Protein AF-0000000075334066 (afdb_homodimer)

Organism: Citrus sinensis (NCBI:txid2711)

Structure (mmCIF, N/CA/C/O backbone):
data_AF-0000000075334066-model_v1
#
loop_
_entity.id
_entity.type
_entity.pdbx_description
1 polymer 'persulfide dioxygenase'
#
loop_
_atom_site.group_PDB
_atom_site.id
_atom_site.type_symbol
_atom_site.label_atom_id
_atom_site.label_alt_id
_atom_site.label_comp_id
_atom_site.label_asym_id
_atom_site.label_entity_id
_atom_site.label_seq_id
_atom_site.pdbx_PDB_ins_code
_atom_site.Cartn_x
_atom_site.Cartn_y
_atom_site.Cartn_z
_atom_site.occupancy
_atom_site.B_iso_or_equiv
_atom_site.auth_seq_id
_atom_site.auth_comp_id
_atom_site.auth_asym_id
_atom_site.auth_atom_id
_atom_site.pdbx_PDB_model_num
ATOM 1 N N . MET A 1 1 ? -39.344 -28.141 11.344 1 20.02 1 MET A N 1
ATOM 2 C CA . MET A 1 1 ? -40.219 -27.156 11.969 1 20.02 1 MET A CA 1
ATOM 3 C C . MET A 1 1 ? -40.062 -25.797 11.32 1 20.02 1 MET A C 1
ATOM 5 O O . MET A 1 1 ? -38.938 -25.266 11.234 1 20.02 1 MET A O 1
ATOM 9 N N . ILE A 1 2 ? -41.062 -25.328 10.617 1 23.59 2 ILE A N 1
ATOM 10 C CA . ILE A 1 2 ? -41.75 -24.672 9.516 1 23.59 2 ILE A CA 1
ATOM 11 C C . ILE A 1 2 ? -42.094 -23.234 9.906 1 23.59 2 ILE A C 1
ATOM 13 O O . ILE A 1 2 ? -43.188 -22.938 10.383 1 23.59 2 ILE A O 1
ATOM 17 N N . GLN A 1 3 ? -40.938 -22.703 10.711 1 18.75 3 GLN A N 1
ATOM 18 C CA . GLN A 1 3 ? -41.344 -21.547 11.5 1 18.75 3 GLN A CA 1
ATOM 19 C C . GLN A 1 3 ? -41.938 -20.453 10.609 1 18.75 3 GLN A C 1
ATOM 21 O O . GLN A 1 3 ? -41.625 -20.359 9.43 1 18.75 3 GLN A O 1
ATOM 26 N N . LEU A 1 4 ? -42.312 -19.203 11.172 1 17.48 4 LEU A N 1
ATOM 27 C CA . LEU A 1 4 ? -43.531 -18.453 11.406 1 17.48 4 LEU A CA 1
ATOM 28 C C . LEU A 1 4 ? -43.625 -17.25 10.461 1 17.48 4 LEU A C 1
ATOM 30 O O . LEU A 1 4 ? -44.719 -16.828 10.102 1 17.48 4 LEU A O 1
ATOM 34 N N . ARG A 1 5 ? -42.406 -16.625 10.062 1 19.42 5 ARG A N 1
ATOM 35 C CA . ARG A 1 5 ? -42.625 -15.188 10.258 1 19.42 5 ARG A CA 1
ATOM 36 C C . ARG A 1 5 ? -43.656 -14.648 9.258 1 19.42 5 ARG A C 1
ATOM 38 O O . ARG A 1 5 ? -43.594 -14.992 8.078 1 19.42 5 ARG A O 1
ATOM 45 N N . PHE A 1 6 ? -44.625 -13.969 9.797 1 17.8 6 PHE A N 1
ATOM 46 C CA . PHE A 1 6 ? -45.938 -13.406 9.516 1 17.8 6 PHE A CA 1
ATOM 47 C C . PHE A 1 6 ? -45.844 -12.289 8.477 1 17.8 6 PHE A C 1
ATOM 49 O O . PHE A 1 6 ? -44.781 -11.664 8.328 1 17.8 6 PHE A O 1
ATOM 56 N N . LEU A 1 7 ? -46.906 -11.984 7.719 1 16.84 7 LEU A N 1
ATOM 57 C CA . LEU A 1 7 ? -47.531 -11.461 6.5 1 16.84 7 LEU A CA 1
ATOM 58 C C . LEU A 1 7 ? -47.781 -9.969 6.629 1 16.84 7 LEU A C 1
ATOM 60 O O . LEU A 1 7 ? -48.875 -9.562 7.031 1 16.84 7 LEU A O 1
ATOM 64 N N . LYS A 1 8 ? -46.719 -9.289 7.551 1 18.88 8 LYS A N 1
ATOM 65 C CA . LYS A 1 8 ? -47.281 -7.992 7.957 1 18.88 8 LYS A CA 1
ATOM 66 C C . LYS A 1 8 ? -47.844 -7.238 6.762 1 18.88 8 LYS A C 1
ATOM 68 O O . LYS A 1 8 ? -47.281 -7.266 5.668 1 18.88 8 LYS A O 1
ATOM 73 N N . SER A 1 9 ? -49 -6.598 6.977 1 17.11 9 SER A N 1
ATOM 74 C CA . SER A 1 9 ? -50.188 -6.031 6.379 1 17.11 9 SER A CA 1
ATOM 75 C C . SER A 1 9 ? -49.906 -4.684 5.727 1 17.11 9 SER A C 1
ATOM 77 O O . SER A 1 9 ? -49.062 -3.93 6.199 1 17.11 9 SER A O 1
ATOM 79 N N . PRO A 1 10 ? -50.5 -4.281 4.504 1 19.47 10 PRO A N 1
ATOM 80 C CA . PRO A 1 10 ? -50.312 -3.381 3.359 1 19.47 10 PRO A CA 1
ATOM 81 C C . PRO A 1 10 ? -50.812 -1.965 3.646 1 19.47 10 PRO A C 1
ATOM 83 O O . PRO A 1 10 ? -50.812 -1.112 2.754 1 19.47 10 PRO A O 1
ATOM 86 N N . LEU A 1 11 ? -50.844 -1.604 5.098 1 17.64 11 LEU A N 1
ATOM 87 C CA . LEU A 1 11 ? -51.906 -0.614 5.195 1 17.64 11 LEU A CA 1
ATOM 88 C C . LEU A 1 11 ? -51.625 0.577 4.285 1 17.64 11 LEU A C 1
ATOM 90 O O . LEU A 1 11 ? -50.469 0.937 4.059 1 17.64 11 LEU A O 1
ATOM 94 N N . LEU A 1 12 ? -52.75 1.188 3.738 1 17.73 12 LEU A N 1
ATOM 95 C CA . LEU A 1 12 ? -53.344 1.967 2.645 1 17.73 12 LEU A CA 1
ATOM 96 C C . LEU A 1 12 ? -53.281 3.459 2.955 1 17.73 12 LEU A C 1
ATOM 98 O O . LEU A 1 12 ? -53.906 4.262 2.266 1 17.73 12 LEU A O 1
ATOM 102 N N . SER A 1 13 ? -52.281 3.771 3.928 1 15.95 13 SER A N 1
ATOM 103 C CA . SER A 1 13 ? -52.656 5.086 4.441 1 15.95 13 SER A CA 1
ATOM 104 C C . SER A 1 13 ? -52.906 6.074 3.303 1 15.95 13 SER A C 1
ATOM 106 O O . SER A 1 13 ? -52.312 5.941 2.227 1 15.95 13 SER A O 1
ATOM 108 N N . SER A 1 14 ? -53.719 7.184 3.506 1 16.19 14 SER A N 1
ATOM 109 C CA . SER A 1 14 ? -54.844 8.039 3.158 1 16.19 14 SER A CA 1
ATOM 110 C C . SER A 1 14 ? -54.375 9.312 2.457 1 16.19 14 SER A C 1
ATOM 112 O O . SER A 1 14 ? -55.156 9.984 1.786 1 16.19 14 SER A O 1
ATOM 114 N N . SER A 1 15 ? -53.094 9.758 2.801 1 16.75 15 SER A N 1
ATOM 115 C CA . SER A 1 15 ? -53.219 11.195 3.016 1 16.75 15 SER A CA 1
ATOM 116 C C . SER A 1 15 ? -53.656 11.906 1.743 1 16.75 15 SER A C 1
ATOM 118 O O . SER A 1 15 ? -53.406 11.422 0.637 1 16.75 15 SER A O 1
ATOM 120 N N . ASN A 1 16 ? -54.344 13.055 1.939 1 16.28 16 ASN A N 1
ATOM 121 C CA . ASN A 1 16 ? -55.281 14.062 1.513 1 16.28 16 ASN A CA 1
ATOM 122 C C . ASN A 1 16 ? -54.781 14.875 0.334 1 16.28 16 ASN A C 1
ATOM 124 O O . ASN A 1 16 ? -53.625 15.328 0.352 1 16.28 16 ASN A O 1
ATOM 128 N N . ILE A 1 17 ? -55.438 14.773 -0.792 1 16.28 17 ILE A N 1
ATOM 129 C CA . ILE A 1 17 ? -55.438 15.07 -2.219 1 16.28 17 ILE A CA 1
ATOM 130 C C . ILE A 1 17 ? -55.594 16.578 -2.432 1 16.28 17 ILE A C 1
ATOM 132 O O . ILE A 1 17 ? -55.969 17.016 -3.518 1 16.28 17 ILE A O 1
ATOM 136 N N . LEU A 1 18 ? -55.281 17.359 -1.284 1 17.08 18 LEU A N 1
ATOM 137 C CA . LEU A 1 18 ? -56 18.609 -1.507 1 17.08 18 LEU A CA 1
ATOM 138 C C . LEU A 1 18 ? -55.562 19.234 -2.834 1 17.08 18 LEU A C 1
ATOM 140 O O . LEU A 1 18 ? -54.375 19.5 -3.062 1 17.08 18 LEU A O 1
ATOM 144 N N . SER A 1 19 ? -56.406 18.875 -3.805 1 15.88 19 SER A N 1
ATOM 145 C CA . SER A 1 19 ? -56.406 19.156 -5.234 1 15.88 19 SER A CA 1
ATOM 146 C C . SER A 1 19 ? -56.188 20.641 -5.512 1 15.88 19 SER A C 1
ATOM 148 O O . SER A 1 19 ? -56.25 21.469 -4.594 1 15.88 19 SER A O 1
ATOM 150 N N . ASN A 1 20 ? -56.688 21.062 -6.586 1 16.12 20 ASN A N 1
ATOM 151 C CA . ASN A 1 20 ? -56.25 21.594 -7.875 1 16.12 20 ASN A CA 1
ATOM 152 C C . ASN A 1 20 ? -56.625 23.062 -8.023 1 16.12 20 ASN A C 1
ATOM 154 O O . ASN A 1 20 ? -56.438 23.656 -9.086 1 16.12 20 ASN A O 1
ATOM 158 N N . PHE A 1 21 ? -57.156 23.719 -6.855 1 16.92 21 PHE A N 1
ATOM 159 C CA . PHE A 1 21 ? -58.062 24.703 -7.445 1 16.92 21 PHE A CA 1
ATOM 160 C C . PHE A 1 21 ? -57.312 25.672 -8.336 1 16.92 21 PHE A C 1
ATOM 162 O O . PHE A 1 21 ? -56.219 26.156 -7.973 1 16.92 21 PHE A O 1
ATOM 169 N N . SER A 1 22 ? -57.688 25.75 -9.625 1 17.3 22 SER A N 1
ATOM 170 C CA . SER A 1 22 ? -57.188 26.266 -10.906 1 17.3 22 SER A CA 1
ATOM 171 C C . SER A 1 22 ? -57.25 27.781 -10.953 1 17.3 22 SER A C 1
ATOM 173 O O . SER A 1 22 ? -56.844 28.391 -11.945 1 17.3 22 SER A O 1
ATOM 175 N N . PRO A 1 23 ? -57.188 28.578 -9.742 1 16.89 23 PRO A N 1
ATOM 176 C CA . PRO A 1 23 ? -58 29.703 -10.156 1 16.89 23 PRO A CA 1
ATOM 177 C C . PRO A 1 23 ? -57.469 30.406 -11.406 1 16.89 23 PRO A C 1
ATOM 179 O O . PRO A 1 23 ? -56.25 30.5 -11.586 1 16.89 23 PRO A O 1
ATOM 182 N N . LYS A 1 24 ? -58.312 30.609 -12.414 1 17.48 24 LYS A N 1
ATOM 183 C CA . LYS A 1 24 ? -58.125 31.062 -13.789 1 17.48 24 LYS A CA 1
ATOM 184 C C . LYS A 1 24 ? -57.781 32.562 -13.82 1 17.48 24 LYS A C 1
ATOM 186 O O . LYS A 1 24 ? -57.469 33.094 -14.883 1 17.48 24 LYS A O 1
ATOM 191 N N . PRO A 1 25 ? -57.031 33.188 -12.906 1 16.75 25 PRO A N 1
ATOM 192 C CA . PRO A 1 25 ? -57.5 34.594 -13.039 1 16.75 25 PRO A CA 1
ATOM 193 C C . PRO A 1 25 ? -57.312 35.125 -14.445 1 16.75 25 PRO A C 1
ATOM 195 O O . PRO A 1 25 ? -56.438 34.719 -15.18 1 16.75 25 PRO A O 1
ATOM 198 N N . ARG A 1 26 ? -58.344 36.062 -14.906 1 15.66 26 ARG A N 1
ATOM 199 C CA . ARG A 1 26 ? -58.844 36.656 -16.125 1 15.66 26 ARG A CA 1
ATOM 200 C C . ARG A 1 26 ? -57.781 37.5 -16.812 1 15.66 26 ARG A C 1
ATOM 202 O O . ARG A 1 26 ? -56.75 37.812 -16.203 1 15.66 26 ARG A O 1
ATOM 209 N N . THR A 1 27 ? -58.125 38.688 -17.391 1 16.69 27 THR A N 1
ATOM 210 C CA . THR A 1 27 ? -58.312 39.062 -18.797 1 16.69 27 THR A CA 1
ATOM 211 C C . THR A 1 27 ? -57.156 39.906 -19.297 1 16.69 27 THR A C 1
ATOM 213 O O . THR A 1 27 ? -56.531 39.594 -20.328 1 16.69 27 THR A O 1
ATOM 216 N N . GLY A 1 28 ? -57.312 41.312 -19.203 1 16.03 28 GLY A N 1
ATOM 217 C CA . GLY A 1 28 ? -57.531 42.125 -20.406 1 16.03 28 GLY A CA 1
ATOM 218 C C . GLY A 1 28 ? -56.25 42.562 -21.062 1 16.03 28 GLY A C 1
ATOM 219 O O . GLY A 1 28 ? -55.938 42.156 -22.172 1 16.03 28 GLY A O 1
ATOM 220 N N . THR A 1 29 ? -55.938 43.969 -21.031 1 16.91 29 THR A N 1
ATOM 221 C CA . THR A 1 29 ? -56.062 44.844 -22.188 1 16.91 29 THR A CA 1
ATOM 222 C C . THR A 1 29 ? -54.719 45.062 -22.844 1 16.91 29 THR A C 1
ATOM 224 O O . THR A 1 29 ? -54.594 45.062 -24.062 1 16.91 29 THR A O 1
ATOM 227 N N . LEU A 1 30 ? -53.719 45.562 -22.031 1 19.91 30 LEU A N 1
ATOM 228 C CA . LEU A 1 30 ? -53.219 46.812 -22.594 1 19.91 30 LEU A CA 1
ATOM 229 C C . LEU A 1 30 ? -52.375 46.531 -23.844 1 19.91 30 LEU A C 1
ATOM 231 O O . LEU A 1 30 ? -51.75 45.5 -23.969 1 19.91 30 LEU A O 1
ATOM 235 N N . LEU A 1 31 ? -52.281 47.594 -24.75 1 20.02 31 LEU A N 1
ATOM 236 C CA . LEU A 1 31 ? -52.094 47.844 -26.188 1 20.02 31 LEU A CA 1
ATOM 237 C C . LEU A 1 31 ? -50.656 47.5 -26.594 1 20.02 31 LEU A C 1
ATOM 239 O O . LEU A 1 31 ? -49.75 47.594 -25.781 1 20.02 31 LEU A O 1
ATOM 243 N N . PRO A 1 32 ? -50.5 47.156 -27.922 1 20.23 32 PRO A N 1
ATOM 244 C CA . PRO A 1 32 ? -49.594 46.344 -28.719 1 20.23 32 PRO A CA 1
ATOM 245 C C . PRO A 1 32 ? -48.25 47.031 -28.953 1 20.23 32 PRO A C 1
ATOM 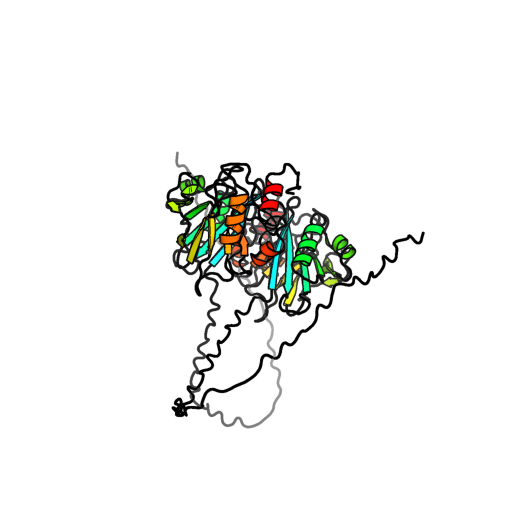247 O O . PRO A 1 32 ? -47.281 46.375 -29.359 1 20.23 32 PRO A O 1
ATOM 250 N N . HIS A 1 33 ? -47.875 48.25 -28.359 1 21.5 33 HIS A N 1
ATOM 251 C CA . HIS A 1 33 ? -47.25 48.938 -29.484 1 21.5 33 HIS A CA 1
ATOM 252 C C . HIS A 1 33 ? -46.094 48.156 -30.047 1 21.5 33 HIS A C 1
ATOM 254 O O . HIS A 1 33 ? -45.438 47.375 -29.328 1 21.5 33 HIS A O 1
ATOM 260 N N . PRO A 1 34 ? -45.812 48.312 -31.438 1 20.16 34 PRO A N 1
ATOM 261 C CA . PRO A 1 34 ? -45.094 47.5 -32.406 1 20.16 34 PRO A CA 1
ATOM 262 C C . PRO A 1 34 ? -43.594 47.469 -32.156 1 20.16 34 PRO A C 1
ATOM 264 O O . PRO A 1 34 ? -42.938 48.5 -32.094 1 20.16 34 PRO A O 1
ATOM 267 N N . VAL A 1 35 ? -43.219 46.844 -31.078 1 18.73 35 VAL A N 1
ATOM 268 C CA . VAL A 1 35 ? -41.75 46.906 -30.922 1 18.73 35 VAL A CA 1
ATOM 269 C C . VAL A 1 35 ? -41.062 46.438 -32.219 1 18.73 35 VAL A C 1
ATOM 271 O O . VAL A 1 35 ? -41.438 45.406 -32.781 1 18.73 35 VAL A O 1
ATOM 274 N N . THR A 1 36 ? -40.594 47.375 -32.938 1 18.58 36 THR A N 1
ATOM 275 C CA . THR A 1 36 ? -39.875 47.125 -34.188 1 18.58 36 THR A CA 1
ATOM 276 C C . THR A 1 36 ? -38.844 46.031 -34 1 18.58 36 THR A C 1
ATOM 278 O O . THR A 1 36 ? -38.281 45.906 -32.938 1 18.58 36 THR A O 1
ATOM 281 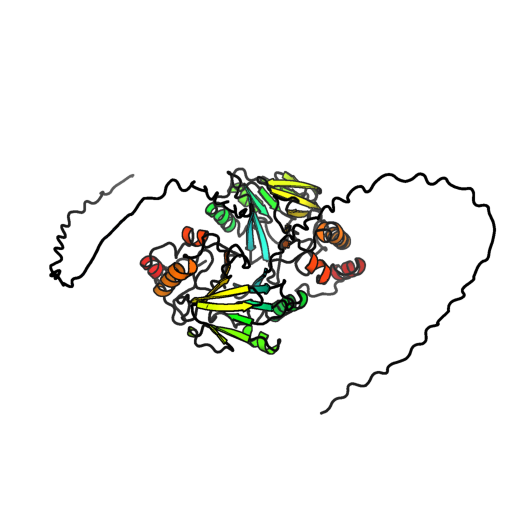N N . LYS A 1 37 ? -38.844 45.094 -34.969 1 21.19 37 LYS A N 1
ATOM 282 C CA . LYS A 1 37 ? -38.156 43.844 -35.188 1 21.19 37 LYS A CA 1
ATOM 283 C C . LYS A 1 37 ? -36.625 44.031 -35.188 1 21.19 37 LYS A C 1
ATOM 285 O O . LYS A 1 37 ? -36.062 44.625 -36.094 1 21.19 37 LYS A O 1
ATOM 290 N N . PHE A 1 38 ? -35.969 44.75 -34.25 1 18.67 38 PHE A N 1
ATOM 291 C CA . PHE A 1 38 ? -34.562 44.781 -34.688 1 18.67 38 PHE A CA 1
ATOM 292 C C . PHE A 1 38 ? -34.031 43.375 -34.938 1 18.67 38 PHE A C 1
ATOM 294 O O . PHE A 1 38 ? -34.25 42.469 -34.125 1 18.67 38 PHE A O 1
ATOM 301 N N . LYS A 1 39 ? -33.875 43.094 -36.25 1 19.8 39 LYS A N 1
ATOM 302 C CA . LYS A 1 39 ? -33.375 41.812 -36.75 1 19.8 39 LYS A CA 1
ATOM 303 C C . LYS A 1 39 ? -32.094 41.406 -36.031 1 19.8 39 LYS A C 1
ATOM 305 O O . LYS A 1 39 ? -31.078 42.125 -36.094 1 19.8 39 LYS A O 1
ATOM 310 N N . PRO A 1 40 ? -32.156 40.75 -34.875 1 21.23 40 PRO A N 1
ATOM 311 C CA . PRO A 1 40 ? -30.828 40.406 -34.344 1 21.23 40 PRO A CA 1
ATOM 312 C C . PRO A 1 40 ? -29.938 39.75 -35.406 1 21.23 40 PRO A C 1
ATOM 314 O O . PRO A 1 40 ? -30.422 39 -36.25 1 21.23 40 PRO A O 1
ATOM 317 N N . LEU A 1 41 ? -28.828 40.344 -35.719 1 21.09 41 LEU A N 1
ATOM 318 C CA . LEU A 1 41 ? -27.75 39.875 -36.594 1 21.09 41 LEU A CA 1
ATOM 319 C C . LEU A 1 41 ? -27.469 38.406 -36.344 1 21.09 41 LEU A C 1
ATOM 321 O O . LEU A 1 41 ? -27.75 37.875 -35.25 1 21.09 41 LEU A O 1
ATOM 325 N N . SER A 1 42 ? -26.609 37.781 -37.281 1 20.94 42 SER A N 1
ATOM 326 C CA . SER A 1 42 ? -26.234 36.5 -37.844 1 20.94 42 SER A CA 1
ATOM 327 C C . SER A 1 42 ? -25.75 35.531 -36.781 1 20.94 42 SER A C 1
ATOM 329 O O . SER A 1 42 ? -25.375 35.938 -35.688 1 20.94 42 SER A O 1
ATOM 331 N N . GLN A 1 43 ? -25.797 34.219 -37.25 1 19.95 43 GLN A N 1
ATOM 332 C CA . GLN A 1 43 ? -25.594 32.875 -36.719 1 19.95 43 GLN A CA 1
ATOM 333 C C . GLN A 1 43 ? -24.188 32.719 -36.125 1 19.95 43 GLN A C 1
ATOM 335 O O . GLN A 1 43 ? -23.203 32.781 -36.875 1 19.95 43 GLN A O 1
ATOM 340 N N . MET A 1 44 ? -23.812 33.438 -35.156 1 22.33 44 MET A N 1
ATOM 341 C CA . MET A 1 44 ? -22.5 32.969 -34.688 1 22.33 44 MET A CA 1
ATOM 342 C C . MET A 1 44 ? -22.453 31.453 -34.594 1 22.33 44 MET A C 1
ATOM 344 O O . MET A 1 44 ? -23.344 30.828 -34 1 22.33 44 MET A O 1
ATOM 348 N N . ASP A 1 45 ? -21.797 30.828 -35.625 1 22.58 45 ASP A N 1
ATOM 349 C CA . ASP A 1 45 ? -21.484 29.406 -35.594 1 22.58 45 ASP A CA 1
ATOM 350 C C . ASP A 1 45 ? -21 28.969 -34.219 1 22.58 45 ASP A C 1
ATOM 352 O O . ASP A 1 45 ? -20.188 29.641 -33.594 1 22.58 45 ASP A O 1
ATOM 356 N N . SER A 1 46 ? -21.938 28.5 -33.5 1 25.53 46 SER A N 1
ATOM 357 C CA . SER A 1 46 ? -21.578 27.812 -32.25 1 25.53 46 SER A CA 1
ATOM 358 C C . SER A 1 46 ? -20.359 26.906 -32.469 1 25.53 46 SER A C 1
ATOM 360 O O . SER A 1 46 ? -20.391 26 -33.281 1 25.53 46 SER A O 1
ATOM 362 N N . TYR A 1 47 ? -19.188 27.578 -32.531 1 23.08 47 TYR A N 1
ATOM 363 C CA . TYR A 1 47 ? -18.078 26.641 -32.344 1 23.08 47 TYR A CA 1
ATOM 364 C C . TYR A 1 47 ? -18.375 25.672 -31.203 1 23.08 47 TYR A C 1
ATOM 366 O O . TYR A 1 47 ? -18.609 26.094 -30.062 1 23.08 47 TYR A O 1
ATOM 374 N N . SER A 1 48 ? -19.219 24.719 -31.578 1 24.55 48 SER A N 1
ATOM 375 C CA . SER A 1 48 ? -19.266 23.609 -30.641 1 24.55 48 SER A CA 1
ATOM 376 C C . SER A 1 48 ? -17.875 23.297 -30.078 1 24.55 48 SER A C 1
ATOM 378 O O . SER A 1 48 ? -16.969 22.953 -30.828 1 24.55 48 SER A O 1
ATOM 380 N N . THR A 1 49 ? -17.438 24.203 -29.219 1 26.02 49 THR A N 1
ATOM 381 C CA . THR A 1 49 ? -16.328 23.641 -28.453 1 26.02 49 THR A CA 1
ATOM 382 C C . THR A 1 49 ? -16.609 22.188 -28.078 1 26.02 49 THR A C 1
ATOM 384 O O . THR A 1 49 ? -17.547 21.922 -27.328 1 26.02 49 THR A O 1
ATOM 387 N N . THR A 1 50 ? -16.5 21.344 -29.078 1 26.02 50 THR A N 1
ATOM 388 C CA . THR A 1 50 ? -16.328 19.969 -28.625 1 26.02 50 THR A CA 1
ATOM 389 C C . THR A 1 50 ? -15.43 19.906 -27.406 1 26.02 50 THR A C 1
ATOM 391 O O . THR A 1 50 ? -14.25 20.266 -27.469 1 26.02 50 THR A O 1
ATOM 394 N N . THR A 1 51 ? -15.984 20.359 -26.312 1 26.3 51 THR A N 1
ATOM 395 C CA . THR A 1 51 ? -15.266 19.875 -25.125 1 26.3 51 THR A CA 1
ATOM 396 C C . THR A 1 51 ? -14.797 18.438 -25.344 1 26.3 51 THR A C 1
ATOM 398 O O . THR A 1 51 ? -15.617 17.531 -25.484 1 26.3 51 THR A O 1
ATOM 401 N N . THR A 1 52 ? -13.844 18.328 -26.156 1 27.12 52 THR A N 1
ATOM 402 C CA . THR A 1 52 ? -13.164 17.047 -25.969 1 27.12 52 THR A CA 1
ATOM 403 C C . THR A 1 52 ? -13.078 16.688 -24.5 1 27.12 52 THR A C 1
ATOM 405 O O . THR A 1 52 ? -12.438 17.391 -23.719 1 27.12 52 THR A O 1
ATOM 408 N N . SER A 1 53 ? -14.188 16.297 -23.922 1 29.53 53 SER A N 1
ATOM 409 C CA . SER A 1 53 ? -13.977 15.555 -22.688 1 29.53 53 SER A CA 1
ATOM 410 C C . SER A 1 53 ? -12.68 14.75 -22.75 1 29.53 53 SER A C 1
ATOM 412 O O . SER A 1 53 ? -12.5 13.898 -23.625 1 29.53 53 SER A O 1
ATOM 414 N N . SER A 1 54 ? -11.609 15.383 -22.719 1 31.75 54 SER A N 1
ATOM 415 C CA . SER A 1 54 ? -10.492 14.516 -22.375 1 31.75 54 SER A CA 1
ATOM 416 C C . SER A 1 54 ? -10.945 13.359 -21.5 1 31.75 54 SER A C 1
ATOM 418 O O . SER A 1 54 ? -11.367 13.57 -20.359 1 31.75 54 SER A O 1
ATOM 420 N N . SER A 1 55 ? -11.734 12.469 -22 1 33.69 55 SER A N 1
ATOM 421 C CA . SER A 1 55 ? -11.922 11.203 -21.297 1 33.69 55 SER A CA 1
ATOM 422 C C . SER A 1 55 ? -10.695 10.836 -20.469 1 33.69 55 SER A C 1
ATOM 424 O O . SER A 1 55 ? -9.633 10.531 -21.031 1 33.69 55 SER A O 1
ATOM 426 N N . SER A 1 56 ? -10.266 11.594 -19.562 1 39.53 56 SER A N 1
ATOM 427 C CA . SER A 1 56 ? -9.344 11.016 -18.594 1 39.53 56 SER A CA 1
ATOM 428 C C . SER A 1 56 ? -9.516 9.5 -18.516 1 39.53 56 SER A C 1
ATOM 430 O O . SER A 1 56 ? -10.602 9.008 -18.203 1 39.53 56 SER A O 1
ATOM 432 N N . SER A 1 57 ? -9.148 8.773 -19.5 1 44.88 57 SER A N 1
ATOM 433 C CA . SER A 1 57 ? -9.141 7.316 -19.531 1 44.88 57 SER A CA 1
ATOM 434 C C . SER A 1 57 ? -8.961 6.742 -18.125 1 44.88 57 SER A C 1
ATOM 436 O O . SER A 1 57 ? -7.871 6.812 -17.547 1 44.88 57 SER A O 1
ATOM 438 N N . SER A 1 58 ? -9.977 7.102 -17.266 1 53.69 58 SER A N 1
ATOM 439 C CA . SER A 1 58 ? -10.023 6.496 -15.938 1 53.69 58 SER A CA 1
ATOM 440 C C . SER A 1 58 ? -9.531 5.055 -15.969 1 53.69 58 SER A C 1
ATOM 442 O O . SER A 1 58 ? -9.859 4.301 -16.875 1 53.69 58 SER A O 1
ATOM 444 N N . SER A 1 59 ? -8.516 4.75 -15.273 1 63.09 59 SER A N 1
ATOM 445 C CA . SER A 1 59 ? -7.957 3.41 -15.156 1 63.09 59 SER A CA 1
ATOM 446 C C . SER A 1 59 ? -9.055 2.363 -14.992 1 63.09 59 SER A C 1
ATOM 448 O O . SER A 1 59 ? -9.984 2.551 -14.203 1 63.09 59 SER A O 1
ATOM 450 N N . LYS A 1 60 ? -9.117 1.439 -15.852 1 85.06 60 LYS A N 1
ATOM 451 C CA . LYS A 1 60 ? -10.016 0.288 -15.828 1 85.06 60 LYS A CA 1
ATOM 452 C C . LYS A 1 60 ? -9.82 -0.538 -14.562 1 85.06 60 LYS A C 1
ATOM 454 O O . LYS A 1 60 ? -10.766 -1.148 -14.062 1 85.06 60 LYS A O 1
ATOM 459 N N . LEU A 1 61 ? -8.688 -0.352 -13.969 1 96.69 61 LEU A N 1
ATOM 460 C CA . LEU A 1 61 ? -8.344 -1.272 -12.891 1 96.69 61 LEU A CA 1
ATOM 461 C C . LEU A 1 61 ? -8.539 -0.611 -11.531 1 96.69 61 LEU A C 1
ATOM 463 O O . LEU A 1 61 ? -7.992 0.465 -11.273 1 96.69 61 LEU A O 1
ATOM 467 N N . LEU A 1 62 ? -9.391 -1.175 -10.742 1 97.94 62 LEU A N 1
ATOM 468 C CA . LEU A 1 62 ? -9.367 -0.909 -9.305 1 97.94 62 LEU A CA 1
ATOM 469 C C . LEU A 1 62 ? -8.438 -1.877 -8.586 1 97.94 62 LEU A C 1
ATOM 471 O O . LEU A 1 62 ? -8.531 -3.092 -8.773 1 97.94 62 LEU A O 1
ATOM 475 N N . PHE A 1 63 ? -7.547 -1.354 -7.875 1 98.44 63 PHE A N 1
ATOM 476 C CA . PHE A 1 63 ? -6.562 -2.146 -7.148 1 98.44 63 PHE A CA 1
ATOM 477 C C . PHE A 1 63 ? -6.57 -1.786 -5.668 1 98.44 63 PHE A C 1
ATOM 479 O O . PHE A 1 63 ? -6.551 -0.606 -5.309 1 98.44 63 PHE A O 1
ATOM 486 N N . ARG A 1 64 ? -6.594 -2.871 -4.785 1 98.75 64 ARG A N 1
ATOM 487 C CA . ARG A 1 64 ? -6.406 -2.703 -3.348 1 98.75 64 ARG A CA 1
ATOM 488 C C . ARG A 1 64 ? -5.438 -3.744 -2.797 1 98.75 64 ARG A C 1
ATOM 490 O O . ARG A 1 64 ? -5.531 -4.926 -3.129 1 98.75 64 ARG A O 1
ATOM 497 N N . GLN A 1 65 ? -4.531 -3.238 -2.006 1 98.88 65 GLN A N 1
ATOM 498 C CA . GLN A 1 65 ? -3.652 -4.066 -1.188 1 98.88 65 GLN A CA 1
ATOM 499 C C . GLN A 1 65 ? -4.051 -4.004 0.284 1 98.88 65 GLN A C 1
ATOM 501 O O . GLN A 1 65 ? -4.191 -2.916 0.849 1 98.88 65 GLN A O 1
ATOM 506 N N . THR A 1 66 ? -4.301 -5.176 0.881 1 98.75 66 THR A N 1
ATOM 507 C CA . THR A 1 66 ? -4.598 -5.23 2.309 1 98.75 66 THR A CA 1
ATOM 508 C C . THR A 1 66 ? -3.619 -6.156 3.027 1 98.75 66 THR A C 1
ATOM 510 O O . THR A 1 66 ? -2.973 -6.996 2.396 1 98.75 66 THR A O 1
ATOM 513 N N . PHE A 1 67 ? -3.521 -5.922 4.367 1 98.69 67 PHE A N 1
ATOM 514 C CA . PHE A 1 67 ? -2.48 -6.594 5.137 1 98.69 67 PHE A CA 1
ATOM 515 C C . PHE A 1 67 ? -3.076 -7.316 6.34 1 98.69 67 PHE A C 1
ATOM 517 O O . PHE A 1 67 ? -3.881 -6.742 7.074 1 98.69 67 PHE A O 1
ATOM 524 N N . GLU A 1 68 ? -2.762 -8.57 6.473 1 97.75 68 GLU A N 1
ATOM 525 C CA . GLU A 1 68 ? -3.043 -9.312 7.699 1 97.75 68 GLU A CA 1
ATOM 526 C C . GLU A 1 68 ? -1.826 -9.336 8.617 1 97.75 68 GLU A C 1
ATOM 528 O O . GLU A 1 68 ? -0.788 -9.898 8.273 1 97.75 68 GLU A O 1
ATOM 533 N N . LYS A 1 69 ? -1.95 -8.828 9.773 1 95.19 69 LYS A N 1
ATOM 534 C CA . LYS A 1 69 ? -0.838 -8.461 10.648 1 95.19 69 LYS A CA 1
ATOM 535 C C . LYS A 1 69 ? -0.168 -9.703 11.234 1 95.19 69 LYS A C 1
ATOM 537 O O . LYS A 1 69 ? 1.061 -9.773 11.305 1 95.19 69 LYS A O 1
ATOM 542 N N . GLU A 1 70 ? -0.885 -10.656 11.617 1 95.31 70 GLU A N 1
ATOM 543 C CA . GLU A 1 70 ? -0.34 -11.781 12.367 1 95.31 70 GLU A CA 1
ATOM 544 C C . GLU A 1 70 ? 0.579 -12.633 11.492 1 95.31 70 GLU A C 1
ATOM 546 O O . GLU A 1 70 ? 1.689 -12.977 11.898 1 95.31 70 GLU A O 1
ATOM 551 N N . SER A 1 71 ? 0.171 -12.891 10.281 1 95.75 71 SER A N 1
ATOM 552 C CA . SER A 1 71 ? 0.977 -13.719 9.391 1 95.75 71 SER A CA 1
ATOM 553 C C . SER A 1 71 ? 1.823 -12.867 8.453 1 95.75 71 SER A C 1
ATOM 555 O O . SER A 1 71 ? 2.619 -13.391 7.676 1 95.75 71 SER A O 1
ATOM 557 N N . SER A 1 72 ? 1.656 -11.508 8.531 1 97.31 72 SER A N 1
ATOM 558 C CA . SER A 1 72 ? 2.375 -10.586 7.66 1 97.31 72 SER A CA 1
ATOM 559 C C . SER A 1 72 ? 2.092 -10.875 6.191 1 97.31 72 SER A C 1
ATOM 561 O O . SER A 1 72 ? 3.014 -10.945 5.375 1 97.31 72 SER A O 1
ATOM 563 N N . THR A 1 73 ? 0.815 -11.086 5.875 1 98.31 73 THR A N 1
ATOM 564 C CA . THR A 1 73 ? 0.4 -11.492 4.539 1 98.31 73 THR A CA 1
ATOM 565 C C . THR A 1 73 ? -0.336 -10.359 3.83 1 98.31 73 THR A C 1
ATOM 567 O O . THR A 1 73 ? -1.185 -9.695 4.43 1 98.31 73 THR A O 1
ATOM 570 N N . TYR A 1 74 ? 0.068 -10.164 2.623 1 98.69 74 TYR A N 1
ATOM 571 C CA . TYR A 1 74 ? -0.69 -9.242 1.777 1 98.69 74 TYR A CA 1
ATOM 572 C C . TYR A 1 74 ? -1.756 -9.992 0.983 1 98.69 74 TYR A C 1
ATOM 574 O O . TYR A 1 74 ? -1.519 -11.102 0.509 1 98.69 74 TYR A O 1
ATOM 582 N N . THR A 1 75 ? -2.932 -9.398 0.865 1 98.88 75 THR A N 1
ATOM 583 C CA . THR A 1 75 ? -4.02 -9.789 -0.026 1 98.88 75 THR A CA 1
ATOM 584 C C . THR A 1 75 ? -4.273 -8.703 -1.07 1 98.88 75 THR A C 1
ATOM 586 O O . THR A 1 75 ? -4.23 -7.512 -0.76 1 98.88 75 THR A O 1
ATOM 589 N N . TYR A 1 76 ? -4.523 -9.133 -2.299 1 98.94 76 TYR A N 1
ATOM 590 C CA . TYR A 1 76 ? -4.684 -8.172 -3.385 1 98.94 76 TYR A CA 1
ATOM 591 C C . TYR A 1 76 ? -6.051 -8.305 -4.039 1 98.94 76 TYR A C 1
ATOM 593 O O . TYR A 1 76 ? -6.453 -9.406 -4.434 1 98.94 76 TYR A O 1
ATOM 601 N N . LEU A 1 77 ? -6.762 -7.164 -4.129 1 98.94 77 LEU A N 1
ATOM 602 C CA . LEU A 1 77 ? -8.039 -7.066 -4.82 1 98.94 77 LEU A CA 1
ATOM 603 C C . LEU A 1 77 ? -7.887 -6.348 -6.156 1 98.94 77 LEU A C 1
ATOM 605 O O . LEU A 1 77 ? -7.332 -5.246 -6.211 1 98.94 77 LEU A O 1
ATOM 609 N N . LEU A 1 78 ? -8.234 -7.008 -7.227 1 98.81 78 LEU A N 1
ATOM 610 C CA . LEU A 1 78 ? -8.266 -6.41 -8.555 1 98.81 78 LEU A CA 1
ATOM 611 C C . LEU A 1 78 ? -9.672 -6.48 -9.148 1 98.81 78 LEU A C 1
ATOM 613 O O . LEU A 1 78 ? -10.352 -7.5 -9.023 1 98.81 78 LEU A O 1
ATOM 617 N N . ALA A 1 79 ? -10.086 -5.406 -9.82 1 98.81 79 ALA A N 1
ATOM 618 C CA . ALA A 1 79 ? -11.398 -5.395 -10.453 1 98.81 79 ALA A CA 1
ATOM 619 C C . ALA A 1 79 ? -11.398 -4.539 -11.711 1 98.81 79 ALA A C 1
ATOM 621 O O . ALA A 1 79 ? -10.695 -3.525 -11.781 1 98.81 79 ALA A O 1
ATOM 622 N N . ASP A 1 80 ? -12.148 -4.988 -12.625 1 98.19 80 ASP A N 1
ATOM 623 C CA . ASP A 1 80 ? -12.445 -4.168 -13.797 1 98.19 80 ASP A CA 1
ATOM 624 C C . ASP A 1 80 ? -13.688 -3.311 -13.57 1 98.19 80 ASP A C 1
ATOM 626 O O . ASP A 1 80 ? -14.805 -3.764 -13.797 1 98.19 80 ASP A O 1
ATOM 630 N N . VAL A 1 81 ? -13.453 -2.047 -13.297 1 96.81 81 VAL A N 1
ATOM 631 C CA . VAL A 1 81 ? -14.578 -1.217 -12.859 1 96.81 81 VAL A CA 1
ATOM 632 C C . VAL A 1 81 ? -15.273 -0.614 -14.078 1 96.81 81 VAL A C 1
ATOM 634 O O . VAL A 1 81 ? -16.359 -0.054 -13.953 1 96.81 81 VAL A O 1
ATOM 637 N N . ASN A 1 82 ? -14.703 -0.729 -15.203 1 95.5 82 ASN A N 1
ATOM 638 C CA . ASN A 1 82 ? -15.344 -0.235 -16.406 1 95.5 82 ASN A CA 1
ATOM 639 C C . ASN A 1 82 ? -16.297 -1.269 -17 1 95.5 82 ASN A C 1
ATOM 641 O O . ASN A 1 82 ? -17.125 -0.942 -17.859 1 95.5 82 ASN A O 1
ATOM 645 N N . HIS A 1 83 ? -16.094 -2.525 -16.625 1 96.88 83 HIS A N 1
ATOM 646 C CA . HIS A 1 83 ? -17.047 -3.564 -17.016 1 96.88 83 HIS A CA 1
ATOM 647 C C . HIS A 1 83 ? -18.375 -3.408 -16.266 1 96.88 83 HIS A C 1
ATOM 649 O O . HIS A 1 83 ? -18.375 -3.107 -15.07 1 96.88 83 HIS A O 1
ATOM 655 N N . PRO A 1 84 ? -19.438 -3.67 -16.875 1 96.81 84 PRO A N 1
ATOM 656 C CA . PRO A 1 84 ? -20.734 -3.467 -16.234 1 96.81 84 PRO A CA 1
ATOM 657 C C . PRO A 1 84 ? -20.891 -4.293 -14.953 1 96.81 84 PRO A C 1
ATOM 659 O O . PRO A 1 84 ? -21.516 -3.84 -13.992 1 96.81 84 PRO A O 1
ATOM 662 N N . ASP A 1 85 ? -20.344 -5.457 -14.945 1 97.5 85 ASP A N 1
ATOM 663 C CA . ASP A 1 85 ? -20.484 -6.332 -13.789 1 97.5 85 ASP A CA 1
ATOM 664 C C . ASP A 1 85 ? -19.375 -6.059 -12.758 1 97.5 85 ASP A C 1
ATOM 666 O O . ASP A 1 85 ? -19.391 -6.625 -11.664 1 97.5 85 ASP A O 1
ATOM 670 N N . LYS A 1 86 ? -18.359 -5.371 -13.062 1 98.5 86 LYS A N 1
ATOM 671 C CA . LYS A 1 86 ? -17.219 -5.039 -12.211 1 98.5 86 LYS A CA 1
ATOM 672 C C . LYS A 1 86 ? -16.594 -6.297 -11.602 1 98.5 86 LYS A C 1
ATOM 674 O O . LYS A 1 86 ? -16.406 -6.375 -10.391 1 98.5 86 LYS A O 1
ATOM 679 N N . PRO A 1 87 ? -16.281 -7.258 -12.469 1 98.81 87 PRO A N 1
ATOM 680 C CA . PRO A 1 87 ? -15.711 -8.508 -11.953 1 98.81 87 PRO A CA 1
ATOM 681 C C . PRO A 1 87 ? -14.391 -8.297 -11.219 1 98.81 87 PRO A C 1
ATOM 683 O O . PRO A 1 87 ? -13.57 -7.469 -11.633 1 98.81 87 PRO A O 1
ATOM 686 N N . ALA A 1 88 ? -14.234 -9.039 -10.117 1 98.88 88 ALA A N 1
ATOM 687 C CA . ALA A 1 88 ? -13.07 -8.875 -9.25 1 98.88 88 ALA A CA 1
ATOM 688 C C . ALA A 1 88 ? -12.438 -10.227 -8.93 1 98.88 88 ALA A C 1
ATOM 690 O O . ALA A 1 88 ? -13.102 -11.266 -9.008 1 98.88 88 ALA A O 1
ATOM 691 N N . LEU A 1 89 ? -11.211 -10.188 -8.625 1 98.75 89 LEU A N 1
ATOM 692 C CA . LEU A 1 89 ? -10.523 -11.344 -8.062 1 98.75 89 LEU A CA 1
ATOM 693 C C . LEU A 1 89 ? -9.727 -10.953 -6.824 1 98.75 89 LEU A C 1
ATOM 695 O O . LEU A 1 89 ? -9.344 -9.789 -6.664 1 98.75 89 LEU A O 1
ATOM 699 N N . LEU A 1 90 ? -9.555 -11.883 -5.938 1 98.88 90 LEU A N 1
ATOM 700 C CA . LEU A 1 90 ? -8.805 -11.727 -4.691 1 98.88 90 LEU A CA 1
ATOM 701 C C . LEU A 1 90 ? -7.645 -12.711 -4.629 1 98.88 90 LEU A C 1
ATOM 703 O O . LEU A 1 90 ? -7.836 -13.922 -4.789 1 98.88 90 LEU A O 1
ATOM 707 N N . ILE A 1 91 ? -6.441 -12.188 -4.469 1 98.88 91 ILE A N 1
ATOM 708 C CA . ILE A 1 91 ? -5.242 -13.016 -4.445 1 98.88 91 ILE A CA 1
ATOM 709 C C . ILE A 1 91 ? -4.762 -13.188 -3.004 1 98.88 91 ILE A C 1
ATOM 711 O O . ILE A 1 91 ? -4.578 -12.203 -2.285 1 98.88 91 ILE A O 1
ATOM 715 N N . ASP A 1 92 ? -4.566 -14.414 -2.555 1 98.75 92 ASP A N 1
ATOM 716 C CA . ASP A 1 92 ? -3.973 -14.828 -1.287 1 98.75 92 ASP A CA 1
ATOM 717 C C . ASP A 1 92 ? -4.785 -14.312 -0.103 1 98.75 92 ASP A C 1
ATOM 719 O O . ASP A 1 92 ? -4.234 -13.695 0.811 1 98.75 92 ASP A O 1
ATOM 723 N N . PRO A 1 93 ? -6.047 -14.555 -0.109 1 98.62 93 PRO A N 1
ATOM 724 C CA . PRO A 1 93 ? -6.832 -14.188 1.071 1 98.62 93 PRO A CA 1
ATOM 725 C C . PRO A 1 93 ? -6.461 -15 2.309 1 98.62 93 PRO A C 1
ATOM 727 O O . PRO A 1 93 ? -6.047 -16.156 2.189 1 98.62 93 PRO A O 1
ATOM 730 N N . VAL A 1 94 ? -6.578 -14.398 3.426 1 98.56 94 VAL A N 1
ATOM 731 C CA . VAL A 1 94 ? -6.309 -15.031 4.707 1 98.56 94 VAL A CA 1
ATOM 732 C C . VAL A 1 94 ? -7.621 -15.266 5.457 1 98.56 94 VAL A C 1
ATOM 734 O O . VAL A 1 94 ? -8.508 -14.406 5.453 1 98.56 94 VAL A O 1
ATOM 737 N N . ASP A 1 95 ? -7.77 -16.359 6.094 1 97.75 95 ASP A N 1
ATOM 738 C CA . ASP A 1 95 ? -9.023 -16.734 6.742 1 97.75 95 ASP A CA 1
ATOM 739 C C . ASP A 1 95 ? -9.453 -15.688 7.762 1 97.75 95 ASP A C 1
ATOM 741 O O . ASP A 1 95 ? -10.617 -15.297 7.801 1 97.75 95 ASP A O 1
ATOM 745 N N . LYS A 1 96 ? -8.547 -15.117 8.5 1 97.5 96 LYS A N 1
ATOM 746 C CA . LYS A 1 96 ? -8.828 -14.203 9.602 1 97.5 96 LYS A CA 1
ATOM 747 C C . LYS A 1 96 ? -9.344 -12.859 9.086 1 97.5 96 LYS A C 1
ATOM 749 O O . LYS A 1 96 ? -9.898 -12.062 9.844 1 97.5 96 LYS A O 1
ATOM 754 N N . THR A 1 97 ? -9.148 -12.578 7.766 1 98.25 97 THR A N 1
ATOM 755 C CA . THR A 1 97 ? -9.516 -11.266 7.254 1 98.25 97 THR A CA 1
ATOM 756 C C . THR A 1 97 ? -10.539 -11.383 6.129 1 98.25 97 THR A C 1
ATOM 758 O O . THR A 1 97 ? -10.742 -10.438 5.363 1 98.25 97 THR A O 1
ATOM 761 N N . VAL A 1 98 ? -11.219 -12.492 6.07 1 98.56 98 VAL A N 1
ATOM 762 C CA . VAL A 1 98 ? -12.188 -12.734 5.012 1 98.56 98 VAL A CA 1
ATOM 763 C C . VAL A 1 98 ? -13.32 -11.719 5.105 1 98.56 98 VAL A C 1
ATOM 765 O O . VAL A 1 98 ? -13.719 -11.125 4.102 1 98.56 98 VAL A O 1
ATOM 768 N N . ASP A 1 99 ? -13.82 -11.531 6.285 1 98.44 99 ASP A N 1
ATOM 769 C CA . ASP A 1 99 ? -14.945 -10.609 6.457 1 98.44 99 ASP A CA 1
ATOM 770 C C . ASP A 1 99 ? -14.547 -9.188 6.047 1 98.44 99 ASP A C 1
ATOM 772 O O . ASP A 1 99 ? -15.336 -8.477 5.418 1 98.44 99 ASP A O 1
ATOM 776 N N . ARG A 1 100 ? -13.391 -8.805 6.434 1 98.25 100 ARG A N 1
ATOM 777 C CA . ARG A 1 100 ? -12.875 -7.496 6.039 1 98.25 100 ARG A CA 1
ATOM 778 C C . ARG A 1 100 ? -12.852 -7.352 4.523 1 98.25 100 ARG A C 1
ATOM 780 O O . ARG A 1 100 ? -13.375 -6.375 3.979 1 98.25 100 ARG A O 1
ATOM 787 N N . ASP A 1 101 ? -12.297 -8.305 3.896 1 98.62 101 ASP A N 1
ATOM 788 C CA . ASP A 1 101 ? -12.117 -8.242 2.449 1 98.62 101 ASP A CA 1
ATOM 789 C C . ASP A 1 101 ? -13.453 -8.289 1.721 1 98.62 101 ASP A C 1
ATOM 791 O O . ASP A 1 101 ? -13.664 -7.555 0.752 1 98.62 101 ASP A O 1
ATOM 795 N N . LEU A 1 102 ? -14.344 -9.102 2.17 1 98.69 102 LEU A N 1
ATOM 796 C CA . LEU A 1 102 ? -15.664 -9.188 1.55 1 98.69 102 LEU A CA 1
ATOM 797 C C . LEU A 1 102 ? -16.438 -7.891 1.754 1 98.69 102 LEU A C 1
ATOM 799 O O . LEU A 1 102 ? -17.219 -7.48 0.881 1 98.69 102 LEU A O 1
ATOM 803 N N . ASN A 1 103 ? -16.266 -7.273 2.887 1 98.44 103 ASN A N 1
ATOM 804 C CA . ASN A 1 103 ? -16.922 -5.992 3.127 1 98.44 103 ASN A CA 1
ATOM 805 C C . ASN A 1 103 ? -16.438 -4.922 2.152 1 98.44 103 ASN A C 1
ATOM 807 O O . ASN A 1 103 ? -17.234 -4.133 1.648 1 98.44 103 ASN A O 1
ATOM 811 N N . VAL A 1 104 ? -15.164 -4.883 1.92 1 98.25 104 VAL A N 1
ATOM 812 C CA . VAL A 1 104 ? -14.602 -3.939 0.956 1 98.25 104 VAL A CA 1
ATOM 813 C C . VAL A 1 104 ? -15.219 -4.188 -0.422 1 98.25 104 VAL A C 1
ATOM 815 O O . VAL A 1 104 ? -15.609 -3.246 -1.111 1 98.25 104 VAL A O 1
ATOM 818 N N . ILE A 1 105 ? -15.266 -5.398 -0.815 1 98.56 105 ILE A N 1
ATOM 819 C CA . ILE A 1 105 ? -15.805 -5.785 -2.115 1 98.56 105 ILE A CA 1
ATOM 820 C C . ILE A 1 105 ? -17.266 -5.34 -2.225 1 98.56 105 ILE A C 1
ATOM 822 O O . ILE A 1 105 ? -17.672 -4.781 -3.244 1 98.56 105 ILE A O 1
ATOM 826 N N . LYS A 1 106 ? -18 -5.582 -1.223 1 98.19 106 LYS A N 1
ATOM 827 C CA . LYS A 1 106 ? -19.406 -5.188 -1.176 1 98.19 106 LYS A CA 1
ATOM 828 C C . LYS A 1 106 ? -19.547 -3.67 -1.254 1 98.19 106 LYS A C 1
ATOM 830 O O . LYS A 1 106 ? -20.328 -3.158 -2.053 1 98.19 106 LYS A O 1
ATOM 835 N N . GLU A 1 107 ? -18.828 -2.975 -0.422 1 97.88 107 GLU A N 1
ATOM 836 C CA . GLU A 1 107 ? -18.891 -1.517 -0.386 1 97.88 107 GLU A CA 1
ATOM 837 C C . GLU A 1 107 ? -18.562 -0.918 -1.754 1 97.88 107 GLU A C 1
ATOM 839 O O . GLU A 1 107 ? -19.172 0.072 -2.162 1 97.88 107 GLU A O 1
ATOM 844 N N . LEU A 1 108 ? -17.688 -1.541 -2.467 1 97.94 108 LEU A N 1
ATOM 845 C CA . LEU A 1 108 ? -17.219 -0.988 -3.734 1 97.94 108 LEU A CA 1
ATOM 846 C C . LEU A 1 108 ? -18.094 -1.467 -4.891 1 97.94 108 LEU A C 1
ATOM 848 O O . LEU A 1 108 ? -17.859 -1.108 -6.043 1 97.94 108 LEU A O 1
ATOM 852 N N . GLY A 1 109 ? -19.031 -2.26 -4.594 1 97.88 109 GLY A N 1
ATOM 853 C CA . GLY A 1 109 ? -19.984 -2.725 -5.594 1 97.88 109 GLY A CA 1
ATOM 854 C C . GLY A 1 109 ? -19.375 -3.688 -6.594 1 97.88 109 GLY A C 1
ATOM 855 O O . GLY A 1 109 ? -19.734 -3.672 -7.773 1 97.88 109 GLY A O 1
ATOM 856 N N . LEU A 1 110 ? -18.469 -4.488 -6.184 1 98.56 110 LEU A N 1
ATOM 857 C CA . LEU A 1 110 ? -17.766 -5.41 -7.07 1 98.56 110 LEU A CA 1
ATOM 858 C C . LEU A 1 110 ? -18.406 -6.793 -7.039 1 98.56 110 LEU A C 1
ATOM 860 O O . LEU A 1 110 ? -19.078 -7.148 -6.066 1 98.56 110 LEU A O 1
ATOM 864 N N . LYS A 1 111 ? -18.172 -7.492 -8.125 1 98.69 111 LYS A N 1
ATOM 865 C CA . LYS A 1 111 ? -18.562 -8.898 -8.18 1 98.69 111 LYS A CA 1
ATOM 866 C C . LYS A 1 111 ? -17.344 -9.812 -8.109 1 98.69 111 LYS A C 1
ATOM 868 O O . LYS A 1 111 ? -16.625 -9.969 -9.094 1 98.69 111 LYS A O 1
ATOM 873 N N . LEU A 1 112 ? -17.188 -10.414 -6.984 1 98.81 112 LEU A N 1
ATOM 874 C CA . LEU A 1 112 ? -16.062 -11.328 -6.82 1 98.81 112 LEU A CA 1
ATOM 875 C C . LEU A 1 112 ? -16.266 -12.602 -7.637 1 98.81 112 LEU A C 1
ATOM 877 O O . LEU A 1 112 ? -17.25 -13.32 -7.43 1 98.81 112 LEU A O 1
ATOM 881 N N . VAL A 1 113 ? -15.352 -12.883 -8.508 1 98.75 113 VAL A N 1
ATOM 882 C CA . VAL A 1 113 ? -15.508 -14.039 -9.383 1 98.75 113 VAL A CA 1
ATOM 883 C C . VAL A 1 113 ? -14.5 -15.125 -9 1 98.75 113 VAL A C 1
ATOM 885 O O . VAL A 1 113 ? -14.797 -16.312 -9.078 1 98.75 113 VAL A O 1
ATOM 888 N N . TYR A 1 114 ? -13.305 -14.695 -8.602 1 98.81 114 TYR A N 1
ATOM 889 C CA . TYR A 1 114 ? -12.266 -15.664 -8.273 1 98.81 114 TYR A CA 1
ATOM 890 C C . TYR A 1 114 ? -11.602 -15.328 -6.945 1 98.81 114 TYR A C 1
ATOM 892 O O . TYR A 1 114 ? -11.359 -14.156 -6.645 1 98.81 114 TYR A O 1
ATOM 900 N N . ALA A 1 115 ? -11.328 -16.281 -6.148 1 98.75 115 ALA A N 1
ATOM 901 C CA . ALA A 1 115 ? -10.383 -16.266 -5.035 1 98.75 115 ALA A CA 1
ATOM 902 C C . ALA A 1 115 ? -9.188 -17.172 -5.316 1 98.75 115 ALA A C 1
ATOM 904 O O . ALA A 1 115 ? -9.352 -18.391 -5.492 1 98.75 115 ALA A O 1
ATOM 905 N N . MET A 1 116 ? -8 -16.609 -5.336 1 98.5 116 MET A N 1
ATOM 906 C CA . MET A 1 116 ? -6.852 -17.328 -5.871 1 98.5 116 MET A CA 1
ATOM 907 C C . MET A 1 116 ? -5.691 -17.312 -4.883 1 98.5 116 MET A C 1
ATOM 909 O O . MET A 1 116 ? -5.586 -16.406 -4.059 1 98.5 116 MET A O 1
ATOM 913 N N . ASN A 1 117 ? -4.852 -18.344 -5.035 1 98.56 117 ASN A N 1
ATOM 914 C CA . ASN A 1 117 ? -3.633 -18.406 -4.234 1 98.56 117 ASN A CA 1
ATOM 915 C C . ASN A 1 117 ? -2.393 -18.547 -5.109 1 98.56 117 ASN A C 1
ATOM 917 O O . ASN A 1 117 ? -2.404 -19.281 -6.098 1 98.56 117 ASN A O 1
ATOM 921 N N . THR A 1 118 ? -1.377 -17.828 -4.73 1 98.69 118 THR A N 1
ATOM 922 C CA . THR A 1 118 ? -0.106 -17.922 -5.441 1 98.69 118 THR A CA 1
ATOM 923 C C . THR A 1 118 ? 0.611 -19.219 -5.098 1 98.69 118 THR A C 1
ATOM 925 O O . THR A 1 118 ? 1.414 -19.719 -5.887 1 98.69 118 THR A O 1
ATOM 928 N N . HIS A 1 119 ? 0.41 -19.672 -3.889 1 96.75 119 HIS A N 1
ATOM 929 C CA . HIS A 1 119 ? 1.046 -20.906 -3.412 1 96.75 119 HIS A CA 1
ATOM 930 C C . HIS A 1 119 ? 0.319 -21.453 -2.193 1 96.75 119 HIS A C 1
ATOM 932 O O . HIS A 1 119 ? -0.61 -20.828 -1.678 1 96.75 119 HIS A O 1
ATOM 938 N N . VAL A 1 120 ? 0.675 -22.719 -1.929 1 92.25 120 VAL A N 1
ATOM 939 C CA . VAL A 1 120 ? 0.188 -23.297 -0.678 1 92.25 120 VAL A CA 1
ATOM 940 C C . VAL A 1 120 ? 0.902 -22.641 0.502 1 92.25 120 VAL A C 1
ATOM 942 O O . VAL A 1 120 ? 2.133 -22.641 0.573 1 92.25 120 VAL A O 1
ATOM 945 N N . HIS A 1 121 ? 0.074 -22.109 1.384 1 84 121 HIS A N 1
ATOM 946 C CA . HIS A 1 121 ? 0.624 -21.438 2.555 1 84 121 HIS A CA 1
ATOM 947 C C . HIS A 1 121 ? 0.8 -22.406 3.717 1 84 121 HIS A C 1
ATOM 949 O O . HIS A 1 121 ? -0.081 -23.234 3.986 1 84 121 HIS A O 1
ATOM 955 N N . ALA A 1 122 ? 1.869 -22.266 4.332 1 78.19 122 ALA A N 1
ATOM 956 C CA . ALA A 1 122 ? 2.125 -23.141 5.473 1 78.19 122 ALA A CA 1
ATOM 957 C C . ALA A 1 122 ? 1.91 -22.391 6.789 1 78.19 122 ALA A C 1
ATOM 959 O O . ALA A 1 122 ? 1.704 -23.016 7.836 1 78.19 122 ALA A O 1
ATOM 960 N N . ASP A 1 123 ? 1.929 -21.156 6.742 1 81.19 123 ASP A N 1
ATOM 961 C CA . ASP A 1 123 ? 1.98 -20.375 7.973 1 81.19 123 ASP A CA 1
ATOM 962 C C . ASP A 1 123 ? 0.594 -19.859 8.352 1 81.19 123 ASP A C 1
ATOM 964 O O . ASP A 1 123 ? 0.402 -19.328 9.453 1 81.19 123 ASP A O 1
ATOM 968 N N . HIS A 1 124 ? -0.344 -20 7.488 1 83.38 124 HIS A N 1
ATOM 969 C CA . HIS A 1 124 ? -1.718 -19.625 7.793 1 83.38 124 HIS A CA 1
ATOM 970 C C . HIS A 1 124 ? -2.711 -20.375 6.918 1 83.38 124 HIS A C 1
ATOM 972 O O . HIS A 1 124 ? -2.314 -21.062 5.969 1 83.38 124 HIS A O 1
ATOM 978 N N . VAL A 1 125 ? -3.908 -20.234 7.336 1 85.88 125 VAL A N 1
ATOM 979 C CA . VAL A 1 125 ? -4.984 -20.828 6.551 1 85.88 125 VAL A CA 1
ATOM 980 C C . VAL A 1 125 ? -5.488 -19.828 5.516 1 85.88 125 VAL A C 1
ATOM 982 O O . VAL A 1 125 ? -5.742 -18.672 5.84 1 85.88 125 VAL A O 1
ATOM 985 N N . THR A 1 126 ? -5.559 -20.25 4.367 1 91.75 126 THR A N 1
ATOM 986 C CA . THR A 1 126 ? -6.086 -19.406 3.311 1 91.75 126 THR A CA 1
ATOM 987 C C . THR A 1 126 ? -7.57 -19.125 3.531 1 91.75 126 THR A C 1
ATOM 989 O O . THR A 1 126 ? -8.281 -19.938 4.113 1 91.75 126 THR A O 1
ATOM 992 N N . GLY A 1 127 ? -8.023 -17.938 3.014 1 95.88 127 GLY A N 1
ATOM 993 C CA . GLY A 1 127 ? -9.414 -17.531 3.154 1 95.88 127 GLY A CA 1
ATOM 994 C C . GLY A 1 127 ? -10.297 -18.031 2.021 1 95.88 127 GLY A C 1
ATOM 995 O O . GLY A 1 127 ? -11.508 -17.812 2.027 1 95.88 127 GLY A O 1
ATOM 996 N N . THR A 1 128 ? -9.766 -18.781 1.067 1 96.31 128 THR A N 1
ATOM 997 C CA . THR A 1 128 ? -10.484 -19.141 -0.152 1 96.31 128 THR A CA 1
ATOM 998 C C . THR A 1 128 ? -11.695 -20.016 0.169 1 96.31 128 THR A C 1
ATOM 1000 O O . THR A 1 128 ? -12.789 -19.797 -0.365 1 96.31 128 THR A O 1
ATOM 1003 N N . GLY A 1 129 ? -11.5 -21.016 1.015 1 95.38 129 GLY A N 1
ATOM 1004 C CA . GLY A 1 129 ? -12.625 -21.859 1.396 1 95.38 129 GLY A CA 1
ATOM 1005 C C . GLY A 1 129 ? -13.75 -21.094 2.055 1 95.38 129 GLY A C 1
ATOM 1006 O O . GLY A 1 129 ? -14.922 -21.266 1.693 1 95.38 129 GLY A O 1
ATOM 1007 N N . LEU A 1 130 ? -13.414 -20.25 3.01 1 97.25 130 LEU A N 1
ATOM 1008 C CA . LEU A 1 130 ? -14.406 -19.438 3.709 1 97.25 130 LEU A CA 1
ATOM 1009 C C . LEU A 1 130 ? -15.117 -18.5 2.742 1 97.25 130 LEU A C 1
ATOM 1011 O O . LEU A 1 130 ? -16.328 -18.312 2.836 1 97.25 130 LEU A O 1
ATOM 1015 N N . ILE A 1 131 ? -14.414 -17.969 1.831 1 98.44 131 ILE A N 1
ATOM 1016 C CA . ILE A 1 131 ? -14.984 -17.062 0.846 1 98.44 131 ILE A CA 1
ATOM 1017 C C . ILE A 1 131 ? -16.016 -17.797 -0.008 1 98.44 131 ILE A C 1
ATOM 1019 O O . ILE A 1 131 ? -17.109 -17.297 -0.243 1 98.44 131 ILE A O 1
ATOM 1023 N N . LYS A 1 132 ? -15.703 -18.953 -0.465 1 97.25 132 LYS A N 1
ATOM 1024 C CA . LYS A 1 132 ? -16.609 -19.75 -1.291 1 97.25 132 LYS A CA 1
ATOM 1025 C C . LYS A 1 132 ? -17.906 -20.078 -0.54 1 97.25 132 LYS A C 1
ATOM 1027 O O . LYS A 1 132 ? -18.969 -20.156 -1.144 1 97.25 132 LYS A O 1
ATOM 1032 N N . SER A 1 133 ? -17.75 -20.234 0.688 1 97.12 133 SER A N 1
ATOM 1033 C CA . SER A 1 133 ? -18.922 -20.547 1.495 1 97.12 133 SER A CA 1
ATOM 1034 C C . SER A 1 133 ? -19.812 -19.328 1.665 1 97.12 133 SER A C 1
ATOM 1036 O O . SER A 1 133 ? -21.031 -19.453 1.782 1 97.12 133 SER A O 1
ATOM 1038 N N . LYS A 1 134 ? -19.281 -18.172 1.616 1 97.62 134 LYS A N 1
ATOM 1039 C CA . LYS A 1 134 ? -20.016 -16.953 1.918 1 97.62 134 LYS A CA 1
ATOM 1040 C C . LYS A 1 134 ? -20.531 -16.297 0.643 1 97.62 134 LYS A C 1
ATOM 1042 O O . LYS A 1 134 ? -21.516 -15.547 0.676 1 97.62 134 LYS A O 1
ATOM 1047 N N . VAL A 1 135 ? -19.812 -16.5 -0.399 1 97.56 135 VAL A N 1
ATOM 1048 C CA . VAL A 1 135 ? -20.156 -15.844 -1.66 1 97.56 135 VAL A CA 1
ATOM 1049 C C . VAL A 1 135 ? -20.406 -16.906 -2.734 1 97.56 135 VAL A C 1
ATOM 1051 O O . VAL A 1 135 ? -19.469 -17.312 -3.441 1 97.56 135 VAL A O 1
ATOM 1054 N N . PRO A 1 136 ? -21.641 -17.203 -3.004 1 95.62 136 PRO A N 1
ATOM 1055 C CA . PRO A 1 136 ? -21.953 -18.219 -4.023 1 95.62 136 PRO A CA 1
ATOM 1056 C C . PRO A 1 136 ? -21.438 -17.828 -5.406 1 95.62 136 PRO A C 1
ATOM 1058 O O . PRO A 1 136 ? -21.5 -16.656 -5.789 1 95.62 136 PRO A O 1
ATOM 1061 N N . GLY A 1 137 ? -20.891 -18.797 -6.059 1 96.81 137 GLY A N 1
ATOM 1062 C CA . GLY A 1 137 ? -20.484 -18.562 -7.438 1 96.81 137 GLY A CA 1
ATOM 1063 C C . GLY A 1 137 ? -19 -18.281 -7.582 1 96.81 137 GLY A C 1
ATOM 1064 O O . GLY A 1 137 ? -18.438 -18.406 -8.68 1 96.81 137 GLY A O 1
ATOM 1065 N N . VAL A 1 138 ? -18.375 -17.844 -6.531 1 98.31 138 VAL A N 1
ATOM 1066 C CA . VAL A 1 138 ? -16.938 -17.578 -6.582 1 98.31 138 VAL A CA 1
ATOM 1067 C C . VAL A 1 138 ? -16.203 -18.891 -6.809 1 98.31 138 VAL A C 1
ATOM 1069 O O . VAL A 1 138 ? -16.531 -19.922 -6.219 1 98.31 138 VAL A O 1
ATOM 1072 N N . LYS A 1 139 ? -15.195 -18.906 -7.641 1 98.56 139 LYS A N 1
ATOM 1073 C CA . LYS A 1 139 ? -14.367 -20.078 -7.891 1 98.56 139 LYS A CA 1
ATOM 1074 C C . LYS A 1 139 ? -12.977 -19.906 -7.297 1 98.56 139 LYS A C 1
ATOM 1076 O O . LYS A 1 139 ? -12.391 -18.828 -7.383 1 98.56 139 LYS A O 1
ATOM 1081 N N . SER A 1 140 ? -12.508 -20.969 -6.711 1 98.25 140 SER A N 1
ATOM 1082 C CA . SER A 1 140 ? -11.141 -20.984 -6.207 1 98.25 140 SER A CA 1
ATOM 1083 C C . SER A 1 140 ? -10.148 -21.359 -7.301 1 98.25 140 SER A C 1
ATOM 1085 O O . SER A 1 140 ? -10.461 -22.188 -8.172 1 98.25 140 SER A O 1
ATOM 1087 N N . ILE A 1 141 ? -8.984 -20.734 -7.273 1 98.56 141 ILE A N 1
ATOM 1088 C CA . ILE A 1 141 ? -7.938 -21.016 -8.258 1 98.56 141 ILE A CA 1
ATOM 1089 C C . ILE A 1 141 ? -6.609 -21.25 -7.539 1 98.56 141 ILE A C 1
ATOM 1091 O O . ILE A 1 141 ? -6.254 -20.516 -6.621 1 98.56 141 ILE A O 1
ATOM 1095 N N . ILE A 1 142 ? -5.875 -22.25 -7.961 1 98 142 ILE A N 1
ATOM 1096 C CA . ILE A 1 142 ? -4.5 -22.484 -7.535 1 98 142 ILE A CA 1
ATOM 1097 C C . ILE A 1 142 ? -3.758 -23.281 -8.602 1 98 142 ILE A C 1
ATOM 1099 O O . ILE A 1 142 ? -4.379 -23.859 -9.5 1 98 142 ILE A O 1
ATOM 1103 N N . SER A 1 143 ? -2.506 -23.266 -8.508 1 98.25 143 SER A N 1
ATOM 1104 C CA . SER A 1 143 ? -1.691 -23.984 -9.477 1 98.25 143 SER A CA 1
ATOM 1105 C C . SER A 1 143 ? -1.96 -25.484 -9.414 1 98.25 143 SER A C 1
ATOM 1107 O O . SER A 1 143 ? -2.115 -26.047 -8.328 1 98.25 143 SER A O 1
ATOM 1109 N N . LYS A 1 144 ? -1.942 -26.125 -10.555 1 98.06 144 LYS A N 1
ATOM 1110 C CA . LYS A 1 144 ? -2.066 -27.578 -10.633 1 98.06 144 LYS A CA 1
ATOM 1111 C C . LYS A 1 144 ? -0.915 -28.266 -9.906 1 98.06 144 LYS A C 1
ATOM 1113 O O . LYS A 1 144 ? -1.122 -29.25 -9.203 1 98.06 144 LYS A O 1
ATOM 1118 N N . ALA A 1 145 ? 0.21 -27.719 -10.031 1 96.56 145 ALA A N 1
ATOM 1119 C CA . ALA A 1 145 ? 1.432 -28.297 -9.484 1 96.56 145 ALA A CA 1
ATOM 1120 C C . ALA A 1 145 ? 1.398 -28.312 -7.957 1 96.56 145 ALA A C 1
ATOM 1122 O O . ALA A 1 145 ? 2.182 -29.016 -7.316 1 96.56 145 ALA A O 1
ATOM 1123 N N . SER A 1 146 ? 0.583 -27.516 -7.367 1 94.06 146 SER A N 1
ATOM 1124 C CA . SER A 1 146 ? 0.504 -27.469 -5.914 1 94.06 146 SER A CA 1
ATOM 1125 C C . SER A 1 146 ? -0.071 -28.766 -5.344 1 94.06 146 SER A C 1
ATOM 1127 O O . SER A 1 146 ? 0.152 -29.078 -4.176 1 94.06 146 SER A O 1
ATOM 1129 N N . GLY A 1 147 ? -0.913 -29.422 -6.156 1 93.19 147 GLY A N 1
ATOM 1130 C CA . GLY A 1 147 ? -1.587 -30.625 -5.699 1 93.19 147 GLY A CA 1
ATOM 1131 C C . GLY A 1 147 ? -2.777 -30.344 -4.805 1 93.19 147 GLY A C 1
ATOM 1132 O O . GLY A 1 147 ? -3.439 -31.266 -4.332 1 93.19 147 GLY A O 1
ATOM 1133 N N . SER A 1 148 ? -3.051 -29.156 -4.559 1 93.88 148 SER A N 1
ATOM 1134 C CA . SER A 1 148 ? -4.156 -28.781 -3.686 1 93.88 148 SER A CA 1
ATOM 1135 C C . SER A 1 148 ? -5.484 -28.781 -4.441 1 93.88 148 SER A C 1
ATOM 1137 O O . SER A 1 148 ? -5.504 -28.703 -5.672 1 93.88 148 SER A O 1
ATOM 1139 N N . LYS A 1 149 ? -6.512 -28.875 -3.693 1 94.12 149 LYS A N 1
ATOM 1140 C CA . LYS A 1 149 ? -7.844 -28.844 -4.285 1 94.12 149 LYS A CA 1
ATOM 1141 C C . LYS A 1 149 ? -8.297 -27.422 -4.582 1 94.12 149 LYS A C 1
ATOM 1143 O O . LYS A 1 149 ? -8.047 -26.516 -3.791 1 94.12 149 LYS A O 1
ATOM 1148 N N . ALA A 1 150 ? -8.93 -27.266 -5.703 1 97.12 150 ALA A N 1
ATOM 1149 C CA . ALA A 1 150 ? -9.547 -26.016 -6.125 1 97.12 150 ALA A CA 1
ATOM 1150 C C . ALA A 1 150 ? -10.586 -26.266 -7.215 1 97.12 150 ALA A C 1
ATOM 1152 O O . ALA A 1 150 ? -10.617 -27.328 -7.828 1 97.12 150 ALA A O 1
ATOM 1153 N N . ASP A 1 151 ? -11.445 -25.297 -7.398 1 98.25 151 ASP A N 1
ATOM 1154 C CA . ASP A 1 151 ? -12.406 -25.391 -8.492 1 98.25 151 ASP A CA 1
ATOM 1155 C C . ASP A 1 151 ? -11.703 -25.359 -9.844 1 98.25 151 ASP A C 1
ATOM 1157 O O . ASP A 1 151 ? -12.125 -26.031 -10.789 1 98.25 151 ASP A O 1
ATOM 1161 N N . LEU A 1 152 ? -10.719 -24.547 -9.969 1 98.44 152 LEU A N 1
ATOM 1162 C CA . LEU A 1 152 ? -9.93 -24.406 -11.188 1 98.44 152 LEU A CA 1
ATOM 1163 C C . LEU A 1 152 ? -8.438 -24.5 -10.883 1 98.44 152 LEU A C 1
ATOM 1165 O O . LEU A 1 152 ? -7.969 -23.969 -9.875 1 98.44 152 LEU A O 1
ATOM 1169 N N . HIS A 1 153 ? -7.727 -25.156 -11.711 1 98.69 153 HIS A N 1
ATOM 1170 C CA . HIS A 1 153 ? -6.273 -25.266 -11.648 1 98.69 153 HIS A CA 1
ATOM 1171 C C . HIS A 1 153 ? -5.621 -24.531 -12.82 1 98.69 153 HIS A C 1
ATOM 1173 O O . HIS A 1 153 ? -6.109 -24.594 -13.945 1 98.69 153 HIS A O 1
ATOM 1179 N N . VAL A 1 154 ? -4.535 -23.844 -12.5 1 98.69 154 VAL A N 1
ATOM 1180 C CA . VAL A 1 154 ? -3.859 -23.078 -13.547 1 98.69 154 VAL A CA 1
ATOM 1181 C C . VAL A 1 154 ? -2.445 -23.625 -13.742 1 98.69 154 VAL A C 1
ATOM 1183 O O . VAL A 1 154 ? -1.893 -24.281 -12.852 1 98.69 154 VAL A O 1
ATOM 1186 N N . GLU A 1 155 ? -1.924 -23.359 -14.953 1 98.5 155 GLU A N 1
ATOM 1187 C CA . GLU A 1 155 ? -0.562 -23.719 -15.328 1 98.5 155 GLU A CA 1
ATOM 1188 C C . GLU A 1 155 ? 0.149 -22.562 -16.016 1 98.5 155 GLU A C 1
ATOM 1190 O O . GLU A 1 155 ? -0.484 -21.562 -16.375 1 98.5 155 GLU A O 1
ATOM 1195 N N . HIS A 1 156 ? 1.448 -22.719 -16.141 1 98.69 156 HIS A N 1
ATOM 1196 C CA . HIS A 1 156 ? 2.254 -21.703 -16.812 1 98.69 156 HIS A CA 1
ATOM 1197 C C . HIS A 1 156 ? 1.657 -21.344 -18.172 1 98.69 156 HIS A C 1
ATOM 1199 O O . HIS A 1 156 ? 1.334 -22.219 -18.969 1 98.69 156 HIS A O 1
ATOM 1205 N N . GLY A 1 157 ? 1.472 -20.078 -18.344 1 98.25 157 GLY A N 1
ATOM 1206 C CA . GLY A 1 157 ? 1 -19.609 -19.641 1 98.25 157 GLY A CA 1
ATOM 1207 C C . GLY A 1 157 ? -0.496 -19.359 -19.672 1 98.25 157 GLY A C 1
ATOM 1208 O O . GLY A 1 157 ? -1 -18.688 -20.578 1 98.25 157 GLY A O 1
ATOM 1209 N N . ASP A 1 158 ? -1.186 -19.891 -18.719 1 98.69 158 ASP A N 1
ATOM 1210 C CA . ASP A 1 158 ? -2.625 -19.656 -18.641 1 98.69 158 ASP A CA 1
ATOM 1211 C C . ASP A 1 158 ? -2.93 -18.172 -18.391 1 98.69 158 ASP A C 1
ATOM 1213 O O . ASP A 1 158 ? -2.062 -17.422 -17.922 1 98.69 158 ASP A O 1
ATOM 1217 N N . LYS A 1 159 ? -4.148 -17.812 -18.781 1 98.5 159 LYS A N 1
ATOM 1218 C CA . LYS A 1 159 ? -4.668 -16.469 -18.484 1 98.5 159 LYS A CA 1
ATOM 1219 C C . LYS A 1 159 ? -5.934 -16.547 -17.641 1 98.5 159 LYS A C 1
ATOM 1221 O O . LYS A 1 159 ? -6.809 -17.375 -17.891 1 98.5 159 LYS A O 1
ATOM 1226 N N . VAL A 1 160 ? -5.988 -15.805 -16.594 1 98.69 160 VAL A N 1
ATOM 1227 C CA . VAL A 1 160 ? -7.188 -15.641 -15.781 1 98.69 160 VAL A CA 1
ATOM 1228 C C . VAL A 1 160 ? -7.852 -14.305 -16.094 1 98.69 160 VAL A C 1
ATOM 1230 O O . VAL A 1 160 ? -7.375 -13.25 -15.664 1 98.69 160 VAL A O 1
ATOM 1233 N N . SER A 1 161 ? -8.969 -14.352 -16.688 1 98.31 161 SER A N 1
ATOM 1234 C CA . SER A 1 161 ? -9.641 -13.133 -17.141 1 98.31 161 SER A CA 1
ATOM 1235 C C . SER A 1 161 ? -10.672 -12.656 -16.141 1 98.31 161 SER A C 1
ATOM 1237 O O . SER A 1 161 ? -11.336 -13.469 -15.484 1 98.31 161 SER A O 1
ATOM 1239 N N . PHE A 1 162 ? -10.859 -11.352 -16 1 98.31 162 PHE A N 1
ATOM 1240 C CA . PHE A 1 162 ? -11.906 -10.672 -15.242 1 98.31 162 PHE A CA 1
ATOM 1241 C C . PHE A 1 162 ? -12.312 -9.375 -15.93 1 98.31 162 PHE A C 1
ATOM 1243 O O . PHE A 1 162 ? -11.688 -8.336 -15.727 1 98.31 162 PHE A O 1
ATOM 1250 N N . GLY A 1 163 ? -13.359 -9.445 -16.609 1 97.44 163 GLY A N 1
ATOM 1251 C CA . GLY A 1 163 ? -13.695 -8.383 -17.547 1 97.44 163 GLY A CA 1
ATOM 1252 C C . GLY A 1 163 ? -12.766 -8.312 -18.734 1 97.44 163 GLY A C 1
ATOM 1253 O O . GLY A 1 163 ? -12.516 -9.328 -19.391 1 97.44 163 GLY A O 1
ATOM 1254 N N . ASP A 1 164 ? -12.352 -7.121 -19.047 1 96.62 164 ASP A N 1
ATOM 1255 C CA . ASP A 1 164 ? -11.445 -6.934 -20.172 1 96.62 164 ASP A CA 1
ATOM 1256 C C . ASP A 1 164 ? -9.984 -7.008 -19.719 1 96.62 164 ASP A C 1
ATOM 1258 O O . ASP A 1 164 ? -9.07 -6.812 -20.531 1 96.62 164 ASP A O 1
ATOM 1262 N N . LEU A 1 165 ? -9.82 -7.328 -18.516 1 98.06 165 LEU A N 1
ATOM 1263 C CA . LEU A 1 165 ? -8.484 -7.465 -17.938 1 98.06 165 LEU A CA 1
ATOM 1264 C C . LEU A 1 165 ? -8.141 -8.93 -17.703 1 98.06 165 LEU A C 1
ATOM 1266 O O . LEU A 1 165 ? -9.039 -9.773 -17.641 1 98.06 165 LEU A O 1
ATOM 1270 N N . PHE A 1 166 ? -6.891 -9.18 -17.609 1 98.44 166 PHE A N 1
ATOM 1271 C CA . PHE A 1 166 ? -6.504 -10.547 -17.312 1 98.44 166 PHE A CA 1
ATOM 1272 C C . PHE A 1 166 ? -5.152 -10.586 -16.594 1 98.44 166 PHE A C 1
ATOM 1274 O O . PHE A 1 166 ? -4.398 -9.609 -16.641 1 98.44 166 PHE A O 1
ATOM 1281 N N . LEU A 1 167 ? -4.902 -11.703 -15.914 1 98.81 167 LEU A N 1
ATOM 1282 C CA . LEU A 1 167 ? -3.604 -12.039 -15.344 1 98.81 167 LEU A CA 1
ATOM 1283 C C . LEU A 1 167 ? -2.973 -13.211 -16.078 1 98.81 167 LEU A C 1
ATOM 1285 O O . LEU A 1 167 ? -3.639 -14.219 -16.344 1 98.81 167 LEU A O 1
ATOM 1289 N N . GLU A 1 168 ? -1.745 -13.039 -16.359 1 98.69 168 GLU A N 1
ATOM 1290 C CA . GLU A 1 168 ? -0.951 -14.148 -16.875 1 98.69 168 GLU A CA 1
ATOM 1291 C C . GLU A 1 168 ? -0.365 -14.977 -15.727 1 98.69 168 GLU A C 1
ATOM 1293 O O . GLU A 1 168 ? 0.147 -14.43 -14.75 1 98.69 168 GLU A O 1
ATOM 1298 N N . VAL A 1 169 ? -0.447 -16.297 -15.969 1 98.88 169 VAL A N 1
ATOM 1299 C CA . VAL A 1 169 ? 0.108 -17.188 -14.961 1 98.88 169 VAL A CA 1
ATOM 1300 C C . VAL A 1 169 ? 1.532 -17.594 -15.352 1 98.88 169 VAL A C 1
ATOM 1302 O O . VAL A 1 169 ? 1.765 -18.109 -16.438 1 98.88 169 VAL A O 1
ATOM 1305 N N . ARG A 1 170 ? 2.428 -17.359 -14.5 1 98.88 170 ARG A N 1
ATOM 1306 C CA . ARG A 1 170 ? 3.805 -17.812 -14.672 1 98.88 170 ARG A CA 1
ATOM 1307 C C . ARG A 1 170 ? 4.211 -18.766 -13.547 1 98.88 170 ARG A C 1
ATOM 1309 O O . ARG A 1 170 ? 4.148 -18.391 -12.367 1 98.88 170 ARG A O 1
ATOM 1316 N N . ALA A 1 171 ? 4.574 -19.922 -13.938 1 98.81 171 ALA A N 1
ATOM 1317 C CA . ALA A 1 171 ? 5.059 -20.859 -12.922 1 98.81 171 ALA A CA 1
ATOM 1318 C C . ALA A 1 171 ? 6.391 -20.391 -12.344 1 98.81 171 ALA A C 1
ATOM 1320 O O . ALA A 1 171 ? 7.332 -20.094 -13.086 1 98.81 171 ALA A O 1
ATOM 1321 N N . THR A 1 172 ? 6.465 -20.312 -11.031 1 98.69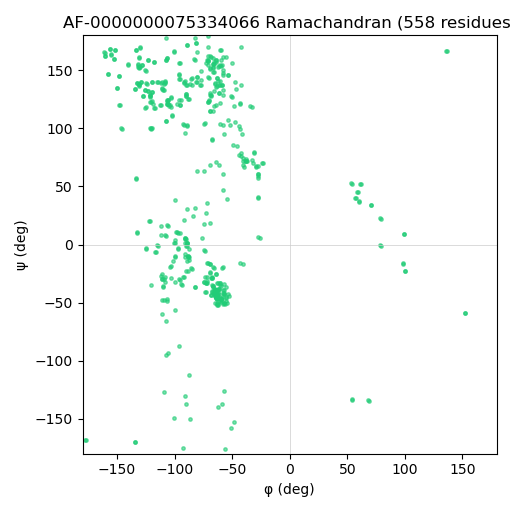 172 THR A N 1
ATOM 1322 C CA . THR A 1 172 ? 7.688 -19.906 -10.352 1 98.69 172 THR A CA 1
ATOM 1323 C C . THR A 1 172 ? 7.992 -20.859 -9.188 1 98.69 172 THR A C 1
ATOM 1325 O O . THR A 1 172 ? 8.172 -20.406 -8.055 1 98.69 172 THR A O 1
ATOM 1328 N N . PRO A 1 173 ? 8.125 -22.156 -9.445 1 97.62 173 PRO A N 1
ATOM 1329 C CA . PRO A 1 173 ? 8.422 -23.094 -8.367 1 97.62 173 PRO A CA 1
ATOM 1330 C C . PRO A 1 173 ? 9.758 -22.797 -7.68 1 97.62 173 PRO A C 1
ATOM 1332 O O . PRO A 1 173 ? 10.648 -22.203 -8.289 1 97.62 173 PRO A O 1
ATOM 1335 N N . GLY A 1 174 ? 9.891 -23.188 -6.43 1 96 174 GLY A N 1
ATOM 1336 C CA . GLY A 1 174 ? 11.102 -23.016 -5.641 1 96 174 GLY A CA 1
ATOM 1337 C C . GLY A 1 174 ? 10.828 -22.906 -4.152 1 96 174 GLY A C 1
ATOM 1338 O O . GLY A 1 174 ? 11.312 -23.734 -3.369 1 96 174 GLY A O 1
ATOM 1339 N N . HIS A 1 175 ? 10.031 -21.906 -3.752 1 94.94 175 HIS A N 1
ATOM 1340 C CA . HIS A 1 175 ? 9.555 -21.844 -2.375 1 94.94 175 HIS A CA 1
ATOM 1341 C C . HIS A 1 175 ? 8.68 -23.047 -2.041 1 94.94 175 HIS A C 1
ATOM 1343 O O . HIS A 1 175 ? 8.867 -23.688 -1.009 1 94.94 175 HIS A O 1
ATOM 1349 N N . THR A 1 176 ? 7.738 -23.266 -2.848 1 94.38 176 THR A N 1
ATOM 1350 C CA . THR A 1 176 ? 6.996 -24.516 -2.941 1 94.38 176 THR A CA 1
ATOM 1351 C C . THR A 1 176 ? 6.934 -25 -4.387 1 94.38 176 THR A C 1
ATOM 1353 O O . THR A 1 176 ? 7.242 -24.25 -5.312 1 94.38 176 THR A O 1
ATOM 1356 N N . LEU A 1 177 ? 6.469 -26.219 -4.531 1 92.88 177 LEU A N 1
ATOM 1357 C CA . LEU A 1 177 ? 6.402 -26.797 -5.867 1 92.88 177 LEU A CA 1
ATOM 1358 C C . LEU A 1 177 ? 5.363 -26.078 -6.723 1 92.88 177 LEU A C 1
ATOM 1360 O O . LEU A 1 177 ? 5.52 -25.984 -7.941 1 92.88 177 LEU A O 1
ATOM 1364 N N . GLY A 1 178 ? 4.383 -25.562 -6.156 1 95.81 178 GLY A N 1
ATOM 1365 C CA . GLY A 1 178 ? 3.248 -25.047 -6.898 1 95.81 178 GLY A CA 1
ATOM 1366 C C . GLY A 1 178 ? 3.203 -23.531 -6.938 1 95.81 178 GLY A C 1
ATOM 1367 O O . GLY A 1 178 ? 2.168 -22.938 -7.258 1 95.81 178 GLY A O 1
ATOM 1368 N N . CYS A 1 179 ? 4.305 -22.891 -6.637 1 97.75 179 CYS A N 1
ATOM 1369 C CA . CYS A 1 179 ? 4.328 -21.438 -6.652 1 97.75 179 CYS A CA 1
ATOM 1370 C C . CYS A 1 179 ? 4.09 -20.891 -8.062 1 97.75 179 CYS A C 1
ATOM 1372 O O . CYS A 1 179 ? 4.66 -21.406 -9.023 1 97.75 179 CYS A O 1
ATOM 1374 N N . VAL A 1 180 ? 3.246 -19.891 -8.148 1 98.75 180 VAL A N 1
ATOM 1375 C CA . VAL A 1 180 ? 3.068 -19.156 -9.398 1 98.75 180 VAL A CA 1
ATOM 1376 C C . VAL A 1 180 ? 3.158 -17.641 -9.133 1 98.75 180 VAL A C 1
ATOM 1378 O O . VAL A 1 180 ? 2.928 -17.188 -8.008 1 98.75 180 VAL A O 1
ATOM 1381 N N . THR A 1 181 ? 3.551 -16.906 -10.102 1 98.94 181 THR A N 1
ATOM 1382 C CA . THR A 1 181 ? 3.453 -15.445 -10.172 1 98.94 181 THR A CA 1
ATOM 1383 C C . THR A 1 181 ? 2.346 -15.023 -11.133 1 98.94 181 THR A C 1
ATOM 1385 O O . THR A 1 181 ? 2.305 -15.477 -12.281 1 98.94 181 THR A O 1
ATOM 1388 N N . TYR A 1 182 ? 1.407 -14.234 -10.648 1 98.94 182 TYR A N 1
ATOM 1389 C CA . TYR A 1 182 ? 0.396 -13.625 -11.508 1 98.94 182 TYR A CA 1
ATOM 1390 C C . TYR A 1 182 ? 0.855 -12.266 -12.016 1 98.94 182 TYR A C 1
ATOM 1392 O O . TYR A 1 182 ? 1.252 -11.406 -11.227 1 98.94 182 TYR A O 1
ATOM 1400 N N . VAL A 1 183 ? 0.783 -12.078 -13.367 1 98.88 183 VAL A N 1
ATOM 1401 C CA . VAL A 1 183 ? 1.248 -10.828 -13.969 1 98.88 183 VAL A CA 1
ATOM 1402 C C . VAL A 1 183 ? 0.116 -10.188 -14.766 1 98.88 183 VAL A C 1
ATOM 1404 O O . VAL A 1 183 ? -0.565 -10.867 -15.539 1 98.88 183 VAL A O 1
ATOM 1407 N N . SER A 1 184 ? -0.077 -8.883 -14.523 1 98.5 184 SER A N 1
ATOM 1408 C CA . SER A 1 184 ? -1.105 -8.203 -15.297 1 98.5 184 SER A CA 1
ATOM 1409 C C . SER A 1 184 ? -0.812 -8.289 -16.797 1 98.5 184 SER A C 1
ATOM 1411 O O . SER A 1 184 ? 0.343 -8.438 -17.203 1 98.5 184 SER A O 1
ATOM 1413 N N . GLY A 1 185 ? -1.843 -8.203 -17.531 1 95.06 185 GLY A N 1
ATOM 1414 C CA . GLY A 1 185 ? -1.769 -8.414 -18.969 1 95.06 185 GLY A CA 1
ATOM 1415 C C . GLY A 1 185 ? -0.918 -7.383 -19.688 1 95.06 185 GLY A C 1
ATOM 1416 O O . GLY A 1 185 ? -0.633 -6.316 -19.125 1 95.06 185 GLY A O 1
ATOM 1417 N N . GLU A 1 186 ? -0.516 -7.852 -20.844 1 92.69 186 GLU A N 1
ATOM 1418 C CA . GLU A 1 186 ? 0.165 -6.945 -21.75 1 92.69 186 GLU A CA 1
ATOM 1419 C C . GLU A 1 186 ? -0.808 -6.359 -22.781 1 92.69 186 GLU A C 1
ATOM 1421 O O . GLU A 1 186 ? -1.76 -7.027 -23.188 1 92.69 186 GLU A O 1
ATOM 1426 N N . GLY A 1 187 ? -0.641 -5.086 -23.125 1 90.25 187 GLY A N 1
ATOM 1427 C CA . GLY A 1 187 ? -1.494 -4.453 -24.125 1 90.25 187 GLY A CA 1
ATOM 1428 C C . GLY A 1 187 ? -1.938 -3.059 -23.719 1 90.25 187 GLY A C 1
ATOM 1429 O O . GLY A 1 187 ? -1.802 -2.664 -22.562 1 90.25 187 GLY A O 1
ATOM 1430 N N . PRO A 1 188 ? -2.459 -2.318 -24.641 1 89.56 188 PRO A N 1
ATOM 1431 C CA . PRO A 1 188 ? -2.816 -0.918 -24.391 1 89.56 188 PRO A CA 1
ATOM 1432 C C . PRO A 1 188 ? -3.992 -0.771 -23.438 1 89.56 188 PRO A C 1
ATOM 1434 O O . PRO A 1 188 ? -4.125 0.26 -22.766 1 89.56 188 PRO A O 1
ATOM 1437 N N . ASP A 1 189 ? -4.824 -1.824 -23.359 1 91.62 189 ASP A N 1
ATOM 1438 C CA . ASP A 1 189 ? -6.004 -1.749 -22.516 1 91.62 189 ASP A CA 1
ATOM 1439 C C . ASP A 1 189 ? -5.762 -2.438 -21.172 1 91.62 189 ASP A C 1
ATOM 1441 O O . ASP A 1 189 ? -6.699 -2.668 -20.406 1 91.62 189 ASP A O 1
ATOM 1445 N N . GLN A 1 190 ? -4.496 -2.762 -20.938 1 96 190 GLN A N 1
ATOM 1446 C CA . GLN A 1 190 ? -4.098 -3.408 -19.688 1 96 190 GLN A CA 1
ATOM 1447 C C . GLN A 1 190 ? -3.352 -2.438 -18.781 1 96 190 GLN A C 1
ATOM 1449 O O . GLN A 1 190 ? -2.91 -1.376 -19.219 1 96 190 GLN A O 1
ATOM 1454 N N . PRO A 1 191 ? -3.293 -2.777 -17.5 1 94.62 191 PRO A N 1
ATOM 1455 C CA . PRO A 1 191 ? -2.639 -1.868 -16.562 1 94.62 191 PRO A CA 1
ATOM 1456 C C . PRO A 1 191 ? -1.182 -1.588 -16.922 1 94.62 191 PRO A C 1
ATOM 1458 O O . PRO A 1 191 ? -0.463 -2.494 -17.344 1 94.62 191 PRO A O 1
ATOM 1461 N N . GLN A 1 192 ? -0.792 -0.35 -16.812 1 93.62 192 GLN A N 1
ATOM 1462 C CA . GLN A 1 192 ? 0.589 0.105 -16.938 1 93.62 192 GLN A CA 1
ATOM 1463 C C . GLN A 1 192 ? 0.977 1.006 -15.773 1 93.62 192 GLN A C 1
ATOM 1465 O O . GLN A 1 192 ? 0.215 1.896 -15.391 1 93.62 192 GLN A O 1
ATOM 1470 N N . PRO A 1 193 ? 2.168 0.826 -15.25 1 95.31 193 PRO A N 1
ATOM 1471 C CA . PRO A 1 193 ? 3.08 -0.295 -15.492 1 95.31 193 PRO A CA 1
ATOM 1472 C C . PRO A 1 193 ? 2.475 -1.642 -15.102 1 95.31 193 PRO A C 1
ATOM 1474 O O . PRO A 1 193 ? 1.449 -1.688 -14.414 1 95.31 193 PRO A O 1
ATOM 1477 N N . ARG A 1 194 ? 3.135 -2.766 -15.531 1 97.5 194 ARG A N 1
ATOM 1478 C CA . ARG A 1 194 ? 2.672 -4.105 -15.18 1 97.5 194 ARG A CA 1
ATOM 1479 C C . ARG A 1 194 ? 2.812 -4.355 -13.68 1 97.5 194 ARG A C 1
ATOM 1481 O O . ARG A 1 194 ? 3.596 -3.688 -13.008 1 97.5 194 ARG A O 1
ATOM 1488 N N . MET A 1 195 ? 1.98 -5.262 -13.258 1 98.81 195 MET A N 1
ATOM 1489 C CA . MET A 1 195 ? 1.971 -5.676 -11.859 1 98.81 195 MET A CA 1
ATOM 1490 C C . MET A 1 195 ? 2.232 -7.172 -11.734 1 98.81 195 MET A C 1
ATOM 1492 O O . MET A 1 195 ? 1.584 -7.977 -12.406 1 98.81 195 MET A O 1
ATOM 1496 N N . ALA A 1 196 ? 3.178 -7.512 -10.914 1 98.94 196 ALA A N 1
ATOM 1497 C CA . ALA A 1 196 ? 3.484 -8.922 -10.672 1 98.94 196 ALA A CA 1
ATOM 1498 C C . ALA A 1 196 ? 3.227 -9.289 -9.211 1 98.94 196 ALA A C 1
ATOM 1500 O O . ALA A 1 196 ? 3.826 -8.711 -8.305 1 98.94 196 ALA A O 1
ATOM 1501 N N . PHE A 1 197 ? 2.312 -10.172 -9.031 1 98.94 197 PHE A N 1
ATOM 1502 C CA . PHE A 1 197 ? 2.047 -10.758 -7.723 1 98.94 197 PHE A CA 1
ATOM 1503 C C . PHE A 1 197 ? 2.854 -12.039 -7.527 1 98.94 197 PHE A C 1
ATOM 1505 O O . PHE A 1 197 ? 2.463 -13.102 -8.008 1 98.94 197 PHE A O 1
ATOM 1512 N N . THR A 1 198 ? 3.938 -11.93 -6.746 1 98.94 198 THR A N 1
ATOM 1513 C CA . THR A 1 198 ? 5.043 -12.875 -6.863 1 98.94 198 THR A CA 1
ATOM 1514 C C . THR A 1 198 ? 4.961 -13.938 -5.77 1 98.94 198 THR A C 1
ATOM 1516 O O . THR A 1 198 ? 5.828 -14.812 -5.68 1 98.94 198 THR A O 1
ATOM 1519 N N . GLY A 1 199 ? 3.896 -13.812 -4.961 1 98.38 199 GLY A N 1
ATOM 1520 C CA . GLY A 1 199 ? 3.85 -14.758 -3.852 1 98.38 199 GLY A CA 1
ATOM 1521 C C . GLY A 1 199 ? 5.113 -14.742 -3.008 1 98.38 199 GLY A C 1
ATOM 1522 O O . GLY A 1 199 ? 5.574 -13.68 -2.586 1 98.38 199 GLY A O 1
ATOM 1523 N N . ASP A 1 200 ? 5.594 -15.969 -2.73 1 97.06 200 ASP A N 1
ATOM 1524 C CA . ASP A 1 200 ? 6.793 -16.047 -1.903 1 97.06 200 ASP A CA 1
ATOM 1525 C C . ASP A 1 200 ? 8.008 -16.453 -2.734 1 97.06 200 ASP A C 1
ATOM 1527 O O . ASP A 1 200 ? 9.07 -16.75 -2.186 1 97.06 200 ASP A O 1
ATOM 1531 N N . ALA A 1 201 ? 7.816 -16.516 -4.043 1 97.88 201 ALA A N 1
ATOM 1532 C CA . ALA A 1 201 ? 9 -16.703 -4.879 1 97.88 201 ALA A CA 1
ATOM 1533 C C . ALA A 1 201 ? 9.961 -15.523 -4.758 1 97.88 201 ALA A C 1
ATOM 1535 O O . ALA A 1 201 ? 11.141 -15.703 -4.461 1 97.88 201 ALA A O 1
ATOM 1536 N N . LEU A 1 202 ? 9.477 -14.383 -4.91 1 98.5 202 LEU A N 1
ATOM 1537 C CA . LEU A 1 202 ? 10.227 -13.141 -4.777 1 98.5 202 LEU A CA 1
ATOM 1538 C C . LEU A 1 202 ? 9.555 -12.211 -3.771 1 98.5 202 LEU A C 1
ATOM 1540 O O . LEU A 1 202 ? 8.383 -11.852 -3.932 1 98.5 202 LEU A O 1
ATOM 1544 N N . LEU A 1 203 ? 10.258 -11.93 -2.74 1 98.44 203 LEU A N 1
ATOM 1545 C CA . LEU A 1 203 ? 9.859 -10.922 -1.765 1 98.44 203 LEU A CA 1
ATOM 1546 C C . LEU A 1 203 ? 10.602 -9.617 -2 1 98.44 203 LEU A C 1
ATOM 1548 O O . LEU A 1 203 ? 11.492 -9.547 -2.852 1 98.44 203 LEU A O 1
ATOM 1552 N N . ILE A 1 204 ? 10.172 -8.5 -1.385 1 98.44 204 ILE A N 1
ATOM 1553 C CA . ILE A 1 204 ? 10.914 -7.246 -1.485 1 98.44 204 ILE A CA 1
ATOM 1554 C C . ILE A 1 204 ? 12.227 -7.359 -0.711 1 98.44 204 ILE A C 1
ATOM 1556 O O . ILE A 1 204 ? 12.227 -7.508 0.513 1 98.44 204 ILE A O 1
ATOM 1560 N N . ARG A 1 205 ? 13.328 -7.293 -1.477 1 97.56 205 ARG A N 1
ATOM 1561 C CA . ARG A 1 205 ? 14.68 -7.438 -0.948 1 97.56 205 ARG A CA 1
ATOM 1562 C C . ARG A 1 205 ? 14.867 -8.797 -0.291 1 97.56 205 ARG A C 1
ATOM 1564 O O . ARG A 1 205 ? 15.531 -8.906 0.744 1 97.56 205 ARG A O 1
ATOM 1571 N N . GLY A 1 206 ? 14.25 -9.828 -0.892 1 95.69 206 GLY A N 1
ATOM 1572 C CA . GLY A 1 206 ? 14.375 -11.172 -0.361 1 95.69 206 GLY A CA 1
ATOM 1573 C C . GLY A 1 206 ? 13.664 -12.219 -1.2 1 95.69 206 GLY A C 1
ATOM 1574 O O . GLY A 1 206 ? 13.328 -11.961 -2.357 1 95.69 206 GLY A O 1
ATOM 1575 N N . CYS A 1 207 ? 13.539 -13.383 -0.656 1 94.88 207 CYS A N 1
ATOM 1576 C CA . CYS A 1 207 ? 12.805 -14.484 -1.271 1 94.88 207 CYS A CA 1
ATOM 1577 C C . CYS A 1 207 ? 12.234 -15.422 -0.212 1 94.88 207 CYS A C 1
ATOM 1579 O O . CYS A 1 207 ? 12.586 -15.32 0.965 1 94.88 207 CYS A O 1
ATOM 1581 N N . GLY A 1 208 ? 11.367 -16.266 -0.677 1 93.38 208 GLY A N 1
ATOM 1582 C CA . GLY A 1 208 ? 10.828 -17.266 0.238 1 93.38 208 GLY A CA 1
ATOM 1583 C C . GLY A 1 208 ? 11.836 -18.328 0.62 1 93.38 208 GLY A C 1
ATOM 1584 O O . GLY A 1 208 ? 12.797 -18.578 -0.113 1 93.38 208 GLY A O 1
ATOM 1585 N N . ARG A 1 209 ? 11.555 -18.938 1.71 1 91.19 209 ARG A N 1
ATOM 1586 C CA . ARG A 1 209 ? 12.391 -20.047 2.141 1 91.19 209 ARG A CA 1
ATOM 1587 C C . ARG A 1 209 ? 12.234 -21.234 1.206 1 91.19 209 ARG A C 1
ATOM 1589 O O . ARG A 1 209 ? 11.227 -21.359 0.512 1 91.19 209 ARG A O 1
ATOM 1596 N N . THR A 1 210 ? 13.164 -22.109 1.249 1 91.25 210 THR A N 1
ATOM 1597 C CA . THR A 1 210 ? 13.125 -23.219 0.305 1 91.25 210 THR A CA 1
ATOM 1598 C C . THR A 1 210 ? 13.359 -24.547 1.023 1 91.25 210 THR A C 1
ATOM 1600 O O . THR A 1 210 ? 13.633 -25.578 0.385 1 91.25 210 THR A O 1
ATOM 1603 N N . ASP A 1 211 ? 13.359 -24.562 2.186 1 84.38 211 ASP A N 1
ATOM 1604 C CA . ASP A 1 211 ? 13.703 -25.766 2.939 1 84.38 211 ASP A CA 1
ATOM 1605 C C . ASP A 1 211 ? 12.453 -26.547 3.33 1 84.38 211 ASP A C 1
ATOM 1607 O O . ASP A 1 211 ? 12.523 -27.484 4.129 1 84.38 211 ASP A O 1
ATOM 1611 N N . PHE A 1 212 ? 11.344 -26.188 2.818 1 78.69 212 PHE A N 1
ATOM 1612 C CA . PHE A 1 212 ? 10.094 -26.859 3.156 1 78.69 212 PHE A CA 1
ATOM 1613 C C . PHE A 1 212 ? 9.219 -27.016 1.919 1 78.69 212 PHE A C 1
ATOM 1615 O O . PHE A 1 212 ? 9.453 -26.375 0.895 1 78.69 212 PHE A O 1
ATOM 1622 N N . GLN A 1 213 ? 8.258 -28.094 1.938 1 75.25 213 GLN A N 1
ATOM 1623 C CA . GLN A 1 213 ? 7.18 -28.281 0.972 1 75.25 213 GLN A CA 1
ATOM 1624 C C . GLN A 1 213 ? 7.727 -28.375 -0.449 1 75.25 213 GLN A C 1
ATOM 1626 O O . GLN A 1 213 ? 7.219 -27.719 -1.358 1 75.25 213 GLN A O 1
ATOM 1631 N N . GLY A 1 214 ? 8.938 -29.125 -0.587 1 82.88 214 GLY A N 1
ATOM 1632 C CA . GLY A 1 214 ? 9.484 -29.344 -1.917 1 82.88 214 GLY A CA 1
ATOM 1633 C C . GLY A 1 214 ? 10.234 -28.141 -2.465 1 82.88 214 GLY A C 1
ATOM 1634 O O . GLY A 1 214 ? 10.391 -28 -3.68 1 82.88 214 GLY A O 1
ATOM 1635 N N . GLY A 1 215 ? 10.641 -27.359 -1.585 1 87.88 215 GLY A N 1
ATOM 1636 C CA . GLY A 1 215 ? 11.398 -26.188 -1.985 1 87.88 215 GLY A CA 1
ATOM 1637 C C . GLY A 1 215 ? 12.773 -26.516 -2.529 1 87.88 215 GLY A C 1
ATOM 1638 O O . GLY A 1 215 ? 13.297 -27.609 -2.287 1 87.88 215 GLY A O 1
ATOM 1639 N N . SER A 1 216 ? 13.227 -25.703 -3.369 1 92.12 216 SER A N 1
ATOM 1640 C CA . SER A 1 216 ? 14.547 -25.797 -3.994 1 92.12 216 SER A CA 1
ATOM 1641 C C . SER A 1 216 ? 15.109 -24.406 -4.289 1 92.12 216 SER A C 1
ATOM 1643 O O . SER A 1 216 ? 14.539 -23.656 -5.078 1 92.12 216 SER A O 1
ATOM 1645 N N . SER A 1 217 ? 16.234 -24.156 -3.689 1 91.62 217 SER A N 1
ATOM 1646 C CA . SER A 1 217 ? 16.859 -22.859 -3.9 1 91.62 217 SER A CA 1
ATOM 1647 C C . SER A 1 217 ? 17.281 -22.672 -5.355 1 91.62 217 SER A C 1
ATOM 1649 O O . SER A 1 217 ? 17.172 -21.562 -5.898 1 91.62 217 SER A O 1
ATOM 1651 N N . SER A 1 218 ? 17.75 -23.75 -5.902 1 93 218 SER A N 1
ATOM 1652 C CA . SER A 1 218 ? 18.156 -23.688 -7.305 1 93 218 SER A CA 1
ATOM 1653 C C . SER A 1 218 ? 16.953 -23.406 -8.211 1 93 218 SER A C 1
ATOM 1655 O O . SER A 1 218 ? 17.031 -22.562 -9.102 1 93 218 SER A O 1
ATOM 1657 N N . GLN A 1 219 ? 15.938 -24.109 -7.941 1 95 219 GLN A N 1
ATOM 1658 C CA . GLN A 1 219 ? 14.727 -23.891 -8.727 1 95 219 GLN A CA 1
ATOM 1659 C C . GLN A 1 219 ? 14.18 -22.484 -8.516 1 95 219 GLN A C 1
ATOM 1661 O O . GLN A 1 219 ? 13.719 -21.844 -9.453 1 95 219 GLN A O 1
ATOM 1666 N N . LEU A 1 220 ? 14.227 -22.047 -7.305 1 96.19 220 LEU A N 1
ATOM 1667 C CA . LEU A 1 220 ? 13.766 -20.703 -6.996 1 96.19 220 LEU A CA 1
ATOM 1668 C C . LEU A 1 220 ? 14.562 -19.656 -7.785 1 96.19 220 LEU A C 1
ATOM 1670 O O . LEU A 1 220 ? 13.984 -18.766 -8.398 1 96.19 220 LEU A O 1
ATOM 1674 N N . TYR A 1 221 ? 15.82 -19.781 -7.738 1 95.69 221 TYR A N 1
ATOM 1675 C CA . TYR A 1 221 ? 16.703 -18.875 -8.461 1 95.69 221 TYR A CA 1
ATOM 1676 C C . TYR A 1 221 ? 16.359 -18.828 -9.938 1 95.69 221 TYR A C 1
ATOM 1678 O O . TYR A 1 221 ? 16.188 -17.75 -10.516 1 95.69 221 TYR A O 1
ATOM 1686 N N . LYS A 1 222 ? 16.219 -19.984 -10.523 1 96.62 222 LYS A N 1
ATOM 1687 C CA . LYS A 1 222 ? 15.898 -20.078 -11.945 1 96.62 222 LYS A CA 1
ATOM 1688 C C . LYS A 1 222 ? 14.531 -19.469 -12.242 1 96.62 222 LYS A C 1
ATOM 1690 O O . LYS A 1 222 ? 14.367 -18.75 -13.234 1 96.62 222 LYS A O 1
ATOM 1695 N N . SER A 1 223 ? 13.602 -19.766 -11.445 1 97.94 223 SER A N 1
ATOM 1696 C CA . SER A 1 223 ? 12.25 -19.25 -11.602 1 97.94 223 SER A CA 1
ATOM 1697 C C . SER A 1 223 ? 12.234 -17.719 -11.594 1 97.94 223 SER A C 1
ATOM 1699 O O . SER A 1 223 ? 11.664 -17.094 -12.492 1 97.94 223 SER A O 1
ATOM 1701 N N . VAL A 1 224 ? 12.852 -17.094 -10.609 1 98.31 224 VAL A N 1
ATOM 1702 C CA . VAL A 1 224 ? 12.82 -15.648 -10.461 1 98.31 224 VAL A CA 1
ATOM 1703 C C . VAL A 1 224 ? 13.555 -14.992 -11.633 1 98.31 224 VAL A C 1
ATOM 1705 O O . VAL A 1 224 ? 13.055 -14.031 -12.227 1 98.31 224 VAL A O 1
ATOM 1708 N N . HIS A 1 225 ? 14.664 -15.508 -12.055 1 98.06 225 HIS A N 1
ATOM 1709 C CA . HIS A 1 225 ? 15.484 -14.898 -13.102 1 98.06 225 HIS A CA 1
ATOM 1710 C C . HIS A 1 225 ? 14.828 -15.055 -14.469 1 98.06 225 HIS A C 1
ATOM 1712 O O . HIS A 1 225 ? 14.922 -14.164 -15.32 1 98.06 225 HIS A O 1
ATOM 1718 N N . SER A 1 226 ? 14.125 -16.188 -14.625 1 98.25 226 SER A N 1
ATOM 1719 C CA . SER A 1 226 ? 13.578 -16.453 -15.953 1 98.25 226 SER A CA 1
ATOM 1720 C C . SER A 1 226 ? 12.156 -15.906 -16.094 1 98.25 226 SER A C 1
ATOM 1722 O O . SER A 1 226 ? 11.734 -15.523 -17.172 1 98.25 226 SER A O 1
ATOM 1724 N N . GLN A 1 227 ? 11.445 -15.82 -15 1 98.75 227 GLN A N 1
ATOM 1725 C CA . GLN A 1 227 ? 10.023 -15.539 -15.133 1 98.75 227 GLN A CA 1
ATOM 1726 C C . GLN A 1 227 ? 9.68 -14.156 -14.594 1 98.75 227 GLN A C 1
ATOM 1728 O O . GLN A 1 227 ? 8.672 -13.562 -14.977 1 98.75 227 GLN A O 1
ATOM 1733 N N . ILE A 1 228 ? 10.445 -13.664 -13.672 1 98.75 228 ILE A N 1
ATOM 1734 C CA . ILE A 1 228 ? 10.125 -12.391 -13.047 1 98.75 228 ILE A CA 1
ATOM 1735 C C . ILE A 1 228 ? 11.117 -11.328 -13.492 1 98.75 228 ILE A C 1
ATOM 1737 O O . ILE A 1 228 ? 10.727 -10.281 -14.023 1 98.75 228 ILE A O 1
ATOM 1741 N N . PHE A 1 229 ? 12.438 -11.586 -13.461 1 98.56 229 PHE A N 1
ATOM 1742 C CA . PHE A 1 229 ? 13.461 -10.586 -13.766 1 98.56 229 PHE A CA 1
ATOM 1743 C C . PHE A 1 229 ? 13.516 -10.312 -15.258 1 98.56 229 PHE A C 1
ATOM 1745 O O . PHE A 1 229 ? 14.195 -9.383 -15.703 1 98.56 229 PHE A O 1
ATOM 1752 N N . THR A 1 230 ? 12.742 -11.07 -16.016 1 98.44 230 THR A N 1
ATOM 1753 C CA . THR A 1 230 ? 12.664 -10.836 -17.453 1 98.44 230 THR A CA 1
ATOM 1754 C C . THR A 1 230 ? 11.539 -9.859 -17.781 1 98.44 230 THR A C 1
ATOM 1756 O O . THR A 1 230 ? 11.422 -9.398 -18.922 1 98.44 230 THR A O 1
ATOM 1759 N N . LEU A 1 231 ? 10.75 -9.516 -16.875 1 98.5 231 LEU A N 1
ATOM 1760 C CA . LEU A 1 231 ? 9.719 -8.508 -17.062 1 98.5 231 LEU A CA 1
ATOM 1761 C C . LEU A 1 231 ? 10.328 -7.117 -17.172 1 98.5 231 LEU A C 1
ATOM 1763 O O . LEU A 1 231 ? 11.477 -6.906 -16.781 1 98.5 231 LEU A O 1
ATOM 1767 N N . PRO A 1 232 ? 9.477 -6.121 -17.734 1 98.06 232 PRO A N 1
ATOM 1768 C CA . PRO A 1 232 ? 9.977 -4.746 -17.781 1 98.06 232 PRO A CA 1
ATOM 1769 C C . PRO A 1 232 ? 10.438 -4.254 -16.406 1 98.06 232 PRO A C 1
ATOM 1771 O O . PRO A 1 232 ? 9.805 -4.562 -15.391 1 98.06 232 PRO A O 1
ATOM 1774 N N . LYS A 1 233 ? 11.445 -3.439 -16.344 1 97.88 233 LYS A N 1
ATOM 1775 C CA . LYS A 1 233 ? 12.078 -2.996 -15.109 1 97.88 233 LYS A CA 1
ATOM 1776 C C . LYS A 1 233 ? 11.109 -2.186 -14.25 1 97.88 233 LYS A C 1
ATOM 1778 O O . LYS A 1 233 ? 11.234 -2.158 -13.023 1 97.88 233 LYS A O 1
ATOM 1783 N N . ASP A 1 234 ? 10.172 -1.605 -14.859 1 97 234 ASP A N 1
ATOM 1784 C CA . ASP A 1 234 ? 9.242 -0.764 -14.117 1 97 234 ASP A CA 1
ATOM 1785 C C . ASP A 1 234 ? 8.039 -1.571 -13.617 1 97 234 ASP A C 1
ATOM 1787 O O . ASP A 1 234 ? 7.129 -1.021 -13.008 1 97 234 ASP A O 1
ATOM 1791 N N . THR A 1 235 ? 8.078 -2.902 -13.852 1 98.5 235 THR A N 1
ATOM 1792 C CA . THR A 1 235 ? 7.02 -3.76 -13.328 1 98.5 235 THR A CA 1
ATOM 1793 C C . THR A 1 235 ? 6.984 -3.703 -11.805 1 98.5 235 THR A C 1
ATOM 1795 O O . THR A 1 235 ? 8.016 -3.842 -11.148 1 98.5 235 THR A O 1
ATOM 1798 N N . LEU A 1 236 ? 5.773 -3.488 -11.289 1 98.69 236 LEU A N 1
ATOM 1799 C CA . LEU A 1 236 ? 5.594 -3.436 -9.844 1 98.69 236 LEU A CA 1
ATOM 1800 C C . LEU A 1 236 ? 5.582 -4.84 -9.242 1 98.69 236 LEU A C 1
ATOM 1802 O O . LEU A 1 236 ? 4.973 -5.75 -9.805 1 98.69 236 LEU A O 1
ATOM 1806 N N . ILE A 1 237 ? 6.266 -4.98 -8.117 1 98.94 237 ILE A N 1
ATOM 1807 C CA . ILE A 1 237 ? 6.344 -6.262 -7.426 1 98.94 237 ILE A CA 1
ATOM 1808 C C . ILE A 1 237 ? 5.484 -6.223 -6.16 1 98.94 237 ILE A C 1
ATOM 1810 O O . ILE A 1 237 ? 5.707 -5.387 -5.281 1 98.94 237 ILE A O 1
ATOM 1814 N N . TYR A 1 238 ? 4.531 -7.117 -6.102 1 98.94 238 TYR A N 1
ATOM 1815 C CA . TYR A 1 238 ? 3.633 -7.285 -4.965 1 98.94 238 TYR A CA 1
ATOM 1816 C C . TYR A 1 238 ? 3.752 -8.688 -4.379 1 98.94 238 TYR A C 1
ATOM 1818 O O . TYR A 1 238 ? 3.125 -9.633 -4.875 1 98.94 238 TYR A O 1
ATOM 1826 N N . PRO A 1 239 ? 4.477 -8.898 -3.275 1 98.81 239 PRO A N 1
ATOM 1827 C CA . PRO A 1 239 ? 4.699 -10.219 -2.693 1 98.81 239 PRO A CA 1
ATOM 1828 C C . PRO A 1 239 ? 3.529 -10.688 -1.828 1 98.81 239 PRO A C 1
ATOM 1830 O O . PRO A 1 239 ? 2.594 -9.922 -1.584 1 98.81 239 PRO A O 1
ATOM 1833 N N . ALA A 1 240 ? 3.617 -11.938 -1.394 1 98.5 240 ALA A N 1
ATOM 1834 C CA . ALA A 1 240 ? 2.604 -12.469 -0.486 1 98.5 240 ALA A CA 1
ATOM 1835 C C . ALA A 1 240 ? 2.893 -12.062 0.956 1 98.5 240 ALA A C 1
ATOM 1837 O O . ALA A 1 240 ? 1.968 -11.828 1.739 1 98.5 240 ALA A O 1
ATOM 1838 N N . HIS A 1 241 ? 4.168 -12.023 1.298 1 97.88 241 HIS A N 1
ATOM 1839 C CA . HIS A 1 241 ? 4.543 -11.672 2.664 1 97.88 241 HIS A CA 1
ATOM 1840 C C . HIS A 1 241 ? 5.527 -10.508 2.686 1 97.88 241 HIS A C 1
ATOM 1842 O O . HIS A 1 241 ? 6.316 -10.344 1.755 1 97.88 241 HIS A O 1
ATOM 1848 N N . ASP A 1 242 ? 5.422 -9.789 3.732 1 97.88 242 ASP A N 1
ATOM 1849 C CA . ASP A 1 242 ? 6.445 -8.797 4.066 1 97.88 242 ASP A CA 1
ATOM 1850 C C . ASP A 1 242 ? 6.551 -8.609 5.578 1 97.88 242 ASP A C 1
ATOM 1852 O O . ASP A 1 242 ? 5.539 -8.414 6.254 1 97.88 242 ASP A O 1
ATOM 1856 N N . TYR A 1 243 ? 7.707 -8.586 6.047 1 96.38 243 TYR A N 1
ATOM 1857 C CA . TYR A 1 243 ? 7.938 -8.523 7.484 1 96.38 243 TYR A CA 1
ATOM 1858 C C . TYR A 1 243 ? 8.609 -7.207 7.867 1 96.38 243 TYR A C 1
ATOM 1860 O O . TYR A 1 243 ? 8.859 -6.953 9.047 1 96.38 243 TYR A O 1
ATOM 1868 N N . LYS A 1 244 ? 8.867 -6.41 6.871 1 97 244 LYS A N 1
ATOM 1869 C CA . LYS A 1 244 ? 9.68 -5.227 7.121 1 97 244 LYS A CA 1
ATOM 1870 C C . LYS A 1 244 ? 8.891 -3.947 6.867 1 97 244 LYS A C 1
ATOM 1872 O O . LYS A 1 244 ? 9.406 -2.844 7.039 1 97 244 LYS A O 1
ATOM 1877 N N . GLY A 1 245 ? 7.715 -4.055 6.367 1 98.12 245 GLY A N 1
ATOM 1878 C CA . GLY A 1 245 ? 6.848 -2.896 6.199 1 98.12 245 GLY A CA 1
ATOM 1879 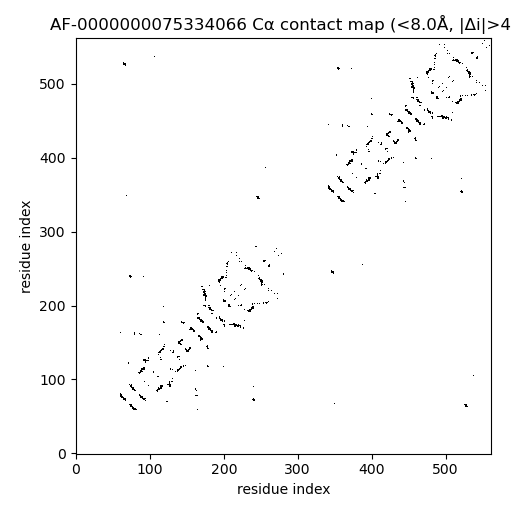C C . GLY A 1 245 ? 6.844 -2.355 4.781 1 98.12 245 GLY A C 1
ATOM 1880 O O . GLY A 1 245 ? 6.355 -1.25 4.535 1 98.12 245 GLY A O 1
ATOM 1881 N N . PHE A 1 246 ? 7.453 -3.076 3.844 1 98.62 246 PHE A N 1
ATOM 1882 C CA . PHE A 1 246 ? 7.43 -2.67 2.443 1 98.62 246 PHE A CA 1
ATOM 1883 C C . PHE A 1 246 ? 6.113 -3.072 1.787 1 98.62 246 PHE A C 1
ATOM 1885 O O . PHE A 1 246 ? 5.578 -4.148 2.066 1 98.62 246 PHE A O 1
ATOM 1892 N N . THR A 1 247 ? 5.672 -2.193 0.881 1 98.56 247 THR A N 1
ATOM 1893 C CA . THR A 1 247 ? 4.395 -2.494 0.248 1 98.56 247 THR A CA 1
ATOM 1894 C C . THR A 1 247 ? 4.59 -2.842 -1.225 1 98.56 247 THR A C 1
ATOM 1896 O O . THR A 1 247 ? 3.777 -3.562 -1.811 1 98.56 247 THR A O 1
ATOM 1899 N N . VAL A 1 248 ? 5.578 -2.295 -1.829 1 98.75 248 VAL A N 1
ATOM 1900 C CA . VAL A 1 248 ? 5.762 -2.477 -3.266 1 98.75 248 VAL A CA 1
ATOM 1901 C C . VAL A 1 248 ? 7.219 -2.225 -3.639 1 98.75 248 VAL A C 1
ATOM 1903 O O . VAL A 1 248 ? 7.922 -1.476 -2.955 1 98.75 248 VAL A O 1
ATOM 1906 N N . SER A 1 249 ? 7.727 -2.906 -4.598 1 98.56 249 SER A N 1
ATOM 1907 C CA . SER A 1 249 ? 9 -2.691 -5.27 1 98.56 249 SER A CA 1
ATOM 1908 C C . SER A 1 249 ? 8.852 -2.783 -6.785 1 98.56 249 SER A C 1
ATOM 1910 O O . SER A 1 249 ? 7.746 -2.648 -7.312 1 98.56 249 SER A O 1
ATOM 1912 N N . THR A 1 250 ? 9.961 -2.814 -7.492 1 98.62 250 THR A N 1
ATOM 1913 C CA . THR A 1 250 ? 9.938 -3.027 -8.938 1 98.62 250 THR A CA 1
ATOM 1914 C C . THR A 1 250 ? 10.938 -4.109 -9.336 1 98.62 250 THR A C 1
ATOM 1916 O O . THR A 1 250 ? 11.836 -4.445 -8.562 1 98.62 250 THR A O 1
ATOM 1919 N N . VAL A 1 251 ? 10.68 -4.617 -10.516 1 98.69 251 VAL A N 1
ATOM 1920 C CA . VAL A 1 251 ? 11.633 -5.574 -11.07 1 98.69 251 VAL A CA 1
ATOM 1921 C C . VAL A 1 251 ? 13.023 -4.957 -11.102 1 98.69 251 VAL A C 1
ATOM 1923 O O . VAL A 1 251 ? 14 -5.586 -10.68 1 98.69 251 VAL A O 1
ATOM 1926 N N . GLY A 1 252 ? 13.117 -3.732 -11.555 1 98.38 252 GLY A N 1
ATOM 1927 C CA . GLY A 1 252 ? 14.398 -3.059 -11.586 1 98.38 252 GLY A CA 1
ATOM 1928 C C . GLY A 1 252 ? 15.07 -2.979 -10.227 1 98.38 252 GLY A C 1
ATOM 1929 O O . GLY A 1 252 ? 16.281 -3.203 -10.109 1 98.38 252 GLY A O 1
ATOM 1930 N N . GLU A 1 253 ? 14.352 -2.688 -9.227 1 98.31 253 GLU A N 1
ATOM 1931 C CA . GLU A 1 253 ? 14.883 -2.592 -7.867 1 98.31 253 GLU A CA 1
ATOM 1932 C C . GLU A 1 253 ? 15.398 -3.943 -7.379 1 98.31 253 GLU A C 1
ATOM 1934 O O . GLU A 1 253 ? 16.484 -4.027 -6.789 1 98.31 253 GLU A O 1
ATOM 1939 N N . GLU A 1 254 ? 14.641 -4.965 -7.613 1 98.56 254 GLU A N 1
ATOM 1940 C CA . GLU A 1 254 ? 15.016 -6.277 -7.086 1 98.56 254 GLU A CA 1
ATOM 1941 C C . GLU A 1 254 ? 16.219 -6.852 -7.836 1 98.56 254 GLU A C 1
ATOM 1943 O O . GLU A 1 254 ? 17.031 -7.559 -7.25 1 98.56 254 GLU A O 1
ATOM 1948 N N . ILE A 1 255 ? 16.281 -6.535 -9.078 1 98 255 ILE A N 1
ATOM 1949 C CA . ILE A 1 255 ? 17.469 -6.938 -9.844 1 98 255 ILE A CA 1
ATOM 1950 C C . ILE A 1 255 ? 18.703 -6.281 -9.258 1 98 255 ILE A C 1
ATOM 1952 O O . ILE A 1 255 ? 19.781 -6.895 -9.211 1 98 255 ILE A O 1
ATOM 1956 N N . GLN A 1 256 ? 18.531 -5.133 -8.766 1 97.25 256 GLN A N 1
ATOM 1957 C CA . GLN A 1 256 ? 19.703 -4.352 -8.344 1 97.25 256 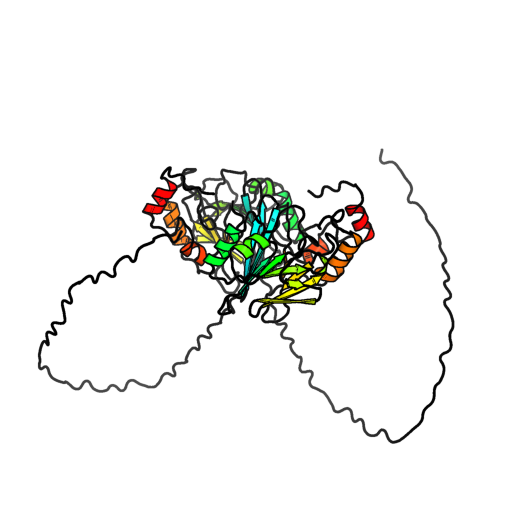GLN A CA 1
ATOM 1958 C C . GLN A 1 256 ? 19.984 -4.547 -6.859 1 97.25 256 GLN A C 1
ATOM 1960 O O . GLN A 1 256 ? 21.141 -4.555 -6.445 1 97.25 256 GLN A O 1
ATOM 1965 N N . TYR A 1 257 ? 18.938 -4.715 -6.066 1 97.06 257 TYR A N 1
ATOM 1966 C CA . TYR A 1 257 ? 19.188 -4.504 -4.645 1 97.06 257 TYR A CA 1
ATOM 1967 C C . TYR A 1 257 ? 18.766 -5.727 -3.834 1 97.06 257 TYR A C 1
ATOM 1969 O O . TYR A 1 257 ? 18.953 -5.758 -2.613 1 97.06 257 TYR A O 1
ATOM 1977 N N . ASN A 1 258 ? 18.219 -6.723 -4.461 1 96.19 258 ASN A N 1
ATOM 1978 C CA . ASN A 1 258 ? 17.906 -7.934 -3.709 1 96.19 258 ASN A CA 1
ATOM 1979 C C . ASN A 1 258 ? 19.172 -8.617 -3.207 1 96.19 258 ASN A C 1
ATOM 1981 O O . ASN A 1 258 ? 20.047 -8.977 -4 1 96.19 258 ASN A O 1
ATOM 1985 N N . PRO A 1 259 ? 19.312 -8.75 -1.955 1 92.5 259 PRO A N 1
ATOM 1986 C CA . PRO A 1 259 ? 20.594 -9.219 -1.423 1 92.5 259 PRO A CA 1
ATOM 1987 C C . PRO A 1 259 ? 20.875 -10.68 -1.763 1 92.5 259 PRO A C 1
ATOM 1989 O O . PRO A 1 259 ? 22.016 -11.133 -1.673 1 92.5 259 PRO A O 1
ATOM 1992 N N . ARG A 1 260 ? 19.906 -11.43 -2.152 1 88.88 260 ARG A N 1
ATOM 1993 C CA . ARG A 1 260 ? 20.078 -12.852 -2.422 1 88.88 260 ARG A CA 1
ATOM 1994 C C . ARG A 1 260 ? 20.047 -13.133 -3.92 1 88.88 260 ARG A C 1
ATOM 1996 O O . ARG A 1 260 ? 21.031 -13.633 -4.477 1 88.88 260 ARG A O 1
ATOM 2003 N N . LEU A 1 261 ? 19.141 -12.602 -4.559 1 90 261 LEU A N 1
ATOM 2004 C CA . LEU A 1 261 ? 18.859 -13.07 -5.906 1 90 261 LEU A CA 1
ATOM 2005 C C . LEU A 1 261 ? 19.656 -12.289 -6.941 1 90 261 LEU A C 1
ATOM 2007 O O . LEU A 1 261 ? 19.578 -12.562 -8.141 1 90 261 LEU A O 1
ATOM 2011 N N . THR A 1 262 ? 20.453 -11.383 -6.434 1 85.06 262 THR A N 1
ATOM 2012 C CA . THR A 1 262 ? 21.375 -10.672 -7.316 1 85.06 262 THR A CA 1
ATOM 2013 C C . THR A 1 262 ? 22.688 -11.43 -7.457 1 85.06 262 THR A C 1
ATOM 2015 O O . THR A 1 262 ? 23.516 -11.102 -8.305 1 85.06 262 THR A O 1
ATOM 2018 N N . LYS A 1 263 ? 22.844 -12.422 -6.633 1 82.38 263 LYS A N 1
ATOM 2019 C CA . LYS A 1 263 ? 24.062 -13.219 -6.637 1 82.38 263 LYS A CA 1
ATOM 2020 C C . LYS A 1 263 ? 23.953 -14.398 -7.594 1 82.38 263 LYS A C 1
ATOM 2022 O O . LYS A 1 263 ? 22.875 -14.656 -8.141 1 82.38 263 LYS A O 1
ATOM 2027 N N . ASP A 1 264 ? 25.078 -15.023 -7.746 1 83.06 264 ASP A N 1
ATOM 2028 C CA . ASP A 1 264 ? 25.031 -16.203 -8.594 1 83.06 264 ASP A CA 1
ATOM 2029 C C . ASP A 1 264 ? 24.297 -17.344 -7.906 1 83.06 264 ASP A C 1
ATOM 2031 O O . ASP A 1 264 ? 24.125 -17.344 -6.684 1 83.06 264 ASP A O 1
ATOM 2035 N N . GLU A 1 265 ? 23.875 -18.172 -8.703 1 82.12 265 GLU A N 1
ATOM 2036 C CA . GLU A 1 265 ? 23.031 -19.266 -8.258 1 82.12 265 GLU A CA 1
ATOM 2037 C C . GLU A 1 265 ? 23.672 -20.047 -7.117 1 82.12 265 GLU A C 1
ATOM 2039 O O . GLU A 1 265 ? 23 -20.406 -6.152 1 82.12 265 GLU A O 1
ATOM 2044 N N . VAL A 1 266 ? 24.859 -20.281 -7.242 1 75.62 266 VAL A N 1
ATOM 2045 C CA . VAL A 1 266 ? 25.594 -21.078 -6.25 1 75.62 266 VAL A CA 1
ATOM 2046 C C . VAL A 1 266 ? 25.594 -20.344 -4.91 1 75.62 266 VAL A C 1
ATOM 2048 O O . VAL A 1 266 ? 25.375 -20.953 -3.861 1 75.62 266 VAL A O 1
ATOM 2051 N N . LEU A 1 267 ? 25.859 -19.078 -4.922 1 76.25 267 LEU A N 1
ATOM 2052 C CA . LEU A 1 267 ? 25.875 -18.281 -3.697 1 76.25 267 LEU A CA 1
ATOM 2053 C C . LEU A 1 267 ? 24.484 -18.219 -3.068 1 76.25 267 LEU A C 1
ATOM 2055 O O . LEU A 1 267 ? 24.344 -18.281 -1.845 1 76.25 267 LEU A O 1
ATOM 2059 N N . VAL A 1 268 ? 23.562 -18.109 -3.908 1 79.25 268 VAL A N 1
ATOM 2060 C CA . VAL A 1 268 ? 22.188 -18.094 -3.4 1 79.25 268 VAL A CA 1
ATOM 2061 C C . VAL A 1 268 ? 21.875 -19.422 -2.701 1 79.25 268 VAL A C 1
ATOM 2063 O O . VAL A 1 268 ? 21.281 -19.422 -1.624 1 79.25 268 VAL A O 1
ATOM 2066 N N . TRP A 1 269 ? 22.281 -20.469 -3.342 1 80 269 TRP A N 1
ATOM 2067 C CA . TRP A 1 269 ? 22.094 -21.781 -2.75 1 80 269 TRP A CA 1
ATOM 2068 C C . TRP A 1 269 ? 22.75 -21.875 -1.379 1 80 269 TRP A C 1
ATOM 2070 O O . TRP A 1 269 ? 22.156 -22.375 -0.425 1 80 269 TRP A O 1
ATOM 2080 N N . LEU A 1 270 ? 23.906 -21.359 -1.238 1 73.25 270 LEU A N 1
ATOM 2081 C CA . LEU A 1 270 ? 24.641 -21.359 0.028 1 73.25 270 LEU A CA 1
ATOM 2082 C C . LEU A 1 270 ? 23.906 -20.516 1.074 1 73.25 270 LEU A C 1
ATOM 2084 O O . LEU A 1 270 ? 23.812 -20.922 2.236 1 73.25 270 LEU A O 1
ATOM 2088 N N . MET A 1 271 ? 23.469 -19.516 0.652 1 75.44 271 MET A N 1
ATOM 2089 C CA . MET A 1 271 ? 22.797 -18.594 1.56 1 75.44 271 MET A CA 1
ATOM 2090 C C . MET A 1 271 ? 21.5 -19.203 2.08 1 75.44 271 MET A C 1
ATOM 2092 O O . MET A 1 271 ? 21.125 -18.984 3.234 1 75.44 271 MET A O 1
ATOM 2096 N N . LEU A 1 272 ? 20.922 -19.875 1.223 1 77.12 272 LEU A N 1
ATOM 2097 C CA . LEU A 1 272 ? 19.609 -20.391 1.586 1 77.12 272 LEU A CA 1
ATOM 2098 C C . LEU A 1 272 ? 19.719 -21.75 2.27 1 77.12 272 LEU A C 1
ATOM 2100 O O . LEU A 1 272 ? 18.781 -22.172 2.947 1 77.12 272 LEU A O 1
ATOM 2104 N N . ASN A 1 273 ? 20.75 -22.422 2.041 1 72.94 273 ASN A N 1
ATOM 2105 C CA . ASN A 1 273 ? 20.891 -23.766 2.596 1 72.94 273 ASN A CA 1
ATOM 2106 C C . ASN A 1 273 ? 21.938 -23.812 3.707 1 72.94 273 ASN A C 1
ATOM 2108 O O . ASN A 1 273 ? 22.047 -24.797 4.43 1 72.94 273 ASN A O 1
ATOM 2112 N N . SER A 1 274 ? 22.938 -22.844 3.502 1 64.12 274 SER A N 1
ATOM 2113 C CA . SER A 1 274 ? 23.969 -22.844 4.535 1 64.12 274 SER A CA 1
ATOM 2114 C C . SER A 1 274 ? 23.453 -22.25 5.836 1 64.12 274 SER A C 1
ATOM 2116 O O . SER A 1 274 ? 22.578 -21.375 5.816 1 64.12 274 SER A O 1
ATOM 2118 N N . PHE A 1 275 ? 23.156 -23.094 6.875 1 50.16 275 PHE A N 1
ATOM 2119 C CA . PHE A 1 275 ? 22.859 -22.656 8.242 1 50.16 275 PHE A CA 1
ATOM 2120 C C . PHE A 1 275 ? 23.547 -21.328 8.539 1 50.16 275 PHE A C 1
ATOM 2122 O O . PHE A 1 275 ? 23.797 -21 9.703 1 50.16 275 PHE A O 1
ATOM 2129 N N . ILE A 1 276 ? 24.109 -20.797 7.609 1 43.72 276 ILE A N 1
ATOM 2130 C CA . ILE A 1 276 ? 24.656 -19.5 7.969 1 43.72 276 ILE A CA 1
ATOM 2131 C C . ILE A 1 276 ? 23.531 -18.516 8.258 1 43.72 276 ILE A C 1
ATOM 2133 O O . ILE A 1 276 ? 22.641 -18.312 7.426 1 43.72 276 ILE A O 1
ATOM 2137 N N . SER A 1 277 ? 23.109 -18.422 9.391 1 40.59 277 SER A N 1
ATOM 2138 C CA . SER A 1 277 ? 22.156 -17.5 10 1 40.59 277 SER A CA 1
ATOM 2139 C C . SER A 1 277 ? 22.141 -16.156 9.266 1 40.59 277 SER A C 1
ATOM 2141 O O . SER A 1 277 ? 22.969 -15.289 9.547 1 40.59 277 SER A O 1
ATOM 2143 N N . MET A 1 278 ? 22.219 -16.062 7.965 1 40.59 278 MET A N 1
ATOM 2144 C CA . MET A 1 278 ? 22.016 -14.672 7.582 1 40.59 278 MET A CA 1
ATOM 2145 C C . MET A 1 278 ? 20.672 -14.156 8.078 1 40.59 278 MET A C 1
ATOM 2147 O O . MET A 1 278 ? 19.656 -14.836 7.953 1 40.59 278 MET A O 1
ATOM 2151 N N . ASP A 1 279 ? 20.656 -13.43 9.078 1 36.56 279 ASP A N 1
ATOM 2152 C CA . ASP A 1 279 ? 19.531 -12.742 9.703 1 36.56 279 ASP A CA 1
ATOM 2153 C C . ASP A 1 279 ? 18.484 -12.359 8.664 1 36.56 279 ASP A C 1
ATOM 2155 O O . ASP A 1 279 ? 18.766 -11.602 7.73 1 36.56 279 ASP A O 1
ATOM 2159 N N . TYR A 1 280 ? 17.719 -13.219 8.289 1 36.66 280 TYR A N 1
ATOM 2160 C CA . TYR A 1 280 ? 16.531 -12.945 7.496 1 36.66 280 TYR A CA 1
ATOM 2161 C C . TYR A 1 280 ? 15.789 -11.719 8.016 1 36.66 280 TYR A C 1
ATOM 2163 O O . TYR A 1 280 ? 14.688 -11.406 7.551 1 36.66 280 TYR A O 1
ATOM 2171 N N . SER A 1 281 ? 16.047 -11.227 9.234 1 30.44 281 SER A N 1
ATOM 2172 C CA . SER A 1 281 ? 15.32 -10.062 9.719 1 30.44 281 SER A CA 1
ATOM 2173 C C . SER A 1 281 ? 15.641 -8.82 8.891 1 30.44 281 SER A C 1
ATOM 2175 O O . SER A 1 281 ? 16.781 -8.641 8.453 1 30.44 281 SER A O 1
ATOM 2177 N N . MET B 1 1 ? 51.656 -1.494 14.961 1 21.44 1 MET B N 1
ATOM 2178 C CA . MET B 1 1 ? 52.531 -2.162 14 1 21.44 1 MET B CA 1
ATOM 2179 C C . MET B 1 1 ? 51.719 -2.738 12.844 1 21.44 1 MET B C 1
ATOM 2181 O O . MET B 1 1 ? 50.812 -3.557 13.055 1 21.44 1 MET B O 1
ATOM 2185 N N . ILE B 1 2 ? 51.688 -1.943 11.617 1 24.86 2 ILE B N 1
ATOM 2186 C CA . ILE B 1 2 ? 51.312 -1.899 10.211 1 24.86 2 ILE B CA 1
ATOM 2187 C C . ILE B 1 2 ? 51.938 -3.088 9.469 1 24.86 2 ILE B C 1
ATOM 2189 O O . ILE B 1 2 ? 52.844 -2.922 8.672 1 24.86 2 ILE B O 1
ATOM 2193 N N . GLN B 1 3 ? 51.906 -4.145 10.172 1 17.17 3 GLN B N 1
ATOM 2194 C CA . GLN B 1 3 ? 52.594 -5.293 9.625 1 17.17 3 GLN B CA 1
ATOM 2195 C C . GLN B 1 3 ? 52.031 -5.691 8.258 1 17.17 3 GLN B C 1
ATOM 2197 O O . GLN B 1 3 ? 50.906 -5.359 7.934 1 17.17 3 GLN B O 1
ATOM 2202 N N . LEU B 1 4 ? 51.781 -7 7.871 1 17.59 4 LEU B N 1
ATOM 2203 C CA . LEU B 1 4 ? 52.656 -7.832 7.059 1 17.59 4 LEU B CA 1
ATOM 2204 C C . LEU B 1 4 ? 52.094 -8.016 5.656 1 17.59 4 LEU B C 1
ATOM 2206 O O . LEU B 1 4 ? 52.781 -7.793 4.66 1 17.59 4 LEU B O 1
ATOM 2210 N N . ARG B 1 5 ? 51.312 -9.109 5.238 1 18.33 5 ARG B N 1
ATOM 2211 C CA . ARG B 1 5 ? 51.906 -10.195 4.48 1 18.33 5 ARG B CA 1
ATOM 2212 C C . ARG B 1 5 ? 51.469 -10.164 3.025 1 18.33 5 ARG B C 1
ATOM 2214 O O . ARG B 1 5 ? 50.406 -9.602 2.705 1 18.33 5 ARG B O 1
ATOM 2221 N N . PHE B 1 6 ? 51.906 -11.016 2.156 1 18.84 6 PHE B N 1
ATOM 2222 C CA . PHE B 1 6 ? 52.531 -11.312 0.867 1 18.84 6 PHE B CA 1
ATOM 2223 C C . PHE B 1 6 ? 51.469 -11.648 -0.172 1 18.84 6 PHE B C 1
ATOM 2225 O O . PHE B 1 6 ? 50.469 -12.289 0.145 1 18.84 6 PHE B O 1
ATOM 2232 N N . LEU B 1 7 ? 51.344 -10.922 -1.298 1 19.12 7 LEU B N 1
ATOM 2233 C CA . LEU B 1 7 ? 50.688 -10.68 -2.58 1 19.12 7 LEU B CA 1
ATOM 2234 C C . LEU B 1 7 ? 50.875 -11.867 -3.514 1 19.12 7 LEU B C 1
ATOM 2236 O O . LEU B 1 7 ? 51.969 -12.125 -4.016 1 19.12 7 LEU B O 1
ATOM 2240 N N . LYS B 1 8 ? 50.156 -13.062 -3.082 1 17.27 8 LYS B N 1
ATOM 2241 C CA . LYS B 1 8 ? 50.5 -14.336 -3.715 1 17.27 8 LYS B CA 1
ATOM 2242 C C . LYS B 1 8 ? 50.375 -14.242 -5.234 1 17.27 8 LYS B C 1
ATOM 2244 O O . LYS B 1 8 ? 49.594 -13.453 -5.746 1 17.27 8 LYS B O 1
ATOM 2249 N N . SER B 1 9 ? 51 -15.18 -6.09 1 17.27 9 SER B N 1
ATOM 2250 C CA . SER B 1 9 ? 51.781 -15.492 -7.277 1 17.27 9 SER B CA 1
ATOM 2251 C C . SER B 1 9 ? 50.906 -15.953 -8.43 1 17.27 9 SER B C 1
ATOM 2253 O O . SER B 1 9 ? 51.156 -15.617 -9.586 1 17.27 9 SER B O 1
ATOM 2255 N N . PRO B 1 10 ? 49.594 -16.734 -8.281 1 18.02 10 PRO B N 1
ATOM 2256 C CA . PRO B 1 10 ? 49.781 -18 -9.008 1 18.02 10 PRO B CA 1
ATOM 2257 C C . PRO B 1 10 ? 49.594 -17.844 -10.516 1 18.02 10 PRO B C 1
ATOM 2259 O O . PRO B 1 10 ? 48.969 -16.891 -10.969 1 18.02 10 PRO B O 1
ATOM 2262 N N . LEU B 1 11 ? 50.031 -18.875 -11.383 1 18.33 11 LEU B N 1
ATOM 2263 C CA . LEU B 1 11 ? 50.719 -19.328 -12.594 1 18.33 11 LEU B CA 1
ATOM 2264 C C . LEU B 1 11 ? 49.75 -19.391 -13.766 1 18.33 11 LEU B C 1
ATOM 2266 O O . LEU B 1 11 ? 48.531 -19.297 -13.578 1 18.33 11 LEU B O 1
ATOM 2270 N N . LEU B 1 12 ? 49.75 -20.5 -14.703 1 17.14 12 LEU B N 1
ATOM 2271 C CA . LEU B 1 12 ? 50.25 -20.812 -16.031 1 17.14 12 LEU B CA 1
ATOM 2272 C C . LEU B 1 12 ? 49.125 -21.188 -16.984 1 17.14 12 LEU B C 1
ATOM 2274 O O . LEU B 1 12 ? 49.219 -20.906 -18.188 1 17.14 12 LEU B O 1
ATOM 2278 N N . SER B 1 13 ? 47.906 -21.922 -16.594 1 16 13 SER B N 1
ATOM 2279 C CA . SER B 1 13 ? 47.688 -23.172 -17.328 1 16 13 SER B CA 1
ATOM 2280 C C . SER B 1 13 ? 47.156 -22.891 -18.734 1 16 13 SER B C 1
ATOM 2282 O O . SER B 1 13 ? 46.5 -21.891 -18.969 1 16 13 SER B O 1
ATOM 2284 N N . SER B 1 14 ? 47.469 -23.812 -19.891 1 17.11 14 SER B N 1
ATOM 2285 C CA . SER B 1 14 ? 47.875 -24.203 -21.234 1 17.11 14 SER B CA 1
ATOM 2286 C C . SER B 1 14 ? 46.656 -24.547 -22.094 1 17.11 14 SER B C 1
ATOM 2288 O O . SER B 1 14 ? 46.75 -24.703 -23.312 1 17.11 14 SER B O 1
ATOM 2290 N N . SER B 1 15 ? 45.312 -24.766 -21.5 1 15.87 15 SER B N 1
ATOM 2291 C CA . SER B 1 15 ? 44.656 -25.922 -22.125 1 15.87 15 SER B CA 1
ATOM 2292 C C . SER B 1 15 ? 44.281 -25.625 -23.578 1 15.87 15 SER B C 1
ATOM 2294 O O . SER B 1 15 ? 43.75 -24.562 -23.875 1 15.87 15 SER B O 1
ATOM 2296 N N . ASN B 1 16 ? 44.625 -26.531 -24.641 1 17 16 ASN B N 1
ATOM 2297 C CA . ASN B 1 16 ? 44.938 -26.938 -26 1 17 16 ASN B CA 1
ATOM 2298 C C . ASN B 1 16 ? 43.688 -27.266 -26.797 1 17 16 ASN B C 1
ATOM 2300 O O . ASN B 1 16 ? 43.75 -27.594 -27.984 1 17 16 ASN B O 1
ATOM 2304 N N . ILE B 1 17 ? 42.344 -27.266 -26.234 1 16.38 17 ILE B N 1
ATOM 2305 C CA . ILE B 1 17 ? 41.5 -28.359 -26.734 1 16.38 17 ILE B CA 1
ATOM 2306 C C . ILE B 1 17 ? 41.25 -28.141 -28.234 1 16.38 17 ILE B C 1
ATOM 2308 O O . ILE B 1 17 ? 40.781 -27.078 -28.641 1 16.38 17 ILE B O 1
ATOM 2312 N N . LEU B 1 18 ? 41.406 -29.141 -29.156 1 17.14 18 LEU B N 1
ATOM 2313 C CA . LEU B 1 18 ? 41.75 -29.562 -30.516 1 17.14 18 LEU B CA 1
ATOM 2314 C C . LEU B 1 18 ? 40.469 -29.797 -31.328 1 17.14 18 LEU B C 1
ATOM 2316 O O . LEU B 1 18 ? 40.531 -30.141 -32.5 1 17.14 18 LEU B O 1
ATOM 2320 N N . SER B 1 19 ? 39.125 -29.531 -30.812 1 15.84 19 SER B N 1
ATOM 2321 C CA . SER B 1 19 ? 38.094 -30.438 -31.344 1 15.84 19 SER B CA 1
ATOM 2322 C C . SER B 1 19 ? 38 -30.344 -32.875 1 15.84 19 SER B C 1
ATOM 2324 O O . SER B 1 19 ? 38.281 -29.281 -33.438 1 15.84 19 SER B O 1
ATOM 2326 N N . ASN B 1 20 ? 37.438 -31.406 -33.562 1 16.42 20 ASN B N 1
ATOM 2327 C CA . ASN B 1 20 ? 37.562 -32.406 -34.594 1 16.42 20 ASN B CA 1
ATOM 2328 C C . ASN B 1 20 ? 36.812 -31.969 -35.875 1 16.42 20 ASN B C 1
ATOM 2330 O O . ASN B 1 20 ? 35.969 -31.062 -35.812 1 16.42 20 ASN B O 1
ATOM 2334 N N . PHE B 1 21 ? 36.25 -32.938 -36.719 1 16.66 21 PHE B N 1
ATOM 2335 C CA . PHE B 1 21 ? 36.562 -33.406 -38.062 1 16.66 21 PHE B CA 1
ATOM 2336 C C . PHE B 1 21 ? 35.469 -33 -39.062 1 16.66 21 PHE B C 1
ATOM 2338 O O . PHE B 1 21 ? 35.75 -32.469 -40.125 1 16.66 21 PHE B O 1
ATOM 2345 N N . SER B 1 22 ? 34.031 -33.438 -38.906 1 17.59 22 SER B N 1
ATOM 2346 C CA . SER B 1 22 ? 33.719 -34.344 -40.031 1 17.59 22 SER B CA 1
ATOM 2347 C C . SER B 1 22 ? 33.125 -33.562 -41.188 1 17.59 22 SER B C 1
ATOM 2349 O O . SER B 1 22 ? 32.562 -32.5 -41.031 1 17.59 22 SER B O 1
ATOM 2351 N N . PRO B 1 23 ? 32.656 -34.375 -42.375 1 17.16 23 PRO B N 1
ATOM 2352 C CA . PRO B 1 23 ? 32.844 -34.281 -43.844 1 17.16 23 PRO B CA 1
ATOM 2353 C C . PRO B 1 23 ? 31.609 -33.719 -44.531 1 17.16 23 PRO B C 1
ATOM 2355 O O . PRO B 1 23 ? 30.484 -34.094 -44.25 1 17.16 23 PRO B O 1
ATOM 2358 N N . LYS B 1 24 ? 31.594 -32.656 -45.188 1 18.19 24 LYS B N 1
ATOM 2359 C CA . LYS B 1 24 ? 30.594 -31.719 -45.688 1 18.19 24 LYS B CA 1
ATOM 2360 C C . LYS B 1 24 ? 29.953 -32.219 -46.969 1 18.19 24 LYS B C 1
ATOM 2362 O O . LYS B 1 24 ? 29.344 -31.453 -47.719 1 18.19 24 LYS B O 1
ATOM 2367 N N . PRO B 1 25 ? 29.281 -33.312 -46.906 1 16.11 25 PRO B N 1
ATOM 2368 C CA . PRO B 1 25 ? 29.219 -33.719 -48.312 1 16.11 25 PRO B CA 1
ATOM 2369 C C . PRO B 1 25 ? 28.312 -32.844 -49.156 1 16.11 25 PRO B C 1
ATOM 2371 O O . PRO B 1 25 ? 27.438 -32.156 -48.594 1 16.11 25 PRO B O 1
ATOM 2374 N N . ARG B 1 26 ? 28.125 -33.094 -50.656 1 17.02 26 ARG B N 1
ATOM 2375 C CA . ARG B 1 26 ? 28.125 -32.312 -51.875 1 17.02 26 ARG B CA 1
ATOM 2376 C C . ARG B 1 26 ? 26.734 -32.25 -52.5 1 17.02 26 ARG B C 1
ATOM 2378 O O . ARG B 1 26 ? 26.531 -31.609 -53.5 1 17.02 26 ARG B O 1
ATOM 2385 N N . THR B 1 27 ? 25.578 -32.562 -51.875 1 18.19 27 THR B N 1
ATOM 2386 C CA . THR B 1 27 ? 24.688 -33.188 -52.844 1 18.19 27 THR B CA 1
ATOM 2387 C C . THR B 1 27 ? 24.203 -32.156 -53.844 1 18.19 27 THR B C 1
ATOM 2389 O O . THR B 1 27 ? 24.109 -30.953 -53.531 1 18.19 27 THR B O 1
ATOM 2392 N N . GLY B 1 28 ? 23.453 -32.469 -55.094 1 16.64 28 GLY B N 1
ATOM 2393 C CA . GLY B 1 28 ? 23.422 -32.375 -56.562 1 16.64 28 GLY B CA 1
ATOM 2394 C C . GLY B 1 28 ? 22.406 -31.359 -57.062 1 16.64 28 GLY B C 1
ATOM 2395 O O . GLY B 1 28 ? 22.688 -30.609 -58 1 16.64 28 GLY B O 1
ATOM 2396 N N . THR B 1 29 ? 20.922 -31.406 -56.938 1 20.09 29 THR B N 1
ATOM 2397 C CA . THR B 1 29 ? 20.25 -31.516 -58.25 1 20.09 29 THR B CA 1
ATOM 2398 C C . THR B 1 29 ? 20.125 -30.156 -58.906 1 20.09 29 THR B C 1
ATOM 2400 O O . THR B 1 29 ? 20.078 -29.125 -58.219 1 20.09 29 THR B O 1
ATOM 2403 N N . LEU B 1 30 ? 19.516 -30 -60.312 1 18.88 30 LEU B N 1
ATOM 2404 C CA . LEU B 1 30 ? 19.797 -29.391 -61.625 1 18.88 30 LEU B CA 1
ATOM 2405 C C . LEU B 1 30 ? 19.109 -28.031 -61.719 1 18.88 30 LEU B C 1
ATOM 2407 O O . LEU B 1 30 ? 19.734 -27.047 -62.094 1 18.88 30 LEU B O 1
ATOM 2411 N N . LEU B 1 31 ? 17.688 -27.797 -62.188 1 19.77 31 LEU B N 1
ATOM 2412 C CA . LEU B 1 31 ? 17.672 -27.234 -63.531 1 19.77 31 LEU B CA 1
ATOM 2413 C C . LEU B 1 31 ? 17.672 -25.703 -63.469 1 19.77 31 LEU B C 1
ATOM 2415 O O . LEU B 1 31 ? 17.406 -25.125 -62.438 1 19.77 31 LEU B O 1
ATOM 2419 N N . PRO B 1 32 ? 16.594 -24.688 -64.312 1 22.62 32 PRO B N 1
ATOM 2420 C CA . PRO B 1 32 ? 16.812 -23.984 -65.562 1 22.62 32 PRO B CA 1
ATOM 2421 C C . PRO B 1 32 ? 16.938 -22.469 -65.375 1 22.62 32 PRO B C 1
ATOM 2423 O O . PRO B 1 32 ? 16.719 -21.953 -64.25 1 22.62 32 PRO B O 1
ATOM 2426 N N . HIS B 1 33 ? 15.992 -21.531 -66.25 1 20.23 33 HIS B N 1
ATOM 2427 C CA . HIS B 1 33 ? 16.375 -20.406 -67.125 1 20.23 33 HIS B CA 1
ATOM 2428 C C . HIS B 1 33 ? 16.453 -19.125 -66.312 1 20.23 33 HIS B C 1
ATOM 2430 O O . HIS B 1 33 ? 15.93 -19.031 -65.188 1 20.23 33 HIS B O 1
ATOM 2436 N N . PRO B 1 34 ? 16.109 -17.75 -67.125 1 21.58 34 PRO B N 1
ATOM 2437 C CA . PRO B 1 34 ? 16.875 -16.516 -67.188 1 21.58 34 PRO B CA 1
ATOM 2438 C C . PRO B 1 34 ? 16.5 -15.523 -66.125 1 21.58 34 PRO B C 1
ATOM 2440 O O . PRO B 1 34 ? 15.367 -15.523 -65.625 1 21.58 34 PRO B O 1
ATOM 2443 N N . VAL B 1 35 ? 17.375 -14.789 -65.5 1 21.22 35 VAL B N 1
ATOM 2444 C CA . VAL B 1 35 ? 17.391 -14 -64.312 1 21.22 35 VAL B CA 1
ATOM 2445 C C . VAL B 1 35 ? 16.797 -12.617 -64.562 1 21.22 35 VAL B C 1
ATOM 2447 O O . VAL B 1 35 ? 16.922 -11.711 -63.719 1 21.22 35 VAL B O 1
ATOM 2450 N N . THR B 1 36 ? 15.914 -12.391 -65.375 1 18.59 36 THR B N 1
ATOM 2451 C CA . THR B 1 36 ? 16.312 -11.055 -65.812 1 18.59 36 THR B CA 1
ATOM 2452 C C . THR B 1 36 ? 16.391 -10.102 -64.625 1 18.59 36 THR B C 1
ATOM 2454 O O . THR B 1 36 ? 17.422 -9.453 -64.438 1 18.59 36 THR B O 1
ATOM 2457 N N . LYS B 1 37 ? 15.547 -8.828 -64.812 1 22.69 37 LYS B N 1
ATOM 2458 C CA . LYS B 1 37 ? 15.867 -7.402 -64.812 1 22.69 37 LYS B CA 1
ATOM 2459 C C . LYS B 1 37 ? 15.758 -6.77 -63.469 1 22.69 37 LYS B C 1
ATOM 2461 O O . LYS B 1 37 ? 14.703 -6.82 -62.812 1 22.69 37 LYS B O 1
ATOM 2466 N N . PHE B 1 38 ? 16.688 -6.539 -62.594 1 20.12 38 PHE B N 1
ATOM 2467 C CA . PHE B 1 38 ? 16.5 -6.102 -61.219 1 20.12 38 PHE B CA 1
ATOM 2468 C C . PHE B 1 38 ? 16.109 -4.625 -61.188 1 20.12 38 PHE B C 1
ATOM 2470 O O . PHE B 1 38 ? 15.883 -4.078 -60.094 1 20.12 38 PHE B O 1
ATOM 2477 N N . LYS B 1 39 ? 15.648 -3.799 -62.062 1 21.97 39 LYS B N 1
ATOM 2478 C CA . LYS B 1 39 ? 16.203 -2.48 -61.781 1 21.97 39 LYS B CA 1
ATOM 2479 C C . LYS B 1 39 ? 15.852 -2.035 -60.375 1 21.97 39 LYS B C 1
ATOM 2481 O O . LYS B 1 39 ? 14.703 -2.164 -59.938 1 21.97 39 LYS B O 1
ATOM 2486 N N . PRO B 1 40 ? 16.844 -1.494 -59.531 1 23.39 40 PRO B N 1
ATOM 2487 C CA . PRO B 1 40 ? 16.625 -1.094 -58.125 1 23.39 40 PRO B CA 1
ATOM 2488 C C . PRO B 1 40 ? 15.633 0.055 -58 1 23.39 40 PRO B C 1
ATOM 2490 O O . PRO B 1 40 ? 15.797 1.101 -58.625 1 23.39 40 PRO B O 1
ATOM 2493 N N . LEU B 1 41 ? 14.438 -0.102 -58.219 1 22.7 41 LEU B N 1
ATOM 2494 C CA . LEU B 1 41 ? 13.664 1.132 -58.125 1 22.7 41 LEU B CA 1
ATOM 2495 C C . LEU B 1 41 ? 14.109 1.956 -56.906 1 22.7 41 LEU B C 1
ATOM 2497 O O . LEU B 1 41 ? 14.344 1.409 -55.844 1 22.7 41 LEU B O 1
ATOM 2501 N N . SER B 1 42 ? 14.258 3.369 -57.094 1 22.06 42 SER B N 1
ATOM 2502 C CA . SER B 1 42 ? 14.867 4.516 -56.438 1 22.06 42 SER B CA 1
ATOM 2503 C C . SER B 1 42 ? 14.469 4.59 -54.969 1 22.06 42 SER B C 1
ATOM 2505 O O . SER B 1 42 ? 13.547 3.895 -54.531 1 22.06 42 SER B O 1
ATOM 2507 N N . GLN B 1 43 ? 14.617 5.945 -54.406 1 21.09 43 GLN B N 1
ATOM 2508 C CA . GLN B 1 43 ? 14.93 6.641 -53.188 1 21.09 43 GLN B CA 1
ATOM 2509 C C . GLN B 1 43 ? 13.758 6.57 -52.188 1 21.09 43 GLN B C 1
ATOM 2511 O O . GLN B 1 43 ? 12.688 7.129 -52.469 1 21.09 43 GLN B O 1
ATOM 2516 N N . MET B 1 44 ? 13.414 5.48 -51.75 1 23.16 44 MET B N 1
ATOM 2517 C CA . MET B 1 44 ? 12.32 5.605 -50.812 1 23.16 44 MET B CA 1
ATOM 2518 C C . MET B 1 44 ? 12.609 6.707 -49.781 1 23.16 44 MET B C 1
ATOM 2520 O O . MET B 1 44 ? 13.695 6.758 -49.219 1 23.16 44 MET B O 1
ATOM 2524 N N . ASP B 1 45 ? 11.93 7.883 -49.938 1 24.38 45 ASP B N 1
ATOM 2525 C CA . ASP B 1 45 ? 11.93 8.93 -48.938 1 24.38 45 ASP B CA 1
ATOM 2526 C C . ASP B 1 45 ? 11.75 8.344 -47.531 1 24.38 45 ASP B C 1
ATOM 2528 O O . ASP B 1 45 ? 10.945 7.434 -47.344 1 24.38 45 ASP B O 1
ATOM 2532 N N . SER B 1 46 ? 12.922 8.234 -46.875 1 25.83 46 SER B N 1
ATOM 2533 C CA . SER B 1 46 ? 12.945 7.852 -45.469 1 25.83 46 SER B CA 1
ATOM 2534 C C . SER B 1 46 ? 11.805 8.508 -44.688 1 25.83 46 SER B C 1
ATOM 2536 O O . SER B 1 46 ? 11.742 9.734 -44.594 1 25.83 46 SER B O 1
ATOM 2538 N N . TYR B 1 47 ? 10.578 8.117 -45 1 22.62 47 TYR B N 1
ATOM 2539 C CA . TYR B 1 47 ? 9.68 8.625 -43.969 1 22.62 47 TYR B CA 1
ATOM 2540 C C . TYR B 1 47 ? 10.25 8.383 -42.562 1 22.62 47 TYR B C 1
ATOM 2542 O O . TYR B 1 47 ? 10.547 7.242 -42.219 1 22.62 47 TYR B O 1
ATOM 2550 N N . SER B 1 48 ? 11.094 9.32 -42.156 1 24.56 48 SER B N 1
ATOM 2551 C CA . SER B 1 48 ? 11.398 9.352 -40.719 1 24.56 48 SER B CA 1
ATOM 2552 C C . SER B 1 48 ? 10.156 9.039 -39.906 1 24.56 48 SER B C 1
ATOM 2554 O O . SER B 1 48 ? 9.188 9.797 -39.906 1 24.56 48 SER B O 1
ATOM 2556 N N . THR B 1 49 ? 9.773 7.777 -39.969 1 25.83 49 THR B N 1
ATOM 2557 C CA . THR B 1 49 ? 8.844 7.508 -38.906 1 25.83 49 THR B CA 1
ATOM 2558 C C . THR B 1 49 ? 9.32 8.164 -37.594 1 25.83 49 THR B C 1
ATOM 2560 O O . THR B 1 49 ? 10.375 7.812 -37.062 1 25.83 49 THR B O 1
ATOM 2563 N N . THR B 1 50 ? 9.086 9.422 -37.531 1 25.89 50 THR B N 1
ATOM 2564 C CA . THR B 1 50 ? 9.117 9.945 -36.188 1 25.89 50 THR B CA 1
ATOM 2565 C C . THR B 1 50 ? 8.438 8.984 -35.219 1 25.89 50 THR B C 1
ATOM 2567 O O . THR B 1 50 ? 7.234 8.742 -35.312 1 25.89 50 THR B O 1
ATOM 2570 N N . THR B 1 51 ? 9.109 7.828 -35.031 1 26.34 51 THR B N 1
ATOM 2571 C CA . THR B 1 51 ? 8.648 7.191 -33.812 1 26.34 51 THR B CA 1
ATOM 2572 C C . THR B 1 51 ? 8.25 8.242 -32.75 1 26.34 51 THR B C 1
ATOM 2574 O O . THR B 1 51 ? 9.094 9.016 -32.312 1 26.34 51 THR B O 1
ATOM 2577 N N . THR B 1 52 ? 7.16 8.797 -33.062 1 26.73 52 THR B N 1
ATOM 2578 C CA . THR B 1 52 ? 6.652 9.43 -31.844 1 26.73 52 THR B CA 1
ATOM 2579 C C . THR B 1 52 ? 6.871 8.531 -30.625 1 26.73 52 THR B C 1
ATOM 2581 O O . THR B 1 52 ? 6.324 7.426 -30.562 1 26.73 52 THR B O 1
ATOM 2584 N N . SER B 1 53 ? 8.102 8.398 -30.203 1 29.36 53 SER B N 1
ATOM 2585 C CA . SER B 1 53 ? 8.195 7.949 -28.812 1 29.36 53 SER B CA 1
ATOM 2586 C C . SER B 1 53 ? 6.961 8.375 -28.016 1 29.36 53 SER B C 1
ATOM 2588 O O . SER B 1 53 ? 6.68 9.57 -27.891 1 29.36 53 SER B O 1
ATOM 2590 N N . SER B 1 54 ? 5.879 7.812 -28.344 1 31.78 54 SER B N 1
ATOM 2591 C CA . SER B 1 54 ? 4.91 8.016 -27.266 1 31.78 54 SER B CA 1
ATOM 2592 C C . SER B 1 54 ? 5.598 8.148 -25.922 1 31.78 54 SER B C 1
ATOM 2594 O O . SER B 1 54 ? 6.234 7.207 -25.438 1 31.78 54 SER B O 1
ATOM 2596 N N . SER B 1 55 ? 6.32 9.164 -25.703 1 33.44 55 SER B N 1
ATOM 2597 C CA . SER B 1 55 ? 6.734 9.492 -24.344 1 33.44 55 SER B CA 1
ATOM 2598 C C . SER B 1 55 ? 5.734 8.977 -23.328 1 33.44 55 SER B C 1
ATOM 2600 O O . SER B 1 55 ? 4.613 9.484 -23.234 1 33.44 55 SER B O 1
ATOM 2602 N N . SER B 1 56 ? 5.43 7.727 -23.281 1 39.19 56 SER B N 1
ATOM 2603 C CA . SER B 1 56 ? 4.773 7.293 -22.062 1 39.19 56 SER B CA 1
ATOM 2604 C C . SER B 1 56 ? 5.098 8.234 -20.891 1 39.19 56 SER B C 1
ATOM 2606 O O . SER B 1 56 ? 6.266 8.398 -20.531 1 39.19 56 SER B O 1
ATOM 2608 N N . SER B 1 57 ? 4.613 9.391 -20.906 1 44.53 57 SER B N 1
ATOM 2609 C CA . SER B 1 57 ? 4.75 10.352 -19.812 1 44.53 57 SER B CA 1
ATOM 2610 C C . SER B 1 57 ? 4.906 9.648 -18.469 1 44.53 57 SER B C 1
ATOM 2612 O O . SER B 1 57 ? 3.943 9.086 -17.953 1 44.53 57 SER B O 1
ATOM 2614 N N . SER B 1 58 ? 6.027 8.844 -18.422 1 53.28 58 SER B N 1
ATOM 2615 C CA . SER B 1 58 ? 6.398 8.25 -17.141 1 53.28 58 SER B CA 1
ATOM 2616 C C . SER B 1 58 ? 6.031 9.172 -15.984 1 53.28 58 SER B C 1
ATOM 2618 O O . SER B 1 58 ? 6.23 10.383 -16.062 1 53.28 58 SER B O 1
ATOM 2620 N N . SER B 1 59 ? 5.203 8.742 -15.133 1 62.97 59 SER B N 1
ATOM 2621 C CA . SER B 1 59 ? 4.793 9.484 -13.945 1 62.97 59 SER B CA 1
ATOM 2622 C C . SER B 1 59 ? 5.988 10.148 -13.273 1 62.97 59 SER B C 1
ATOM 2624 O O . SER B 1 59 ? 7.031 9.516 -13.078 1 62.97 59 SER B O 1
ATOM 2626 N N . LYS B 1 60 ? 5.965 11.398 -13.156 1 85 60 LYS B N 1
ATOM 2627 C CA . LYS B 1 60 ? 6.953 12.227 -12.461 1 85 60 LYS B CA 1
ATOM 2628 C C . LYS B 1 60 ? 7.09 11.805 -11 1 85 60 LYS B C 1
ATOM 2630 O O . LYS B 1 60 ? 8.172 11.914 -10.414 1 85 60 LYS B O 1
ATOM 2635 N N . LEU B 1 61 ? 6.098 11.125 -10.547 1 96.69 61 LEU B N 1
ATOM 2636 C CA . LEU B 1 61 ? 6.062 10.898 -9.109 1 96.69 61 LEU B CA 1
ATOM 2637 C C . LEU B 1 61 ? 6.461 9.461 -8.773 1 96.69 61 LEU B C 1
ATOM 2639 O O . LEU B 1 61 ? 5.883 8.508 -9.305 1 96.69 61 LEU B O 1
ATOM 2643 N N .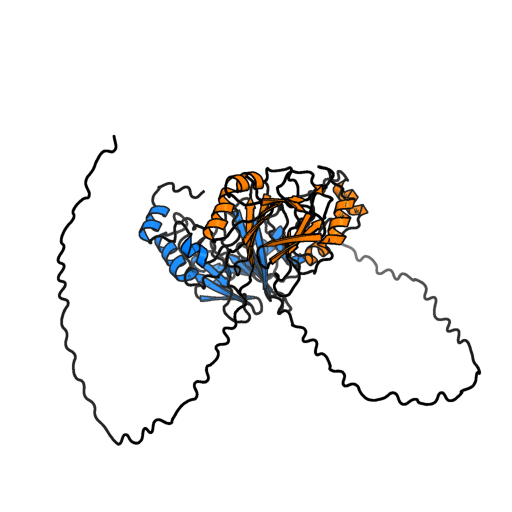 LEU B 1 62 ? 7.508 9.328 -8.031 1 97.94 62 LEU B N 1
ATOM 2644 C CA . LEU B 1 62 ? 7.754 8.078 -7.312 1 97.94 62 LEU B CA 1
ATOM 2645 C C . LEU B 1 62 ? 7.074 8.094 -5.949 1 97.94 62 LEU B C 1
ATOM 2647 O O . LEU B 1 62 ? 7.238 9.039 -5.18 1 97.94 62 LEU B O 1
ATOM 2651 N N . PHE B 1 63 ? 6.301 7.133 -5.707 1 98.44 63 PHE B N 1
ATOM 2652 C CA . PHE B 1 63 ? 5.562 7.02 -4.457 1 98.44 63 PHE B CA 1
ATOM 2653 C C . PHE B 1 63 ? 5.836 5.676 -3.785 1 98.44 63 PHE B C 1
ATOM 2655 O O . PHE B 1 63 ? 5.789 4.633 -4.434 1 98.44 63 PHE B O 1
ATOM 2662 N N . ARG B 1 64 ? 6.141 5.734 -2.418 1 98.75 64 ARG B N 1
ATOM 2663 C CA . ARG B 1 64 ? 6.227 4.535 -1.591 1 98.75 64 ARG B CA 1
ATOM 2664 C C . ARG B 1 64 ? 5.484 4.723 -0.273 1 98.75 64 ARG B C 1
ATOM 2666 O O . ARG B 1 64 ? 5.609 5.762 0.374 1 98.75 64 ARG B O 1
ATOM 2673 N N . GLN B 1 65 ? 4.715 3.715 0.037 1 98.88 65 GLN B N 1
ATOM 2674 C CA . GLN B 1 65 ? 4.09 3.568 1.349 1 98.88 65 GLN B CA 1
ATOM 2675 C C . GLN B 1 65 ? 4.766 2.467 2.16 1 98.88 65 GLN B C 1
ATOM 2677 O O . GLN B 1 65 ? 4.918 1.341 1.682 1 98.88 65 GLN B O 1
ATOM 2682 N N . THR B 1 66 ? 5.246 2.826 3.355 1 98.75 66 THR B N 1
ATOM 2683 C CA . THR B 1 66 ? 5.824 1.825 4.242 1 98.75 66 THR B CA 1
ATOM 2684 C C . THR B 1 66 ? 5.102 1.811 5.586 1 98.75 66 THR B C 1
ATOM 2686 O O . THR B 1 66 ? 4.422 2.775 5.941 1 98.75 66 THR B O 1
ATOM 2689 N N . PHE B 1 67 ? 5.258 0.641 6.285 1 98.69 67 PHE B N 1
ATOM 2690 C CA . PHE B 1 67 ? 4.461 0.417 7.484 1 98.69 67 PHE B CA 1
ATOM 2691 C C . PHE B 1 67 ? 5.352 0.049 8.664 1 98.69 67 PHE B C 1
ATOM 2693 O O . PHE B 1 67 ? 6.234 -0.805 8.539 1 98.69 67 PHE B O 1
ATOM 2700 N N . GLU B 1 68 ? 5.199 0.751 9.75 1 97.81 68 GLU B N 1
ATOM 2701 C CA . GLU B 1 68 ? 5.785 0.347 11.023 1 97.81 68 GLU B CA 1
ATOM 2702 C C . GLU B 1 68 ? 4.781 -0.432 11.867 1 97.81 68 GLU B C 1
ATOM 2704 O O . GLU B 1 68 ? 3.752 0.11 12.281 1 97.81 68 GLU B O 1
ATOM 2709 N N . LYS B 1 69 ? 5.074 -1.615 12.203 1 95.25 69 LYS B N 1
ATOM 2710 C CA . LYS B 1 69 ? 4.129 -2.607 12.703 1 95.25 69 LYS B CA 1
ATOM 2711 C C . LYS B 1 69 ? 3.707 -2.289 14.141 1 95.25 69 LYS B C 1
ATOM 2713 O O . LYS B 1 69 ? 2.529 -2.398 14.484 1 95.25 69 LYS B O 1
ATOM 2718 N N . GLU B 1 70 ? 4.57 -1.881 14.953 1 95.38 70 GLU B N 1
ATOM 2719 C CA . GLU B 1 70 ? 4.293 -1.743 16.375 1 95.38 70 GLU B CA 1
ATOM 2720 C C . GLU B 1 70 ? 3.299 -0.614 16.641 1 95.38 70 GLU B C 1
ATOM 2722 O O . GLU B 1 70 ? 2.33 -0.793 17.391 1 95.38 70 GLU B O 1
ATOM 2727 N N . SER B 1 71 ? 3.482 0.492 15.992 1 95.75 71 SER B N 1
ATOM 2728 C CA . SER B 1 71 ? 2.596 1.629 16.203 1 95.75 71 SER B CA 1
ATOM 2729 C C . SER B 1 71 ? 1.503 1.688 15.148 1 95.75 71 SER B C 1
ATOM 2731 O O . SER B 1 71 ? 0.619 2.545 15.203 1 95.75 71 SER B O 1
ATOM 2733 N N . SER B 1 72 ? 1.562 0.751 14.148 1 97.31 72 SER B N 1
ATOM 2734 C CA . SER B 1 72 ? 0.602 0.723 13.055 1 97.31 72 SER B CA 1
ATOM 2735 C C . SER B 1 72 ? 0.61 2.037 12.273 1 97.31 72 SER B C 1
ATOM 2737 O O . SER B 1 72 ? -0.448 2.604 11.992 1 97.31 72 SER B O 1
ATOM 2739 N N . THR B 1 73 ? 1.804 2.525 11.969 1 98.31 73 THR B N 1
ATOM 2740 C CA . THR B 1 73 ? 1.974 3.83 11.344 1 98.31 73 THR B CA 1
ATOM 2741 C C . THR B 1 73 ? 2.447 3.678 9.898 1 98.31 73 THR B C 1
ATOM 2743 O O . THR B 1 73 ? 3.338 2.875 9.617 1 98.31 73 THR B O 1
ATOM 2746 N N . TYR B 1 74 ? 1.799 4.406 9.062 1 98.75 74 TYR B N 1
ATOM 2747 C CA . TYR B 1 74 ? 2.283 4.5 7.688 1 98.75 74 TYR B CA 1
ATOM 2748 C C . TYR B 1 74 ? 3.229 5.688 7.523 1 98.75 74 TYR B C 1
ATOM 2750 O O . TYR B 1 74 ? 3.002 6.754 8.102 1 98.75 74 TYR B O 1
ATOM 2758 N N . THR B 1 75 ? 4.301 5.488 6.781 1 98.88 75 THR B N 1
ATOM 2759 C CA . THR B 1 75 ? 5.215 6.512 6.289 1 98.88 75 THR B CA 1
ATOM 2760 C C . THR B 1 75 ? 5.16 6.602 4.766 1 98.88 75 THR B C 1
ATOM 2762 O O . THR B 1 75 ? 5.07 5.578 4.082 1 98.88 75 THR B O 1
ATOM 2765 N N . TYR B 1 76 ? 5.195 7.816 4.25 1 98.94 76 TYR B N 1
ATOM 2766 C CA . TYR B 1 76 ? 5.043 8.008 2.812 1 98.94 76 TYR B CA 1
ATOM 2767 C C . TYR B 1 76 ? 6.258 8.711 2.227 1 98.94 76 TYR B C 1
ATOM 2769 O O . TYR B 1 76 ? 6.668 9.766 2.715 1 98.94 76 TYR B O 1
ATOM 2777 N N . LEU B 1 77 ? 6.824 8.094 1.165 1 98.94 77 LEU B N 1
ATOM 2778 C CA . LEU B 1 77 ? 7.926 8.664 0.396 1 98.94 77 LEU B CA 1
ATOM 2779 C C . LEU B 1 77 ? 7.438 9.172 -0.957 1 98.94 77 LEU B C 1
ATOM 2781 O O . LEU B 1 77 ? 6.789 8.438 -1.704 1 98.94 77 LEU B O 1
ATOM 2785 N N . LEU B 1 78 ? 7.625 10.445 -1.214 1 98.81 78 LEU B N 1
ATOM 2786 C CA . LEU B 1 78 ? 7.34 11.047 -2.512 1 98.81 78 LEU B CA 1
ATOM 2787 C C . LEU B 1 78 ? 8.594 11.664 -3.117 1 98.81 78 LEU B C 1
ATOM 2789 O O . LEU B 1 78 ? 9.375 12.305 -2.412 1 98.81 78 LEU B O 1
ATOM 2793 N N . ALA B 1 79 ? 8.766 11.492 -4.434 1 98.81 79 ALA B N 1
ATOM 2794 C CA . ALA B 1 79 ? 9.922 12.078 -5.105 1 98.81 79 ALA B CA 1
ATOM 2795 C C . ALA B 1 79 ? 9.586 12.453 -6.547 1 98.81 79 ALA B C 1
ATOM 2797 O O . ALA B 1 79 ? 8.797 11.773 -7.203 1 98.81 79 ALA B O 1
ATOM 2798 N N . ASP B 1 80 ? 10.164 13.5 -6.938 1 98.19 80 ASP B N 1
ATOM 2799 C CA . ASP B 1 80 ? 10.141 13.859 -8.352 1 98.19 80 ASP B CA 1
ATOM 2800 C C . ASP B 1 80 ? 11.32 13.242 -9.094 1 98.19 80 ASP B C 1
ATOM 2802 O O . ASP B 1 80 ? 12.414 13.812 -9.133 1 98.19 80 ASP B O 1
ATOM 2806 N N . VAL B 1 81 ? 11.047 12.172 -9.82 1 96.75 81 VAL B N 1
ATOM 2807 C CA . VAL B 1 81 ? 12.148 11.406 -10.383 1 96.75 81 VAL B CA 1
ATOM 2808 C C . VAL B 1 81 ? 12.531 11.977 -11.75 1 96.75 81 VAL B C 1
ATOM 2810 O O . VAL B 1 81 ? 13.57 11.609 -12.312 1 96.75 81 VAL B O 1
ATOM 2813 N N . ASN B 1 82 ? 11.758 12.836 -12.258 1 95.38 82 ASN B N 1
ATOM 2814 C CA . ASN B 1 82 ? 12.094 13.477 -13.523 1 95.38 82 ASN B CA 1
ATOM 2815 C C . ASN B 1 82 ? 13.008 14.68 -13.32 1 95.38 82 ASN B C 1
ATOM 2817 O O . ASN B 1 82 ? 13.609 15.18 -14.273 1 95.38 82 ASN B O 1
ATOM 2821 N N . HIS B 1 83 ? 13.008 15.211 -12.117 1 96.88 83 HIS B N 1
ATOM 2822 C CA . HIS B 1 83 ? 13.953 16.266 -11.781 1 96.88 83 HIS B CA 1
ATOM 2823 C C . HIS B 1 83 ? 15.375 15.734 -11.68 1 96.88 83 HIS B C 1
ATOM 2825 O O . HIS B 1 83 ? 15.594 14.641 -11.148 1 96.88 83 HIS B O 1
ATOM 2831 N N . PRO B 1 84 ? 16.344 16.469 -12.078 1 96.81 84 PRO B N 1
ATOM 2832 C CA . PRO B 1 84 ? 17.719 15.969 -12.07 1 96.81 84 PRO B CA 1
ATOM 2833 C C . PRO B 1 84 ? 18.203 15.586 -10.672 1 96.81 84 PRO B C 1
ATOM 2835 O O . PRO B 1 84 ? 18.953 14.625 -10.523 1 96.81 84 PRO B O 1
ATOM 2838 N N . ASP B 1 85 ? 17.75 16.281 -9.688 1 97.44 85 ASP B N 1
ATOM 2839 C CA . ASP B 1 85 ? 18.188 16.016 -8.32 1 97.44 85 ASP B CA 1
ATOM 2840 C C . ASP B 1 85 ? 17.297 14.969 -7.652 1 97.44 85 ASP B C 1
ATOM 2842 O O . ASP B 1 85 ? 17.594 14.523 -6.539 1 97.44 85 ASP B O 1
ATOM 2846 N N . LYS B 1 86 ? 16.172 14.633 -8.164 1 98.44 86 LYS B N 1
ATOM 2847 C CA . LYS B 1 86 ? 15.203 13.672 -7.645 1 98.44 86 LYS B CA 1
ATOM 2848 C C . LYS B 1 86 ? 14.844 13.992 -6.195 1 98.44 86 LYS B C 1
ATOM 2850 O O . LYS B 1 86 ? 14.922 13.117 -5.328 1 98.44 86 LYS B O 1
ATOM 2855 N N . PRO B 1 87 ? 14.438 15.234 -5.973 1 98.81 87 PRO B N 1
ATOM 2856 C CA . PRO B 1 87 ? 14.109 15.625 -4.598 1 98.81 87 PRO B CA 1
ATOM 2857 C C . PRO B 1 87 ? 12.945 14.812 -4.023 1 98.81 87 PRO B C 1
ATOM 2859 O O . PRO B 1 87 ? 11.992 14.5 -4.738 1 98.81 87 PRO B O 1
ATOM 2862 N N . ALA B 1 88 ? 13.086 14.469 -2.73 1 98.88 88 ALA B N 1
ATOM 2863 C CA . ALA B 1 88 ? 12.109 13.609 -2.066 1 98.88 88 ALA B CA 1
ATOM 2864 C C . ALA B 1 88 ? 11.68 14.203 -0.727 1 98.88 88 ALA B C 1
ATOM 2866 O O . ALA B 1 88 ? 12.406 15.008 -0.136 1 98.88 88 ALA B O 1
ATOM 2867 N N . LEU B 1 89 ? 10.531 13.844 -0.33 1 98.75 89 LEU B N 1
ATOM 2868 C CA . LEU B 1 89 ? 10.086 14.125 1.029 1 98.75 89 LEU B CA 1
ATOM 2869 C C . LEU B 1 89 ? 9.523 12.867 1.687 1 98.75 89 LEU B C 1
ATOM 2871 O O . LEU B 1 89 ? 9.078 11.945 0.997 1 98.75 89 LEU B O 1
ATOM 2875 N N . LEU B 1 90 ? 9.609 12.812 2.982 1 98.88 90 LEU B N 1
ATOM 2876 C CA . LEU B 1 90 ? 9.125 11.711 3.809 1 98.88 90 LEU B CA 1
ATOM 2877 C C . LEU B 1 90 ? 8.094 12.211 4.816 1 98.88 90 LEU B C 1
ATOM 2879 O O . LEU B 1 90 ? 8.359 13.141 5.582 1 98.88 90 LEU B O 1
ATOM 2883 N N . ILE B 1 91 ? 6.898 11.625 4.766 1 98.88 91 ILE B N 1
ATOM 2884 C CA . ILE B 1 91 ? 5.809 12.047 5.641 1 98.88 91 ILE B CA 1
ATOM 2885 C C . ILE B 1 91 ? 5.648 11.039 6.777 1 98.88 91 ILE B C 1
ATOM 2887 O O . ILE B 1 91 ? 5.523 9.836 6.539 1 98.88 91 ILE B O 1
ATOM 2891 N N . ASP B 1 92 ? 5.668 11.5 8.031 1 98.75 92 ASP B N 1
ATOM 2892 C CA . ASP B 1 92 ? 5.379 10.773 9.258 1 98.75 92 ASP B CA 1
ATOM 2893 C C . ASP B 1 92 ? 6.363 9.625 9.461 1 98.75 92 ASP B C 1
ATOM 2895 O O . ASP B 1 92 ? 5.953 8.484 9.695 1 98.75 92 ASP B O 1
ATOM 2899 N N . PRO B 1 93 ? 7.617 9.914 9.391 1 98.69 93 PRO B N 1
ATOM 2900 C CA . PRO B 1 93 ? 8.586 8.859 9.703 1 98.69 93 PRO B CA 1
ATOM 2901 C C . PRO B 1 93 ? 8.547 8.445 11.172 1 98.69 93 PRO B C 1
ATOM 2903 O O . PRO B 1 93 ? 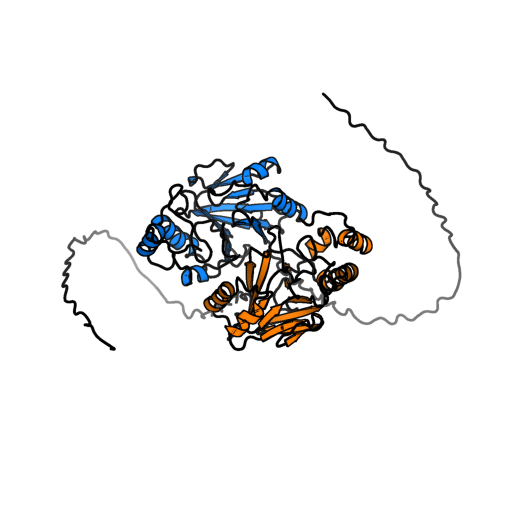8.234 9.258 12.039 1 98.69 93 PRO B O 1
ATOM 2906 N N . VAL B 1 94 ? 8.828 7.215 11.406 1 98.56 94 VAL B N 1
ATOM 2907 C CA . VAL B 1 94 ? 8.883 6.66 12.758 1 98.56 94 VAL B CA 1
ATOM 2908 C C . VAL B 1 94 ? 10.328 6.379 13.141 1 98.56 94 VAL B C 1
ATOM 2910 O O . VAL B 1 94 ? 11.117 5.898 12.32 1 98.56 94 VAL B O 1
ATOM 2913 N N . ASP B 1 95 ? 10.703 6.637 14.336 1 97.75 95 ASP B N 1
ATOM 2914 C CA . ASP B 1 95 ? 12.086 6.52 14.781 1 97.75 95 ASP B CA 1
ATOM 2915 C C . ASP B 1 95 ? 12.617 5.105 14.555 1 97.75 95 ASP B C 1
ATOM 2917 O O . ASP B 1 95 ? 13.727 4.926 14.055 1 97.75 95 ASP B O 1
ATOM 2921 N N . LYS B 1 96 ? 11.828 4.09 14.773 1 97.56 96 LYS B N 1
ATOM 2922 C CA . LYS B 1 96 ? 12.242 2.688 14.734 1 97.56 96 LYS B CA 1
ATOM 2923 C C . LYS B 1 96 ? 12.516 2.238 13.305 1 97.56 96 LYS B C 1
ATOM 2925 O O . LYS B 1 96 ? 13.141 1.198 13.078 1 97.56 96 LYS B O 1
ATOM 2930 N N . THR B 1 97 ? 12.047 3.02 12.297 1 98.31 97 THR B N 1
ATOM 2931 C CA . THR B 1 97 ? 12.18 2.564 10.914 1 98.31 97 THR B CA 1
ATOM 2932 C C . THR B 1 97 ? 12.961 3.582 10.086 1 98.31 97 THR B C 1
ATOM 2934 O O . THR B 1 97 ? 12.922 3.551 8.852 1 98.31 97 THR B O 1
ATOM 2937 N N . VAL B 1 98 ? 13.703 4.418 10.734 1 98.56 98 VAL B N 1
ATOM 2938 C CA . VAL B 1 98 ? 14.461 5.465 10.055 1 98.56 98 VAL B CA 1
ATOM 2939 C C . VAL B 1 98 ? 15.492 4.828 9.125 1 98.56 98 VAL B C 1
ATOM 2941 O O . VAL B 1 98 ? 15.617 5.223 7.965 1 98.56 98 VAL B O 1
ATOM 2944 N N . ASP B 1 99 ? 16.203 3.855 9.633 1 98.44 99 ASP B N 1
ATOM 2945 C CA . ASP B 1 99 ? 17.25 3.227 8.82 1 98.44 99 ASP B CA 1
ATOM 2946 C C . ASP B 1 99 ? 16.656 2.559 7.586 1 98.44 99 ASP B C 1
ATOM 2948 O O . ASP B 1 99 ? 17.234 2.633 6.496 1 98.44 99 ASP B O 1
ATOM 2952 N N . ARG B 1 100 ? 15.57 1.91 7.773 1 98.25 100 ARG B N 1
ATOM 2953 C CA . ARG B 1 100 ? 14.867 1.294 6.652 1 98.25 100 ARG B CA 1
ATOM 2954 C C . ARG B 1 100 ? 14.523 2.326 5.586 1 98.25 100 ARG B C 1
ATOM 2956 O O . ARG B 1 100 ? 14.836 2.131 4.406 1 98.25 100 ARG B O 1
ATOM 2963 N N . ASP B 1 101 ? 13.945 3.377 6.008 1 98.62 101 ASP B N 1
ATOM 2964 C CA . ASP B 1 101 ? 13.469 4.398 5.082 1 98.62 101 ASP B CA 1
ATOM 2965 C C . ASP B 1 101 ? 14.633 5.094 4.383 1 98.62 101 ASP B C 1
ATOM 2967 O O . ASP B 1 101 ? 14.578 5.352 3.178 1 98.62 101 ASP B O 1
ATOM 2971 N N . LEU B 1 102 ? 15.672 5.367 5.09 1 98.69 102 LEU B N 1
ATOM 2972 C CA . LEU B 1 102 ? 16.844 6.004 4.496 1 98.69 102 LEU B CA 1
ATOM 2973 C C . LEU B 1 102 ? 17.531 5.07 3.502 1 98.69 102 LEU B C 1
ATOM 2975 O O . LEU B 1 102 ? 18.062 5.52 2.488 1 98.69 102 LEU B O 1
ATOM 2979 N N . ASN B 1 103 ? 17.516 3.801 3.795 1 98.44 103 ASN B N 1
ATOM 2980 C CA . ASN B 1 103 ? 18.078 2.836 2.861 1 98.44 103 ASN B CA 1
ATOM 2981 C C . ASN B 1 103 ? 17.328 2.812 1.541 1 98.44 103 ASN B C 1
ATOM 2983 O O . ASN B 1 103 ? 17.922 2.736 0.47 1 98.44 103 ASN B O 1
ATOM 2987 N N . VAL B 1 104 ? 16.031 2.838 1.618 1 98.25 104 VAL B N 1
ATOM 2988 C CA . VAL B 1 104 ? 15.211 2.885 0.413 1 98.25 104 VAL B CA 1
ATOM 2989 C C . VAL B 1 104 ? 15.555 4.133 -0.398 1 98.25 104 VAL B C 1
ATOM 2991 O O . VAL B 1 104 ? 15.719 4.059 -1.619 1 98.25 104 VAL B O 1
ATOM 2994 N N . ILE B 1 105 ? 15.633 5.238 0.246 1 98.56 105 ILE B N 1
ATOM 2995 C CA . ILE B 1 105 ? 15.938 6.516 -0.397 1 98.56 105 ILE B CA 1
ATOM 2996 C C . ILE B 1 105 ? 17.297 6.434 -1.089 1 98.56 105 ILE B C 1
ATOM 2998 O O . ILE B 1 105 ? 17.438 6.863 -2.236 1 98.56 105 ILE B O 1
ATOM 3002 N N . LYS B 1 106 ? 18.234 5.902 -0.431 1 98.19 106 LYS B N 1
ATOM 3003 C CA . LYS B 1 106 ? 19.578 5.73 -0.978 1 98.19 106 LYS B CA 1
ATOM 3004 C C . LYS B 1 106 ? 19.562 4.801 -2.188 1 98.19 106 LYS B C 1
ATOM 3006 O O . LYS B 1 106 ? 20.125 5.129 -3.234 1 98.19 106 LYS B O 1
ATOM 3011 N N . GLU B 1 107 ? 18.969 3.672 -2.02 1 97.88 107 GLU B N 1
ATOM 3012 C CA . GLU B 1 107 ? 18.891 2.688 -3.096 1 97.88 107 GLU B CA 1
ATOM 3013 C C . GLU B 1 107 ? 18.266 3.283 -4.348 1 97.88 107 GLU B C 1
ATOM 3015 O O . GLU B 1 107 ? 18.688 2.99 -5.469 1 97.88 107 GLU B O 1
ATOM 3020 N N . LEU B 1 108 ? 17.312 4.137 -4.168 1 97.94 108 LEU B N 1
ATOM 3021 C CA . LEU B 1 108 ? 16.562 4.676 -5.293 1 97.94 108 LEU B CA 1
ATOM 3022 C C . LEU B 1 108 ? 17.219 5.934 -5.844 1 97.94 108 LEU B C 1
ATOM 3024 O O . LEU B 1 108 ? 16.719 6.539 -6.793 1 97.94 108 LEU B O 1
ATOM 3028 N N . GLY B 1 109 ? 18.281 6.355 -5.25 1 97.88 109 GLY B N 1
ATOM 3029 C CA . GLY B 1 109 ? 19.047 7.496 -5.723 1 97.88 109 GLY B CA 1
ATOM 3030 C C . GLY B 1 109 ? 18.328 8.82 -5.516 1 97.88 109 GLY B C 1
ATOM 3031 O O . GLY B 1 109 ? 18.438 9.727 -6.348 1 97.88 109 GLY B O 1
ATOM 3032 N N . LEU B 1 110 ? 17.594 8.953 -4.477 1 98.62 110 LEU B N 1
ATOM 3033 C CA . LEU B 1 110 ? 16.812 10.156 -4.211 1 98.62 110 LEU B CA 1
ATOM 3034 C C . LEU B 1 110 ? 17.578 11.102 -3.285 1 98.62 110 LEU B C 1
ATOM 3036 O O . LEU B 1 110 ? 18.453 10.672 -2.535 1 98.62 110 LEU B O 1
ATOM 3040 N N . LYS B 1 111 ? 17.188 12.359 -3.406 1 98.69 111 LYS B N 1
ATOM 3041 C CA . LYS B 1 111 ? 17.688 13.359 -2.473 1 98.69 111 LYS B CA 1
ATOM 3042 C C . LYS B 1 111 ? 16.594 13.797 -1.497 1 98.69 111 LYS B C 1
ATOM 3044 O O . LYS B 1 111 ? 15.703 14.562 -1.859 1 98.69 111 LYS B O 1
ATOM 3049 N N . LEU B 1 112 ? 16.719 13.336 -0.298 1 98.81 112 LEU B N 1
ATOM 3050 C CA . LEU B 1 112 ? 15.742 13.711 0.714 1 98.81 112 LEU B CA 1
ATOM 3051 C C . LEU B 1 112 ? 15.898 15.18 1.105 1 98.81 112 LEU B C 1
ATOM 3053 O O . LEU B 1 112 ? 16.953 15.586 1.58 1 98.81 112 LEU B O 1
ATOM 3057 N N . VAL B 1 113 ? 14.844 15.938 0.946 1 98.75 113 VAL B N 1
ATOM 3058 C CA . VAL B 1 113 ? 14.922 17.359 1.22 1 98.75 113 VAL B CA 1
ATOM 3059 C C . VAL B 1 113 ? 14.117 17.703 2.469 1 98.75 113 VAL B C 1
ATOM 3061 O O . VAL B 1 113 ? 14.5 18.562 3.254 1 98.75 113 VAL B O 1
ATOM 3064 N N . TYR B 1 114 ? 12.984 17 2.643 1 98.81 114 TYR B N 1
ATOM 3065 C CA . TYR B 1 114 ? 12.125 17.297 3.781 1 98.81 114 TYR B CA 1
ATOM 3066 C C . TYR B 1 114 ? 11.719 16.031 4.508 1 98.81 114 TYR B C 1
ATOM 3068 O O . TYR B 1 114 ? 11.438 15.008 3.875 1 98.81 114 TYR B O 1
ATOM 3076 N N . ALA B 1 115 ? 11.695 16.047 5.777 1 98.75 115 ALA B N 1
ATOM 3077 C CA . ALA B 1 115 ? 10.992 15.117 6.664 1 98.75 115 ALA B CA 1
ATOM 3078 C C . ALA B 1 115 ? 9.859 15.812 7.398 1 98.75 115 ALA B C 1
ATOM 3080 O O . ALA B 1 115 ? 10.086 16.766 8.156 1 98.75 115 ALA B O 1
ATOM 3081 N N . MET B 1 116 ? 8.633 15.336 7.203 1 98.5 116 MET B N 1
ATOM 3082 C CA . MET B 1 116 ? 7.469 16.109 7.629 1 98.5 116 MET B CA 1
ATOM 3083 C C . MET B 1 116 ? 6.539 15.25 8.484 1 98.5 116 MET B C 1
ATOM 3085 O O . MET B 1 116 ? 6.516 14.023 8.352 1 98.5 116 MET B O 1
ATOM 3089 N N . ASN B 1 117 ? 5.789 15.969 9.336 1 98.56 117 ASN B N 1
ATOM 3090 C CA . ASN B 1 117 ? 4.77 15.305 10.133 1 98.56 117 ASN B CA 1
ATOM 3091 C C . ASN B 1 117 ? 3.395 15.93 9.93 1 98.56 117 ASN B C 1
ATOM 3093 O O . ASN B 1 117 ? 3.273 17.156 9.852 1 98.56 117 ASN B O 1
ATOM 3097 N N . THR B 1 118 ? 2.428 15.078 9.836 1 98.69 118 THR B N 1
ATOM 3098 C CA . THR B 1 118 ? 1.054 15.555 9.711 1 98.69 118 THR B CA 1
ATOM 3099 C C . THR B 1 118 ? 0.54 16.094 11.039 1 98.69 118 THR B C 1
ATOM 3101 O O . THR B 1 118 ? -0.355 16.938 11.07 1 98.69 118 THR B O 1
ATOM 3104 N N . HIS B 1 119 ? 1.016 15.508 12.117 1 96.81 119 HIS B N 1
ATOM 3105 C CA . HIS B 1 119 ? 0.605 15.906 13.461 1 96.81 119 HIS B CA 1
ATOM 3106 C C . HIS B 1 119 ? 1.61 15.43 14.5 1 96.81 119 HIS B C 1
ATOM 3108 O O . HIS B 1 119 ? 2.562 14.719 14.18 1 96.81 119 HIS B O 1
ATOM 3114 N N . VAL B 1 120 ? 1.435 16.047 15.688 1 92.44 120 VAL B N 1
ATOM 3115 C CA . VAL B 1 120 ? 2.211 15.531 16.812 1 92.44 120 VAL B CA 1
ATOM 3116 C C . VAL B 1 120 ? 1.69 14.148 17.219 1 92.44 120 VAL B C 1
ATOM 3118 O O . VAL B 1 120 ? 0.503 13.984 17.5 1 92.44 120 VAL B O 1
ATOM 3121 N N . HIS B 1 121 ? 2.623 13.219 17.203 1 84.62 121 HIS B N 1
ATOM 3122 C CA . HIS B 1 121 ? 2.262 11.844 17.562 1 84.62 121 HIS B CA 1
ATOM 3123 C C . HIS B 1 121 ? 2.412 11.602 19.062 1 84.62 121 HIS B C 1
ATOM 3125 O O . HIS B 1 121 ? 3.406 12.016 19.656 1 84.62 121 HIS B O 1
ATOM 3131 N N . ALA B 1 122 ? 1.474 10.953 19.562 1 78.56 122 ALA B N 1
ATOM 3132 C CA . ALA B 1 122 ? 1.533 10.656 20.984 1 78.56 122 ALA B CA 1
ATOM 3133 C C . ALA B 1 122 ? 1.945 9.203 21.234 1 78.56 122 ALA B C 1
ATOM 3135 O O . ALA B 1 122 ? 2.416 8.859 22.312 1 78.56 122 ALA B O 1
ATOM 3136 N N . ASP B 1 123 ? 1.812 8.43 20.281 1 81.31 123 ASP B N 1
ATOM 3137 C CA . ASP B 1 123 ? 1.938 6.988 20.484 1 81.31 123 ASP B CA 1
ATOM 3138 C C . ASP B 1 123 ? 3.32 6.492 20.078 1 81.31 123 ASP B C 1
ATOM 3140 O O . ASP B 1 123 ? 3.68 5.344 20.344 1 81.31 123 ASP B O 1
ATOM 3144 N N . HIS B 1 124 ? 4.074 7.328 19.438 1 83.38 124 HIS B N 1
ATOM 3145 C CA . HIS B 1 124 ? 5.438 6.973 19.078 1 83.38 124 HIS B CA 1
ATOM 3146 C C . HIS B 1 124 ? 6.301 8.219 18.891 1 83.38 124 HIS B C 1
ATOM 3148 O O . HIS B 1 124 ? 5.789 9.336 18.875 1 83.38 124 HIS B O 1
ATOM 3154 N N . VAL B 1 125 ? 7.547 7.922 18.812 1 86.06 125 VAL B N 1
ATOM 3155 C CA . VAL B 1 125 ? 8.492 9 18.547 1 86.06 125 VAL B CA 1
ATOM 3156 C C . VAL B 1 125 ? 8.68 9.156 17.031 1 86.06 125 VAL B C 1
ATOM 3158 O O . VAL B 1 125 ? 8.891 8.172 16.328 1 86.06 125 VAL B O 1
ATOM 3161 N N . THR B 1 126 ? 8.555 10.297 16.594 1 91.94 126 THR B N 1
ATOM 3162 C CA . THR B 1 126 ? 8.773 10.57 15.18 1 91.94 126 THR B CA 1
ATOM 3163 C C . THR B 1 126 ? 10.242 10.359 14.812 1 91.94 126 THR B C 1
ATOM 3165 O O . THR B 1 126 ? 11.125 10.531 15.648 1 91.94 126 THR B O 1
ATOM 3168 N N . GLY B 1 127 ? 10.469 10.016 13.516 1 95.94 127 GLY B N 1
ATOM 3169 C CA . GLY B 1 127 ? 11.82 9.773 13.023 1 95.94 127 GLY B CA 1
ATOM 3170 C C . GLY B 1 127 ? 12.5 11.016 12.5 1 95.94 127 GLY B C 1
ATOM 3171 O O . GLY B 1 127 ? 13.664 10.977 12.102 1 95.94 127 GLY B O 1
ATOM 3172 N N . THR B 1 128 ? 11.859 12.18 12.547 1 96.44 128 THR B N 1
ATOM 3173 C CA . THR B 1 128 ? 12.352 13.383 11.891 1 96.44 128 THR B CA 1
ATOM 3174 C C . THR B 1 128 ? 13.672 13.836 12.508 1 96.44 128 THR B C 1
ATOM 3176 O O . THR B 1 128 ? 14.609 14.188 11.789 1 96.44 128 THR B O 1
ATOM 3179 N N . GLY B 1 129 ? 13.758 13.836 13.836 1 95.44 129 GLY B N 1
ATOM 3180 C CA . GLY B 1 129 ? 15.008 14.211 14.484 1 95.44 129 GLY B CA 1
ATOM 3181 C C . GLY B 1 129 ? 16.172 13.312 14.102 1 95.44 129 GLY B C 1
ATOM 3182 O O . GLY B 1 129 ? 17.25 13.805 13.766 1 95.44 129 GLY B O 1
ATOM 3183 N N . LEU B 1 130 ? 15.945 12.031 14.156 1 97.31 130 LEU B N 1
ATOM 3184 C CA . LEU B 1 130 ? 16.984 11.062 13.797 1 97.31 130 LEU B CA 1
ATOM 3185 C C . LEU B 1 130 ? 17.391 11.234 12.336 1 97.31 130 LEU B C 1
ATOM 3187 O O . LEU B 1 130 ? 18.578 11.148 12.016 1 97.31 130 LEU B O 1
ATOM 3191 N N . ILE B 1 131 ? 16.469 11.492 11.5 1 98.44 131 ILE B N 1
ATOM 3192 C CA . ILE B 1 131 ? 16.75 11.672 10.078 1 98.44 131 ILE B CA 1
ATOM 3193 C C . ILE B 1 131 ? 17.641 12.891 9.875 1 98.44 131 ILE B C 1
ATOM 3195 O O . ILE B 1 131 ? 18.625 12.828 9.125 1 98.44 131 ILE B O 1
ATOM 3199 N N . LYS B 1 132 ? 17.359 13.977 10.516 1 97.31 132 LYS B N 1
ATOM 3200 C CA . LYS B 1 132 ? 18.156 15.195 10.406 1 97.31 132 LYS B CA 1
ATOM 3201 C C . LYS B 1 132 ? 19.594 14.961 10.859 1 97.31 132 LYS B C 1
ATOM 3203 O O . LYS B 1 132 ? 20.531 15.57 10.328 1 97.31 132 LYS B O 1
ATOM 3208 N N . SER B 1 133 ? 19.703 14.148 11.797 1 97.12 133 SER B N 1
ATOM 3209 C CA . SER B 1 133 ? 21.047 13.852 12.305 1 97.12 133 SER B CA 1
ATOM 3210 C C . SER B 1 133 ? 21.844 13 11.32 1 97.12 133 SER B C 1
ATOM 3212 O O . SER B 1 133 ? 23.062 13.102 11.242 1 97.12 133 SER B O 1
ATOM 3214 N N . LYS B 1 134 ? 21.203 12.234 10.547 1 97.62 134 LYS B N 1
ATOM 3215 C CA . LYS B 1 134 ? 21.859 11.273 9.68 1 97.62 134 LYS B CA 1
ATOM 3216 C C . LYS B 1 134 ? 22.062 11.836 8.273 1 97.62 134 LYS B C 1
ATOM 3218 O O . LYS B 1 134 ? 22.953 11.414 7.543 1 97.62 134 LYS B O 1
ATOM 3223 N N . VAL B 1 135 ? 21.172 12.672 7.898 1 97.56 135 VAL B N 1
ATOM 3224 C CA . VAL B 1 135 ? 21.188 13.211 6.543 1 97.56 135 VAL B CA 1
ATOM 3225 C C . VAL B 1 135 ? 21.312 14.734 6.598 1 97.56 135 VAL B C 1
ATOM 3227 O O . VAL B 1 135 ? 20.297 15.445 6.633 1 97.56 135 VAL B O 1
ATOM 3230 N N . PRO B 1 136 ? 22.484 15.25 6.41 1 95.69 136 PRO B N 1
ATOM 3231 C CA . PRO B 1 136 ? 22.672 16.703 6.453 1 95.69 136 PRO B CA 1
ATOM 3232 C C . PRO B 1 136 ? 21.859 17.438 5.387 1 95.69 136 PRO B C 1
ATOM 3234 O O . PRO B 1 136 ? 21.734 16.953 4.258 1 95.69 136 PRO B O 1
ATOM 3237 N N . GLY B 1 137 ? 21.281 18.5 5.797 1 96.81 137 GLY B N 1
ATOM 3238 C CA . GLY B 1 137 ? 20.594 19.344 4.836 1 96.81 137 GLY B CA 1
ATOM 3239 C C . GLY B 1 137 ? 19.078 19.141 4.832 1 96.81 137 GLY B C 1
ATOM 3240 O O . GLY B 1 137 ? 18.328 19.984 4.34 1 96.81 137 GLY B O 1
ATOM 3241 N N . VAL B 1 138 ? 18.656 17.984 5.297 1 98.31 138 VAL B N 1
ATOM 3242 C CA . VAL B 1 138 ? 17.219 17.734 5.363 1 98.31 138 VAL B CA 1
ATOM 3243 C C . VAL B 1 138 ? 16.562 18.688 6.348 1 98.31 138 VAL B C 1
ATOM 3245 O O . VAL B 1 138 ? 17.109 18.953 7.422 1 98.31 138 VAL B O 1
ATOM 3248 N N . LYS B 1 139 ? 15.414 19.234 6.02 1 98.56 139 LYS B N 1
ATOM 3249 C CA . LYS B 1 139 ? 14.664 20.125 6.906 1 98.56 139 LYS B CA 1
ATOM 3250 C C . LYS B 1 139 ? 13.406 19.438 7.434 1 98.56 139 LYS B C 1
ATOM 3252 O O . LYS B 1 139 ? 12.711 18.734 6.688 1 98.56 139 LYS B O 1
ATOM 3257 N N . SER B 1 140 ? 13.156 19.656 8.688 1 98.25 140 SER B N 1
ATOM 3258 C CA . SER B 1 140 ? 11.922 19.156 9.297 1 98.25 140 SER B CA 1
ATOM 3259 C C . SER B 1 140 ? 10.773 20.141 9.086 1 98.25 140 SER B C 1
ATOM 3261 O O . SER B 1 140 ? 10.984 21.359 9.078 1 98.25 140 SER B O 1
ATOM 3263 N N . ILE B 1 141 ? 9.586 19.594 8.859 1 98.56 141 ILE B N 1
ATOM 3264 C CA . ILE B 1 141 ? 8.398 20.422 8.664 1 98.56 141 ILE B CA 1
ATOM 3265 C C . ILE B 1 141 ? 7.27 19.922 9.555 1 98.56 141 ILE B C 1
ATOM 3267 O O . ILE B 1 141 ? 7.043 18.703 9.656 1 98.56 141 ILE B O 1
ATOM 3271 N N . ILE B 1 142 ? 6.551 20.828 10.188 1 98.06 142 ILE B N 1
ATOM 3272 C CA . ILE B 1 142 ? 5.316 20.531 10.906 1 98.06 142 ILE B CA 1
ATOM 3273 C C . ILE B 1 142 ? 4.445 21.797 10.969 1 98.06 142 ILE B C 1
ATOM 3275 O O . ILE B 1 142 ? 4.922 22.906 10.711 1 98.06 142 ILE B O 1
ATOM 3279 N N . SER B 1 143 ? 3.254 21.594 11.273 1 98.25 143 SER B N 1
ATOM 3280 C CA . SER B 1 143 ? 2.33 22.719 11.367 1 98.25 143 SER B CA 1
ATOM 3281 C C . SER B 1 143 ? 2.742 23.688 12.469 1 98.25 143 SER B C 1
ATOM 3283 O O . SER B 1 143 ? 3.164 23.266 13.547 1 98.25 143 SER B O 1
ATOM 3285 N N . LYS B 1 144 ? 2.547 24.953 12.219 1 98.06 144 LYS B N 1
ATOM 3286 C CA . LYS B 1 144 ? 2.783 25.984 13.227 1 98.06 144 LYS B CA 1
ATOM 3287 C C . LYS B 1 144 ? 1.867 25.781 14.43 1 98.06 144 LYS B C 1
ATOM 3289 O O . LYS B 1 144 ? 2.299 25.953 15.578 1 98.06 144 LYS B O 1
ATOM 3294 N N . ALA B 1 145 ? 0.695 25.406 14.164 1 96.62 145 ALA B N 1
ATOM 3295 C CA . ALA B 1 145 ? -0.334 25.281 15.195 1 96.62 145 ALA B CA 1
ATOM 3296 C C . ALA B 1 145 ? 0.006 24.156 16.172 1 96.62 145 ALA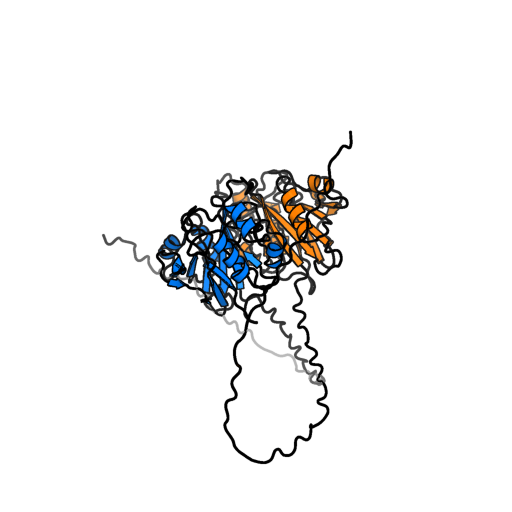 B C 1
ATOM 3298 O O . ALA B 1 145 ? -0.566 24.078 17.266 1 96.62 145 ALA B O 1
ATOM 3299 N N . SER B 1 146 ? 0.85 23.266 15.789 1 94.19 146 SER B N 1
ATOM 3300 C CA . SER B 1 146 ? 1.218 22.156 16.672 1 94.19 146 SER B CA 1
ATOM 3301 C C . SER B 1 146 ? 2.012 22.641 17.875 1 94.19 146 SER B C 1
ATOM 3303 O O . SER B 1 146 ? 2.061 21.969 18.906 1 94.19 146 SER B O 1
ATOM 3305 N N . GLY B 1 147 ? 2.732 23.766 17.672 1 93.25 147 GLY B N 1
ATOM 3306 C CA . GLY B 1 147 ? 3.59 24.281 18.734 1 93.25 147 GLY B CA 1
ATOM 3307 C C . GLY B 1 147 ? 4.906 23.531 18.844 1 93.25 147 GLY B C 1
ATOM 3308 O O . GLY B 1 147 ? 5.73 23.859 19.703 1 93.25 147 GLY B O 1
ATOM 3309 N N . SER B 1 148 ? 5.113 22.594 18.078 1 93.94 148 SER B N 1
ATOM 3310 C CA . SER B 1 148 ? 6.332 21.797 18.125 1 93.94 148 SER B CA 1
ATOM 3311 C C . SER B 1 148 ? 7.477 22.484 17.375 1 93.94 148 SER B C 1
ATOM 3313 O O . SER B 1 148 ? 7.242 23.344 16.531 1 93.94 148 SER B O 1
ATOM 3315 N N . LYS B 1 149 ? 8.641 22.078 17.719 1 94.31 149 LYS B N 1
ATOM 3316 C CA . LYS B 1 149 ? 9.82 22.625 17.062 1 94.31 149 LYS B CA 1
ATOM 3317 C C . LYS B 1 149 ? 10.07 21.938 15.711 1 94.31 149 LYS B C 1
ATOM 3319 O O . LYS B 1 149 ? 9.898 20.734 15.586 1 94.31 149 LYS B O 1
ATOM 3324 N N . ALA B 1 150 ? 10.445 22.734 14.75 1 97.19 150 ALA B N 1
ATOM 3325 C CA . ALA B 1 150 ? 10.859 22.281 13.422 1 97.19 150 ALA B CA 1
ATOM 3326 C C . ALA B 1 150 ? 11.672 23.344 12.703 1 97.19 150 ALA B C 1
ATOM 3328 O O . ALA B 1 150 ? 11.672 24.516 13.109 1 97.19 150 ALA B O 1
ATOM 3329 N N . ASP B 1 151 ? 12.391 22.938 11.695 1 98.25 151 ASP B N 1
ATOM 3330 C CA . ASP B 1 151 ? 13.117 23.906 10.883 1 98.25 151 ASP B CA 1
ATOM 3331 C C . ASP B 1 151 ? 12.156 24.812 10.133 1 98.25 151 ASP B C 1
ATOM 3333 O O . ASP B 1 151 ? 12.445 26 9.945 1 98.25 151 ASP B O 1
ATOM 3337 N N . LEU B 1 152 ? 11.094 24.281 9.648 1 98.44 152 LEU B N 1
ATOM 3338 C CA . LEU B 1 152 ? 10.07 25.031 8.93 1 98.44 152 LEU B CA 1
ATOM 3339 C C . LEU B 1 152 ? 8.68 24.734 9.5 1 98.44 152 LEU B C 1
ATOM 3341 O O . LEU B 1 152 ? 8.375 23.578 9.836 1 98.44 152 LEU B O 1
ATOM 3345 N N . HIS B 1 153 ? 7.871 25.719 9.609 1 98.69 153 HIS B N 1
ATOM 3346 C CA . HIS B 1 153 ? 6.477 25.609 10.008 1 98.69 153 HIS B CA 1
ATOM 3347 C C . HIS B 1 153 ? 5.539 25.922 8.852 1 98.69 153 HIS B C 1
ATOM 3349 O O . HIS B 1 153 ? 5.797 26.859 8.078 1 98.69 153 HIS B O 1
ATOM 3355 N N . VAL B 1 154 ? 4.473 25.141 8.758 1 98.69 154 VAL B N 1
ATOM 3356 C CA . VAL B 1 154 ? 3.533 25.359 7.66 1 98.69 154 VAL B CA 1
ATOM 3357 C C . VAL B 1 154 ? 2.162 25.734 8.219 1 98.69 154 VAL B C 1
ATOM 3359 O O . VAL B 1 154 ? 1.862 25.453 9.383 1 98.69 154 VAL B O 1
ATOM 3362 N N . GLU B 1 155 ? 1.379 26.406 7.367 1 98.5 155 GLU B N 1
ATOM 3363 C CA . GLU B 1 155 ? 0.005 26.797 7.664 1 98.5 155 GLU B CA 1
ATOM 3364 C C . GLU B 1 155 ? -0.928 26.484 6.504 1 98.5 155 GLU B C 1
ATOM 3366 O O . GLU B 1 155 ? -0.471 26.156 5.402 1 98.5 155 GLU B O 1
ATOM 3371 N N . HIS B 1 156 ? -2.207 26.562 6.801 1 98.69 156 HIS B N 1
ATOM 3372 C CA . HIS B 1 156 ? -3.217 26.328 5.777 1 98.69 156 HIS B CA 1
ATOM 3373 C C . HIS B 1 156 ? -2.939 27.141 4.523 1 98.69 156 HIS B C 1
ATOM 3375 O O . HIS B 1 156 ? -2.711 28.344 4.605 1 98.69 156 HIS B O 1
ATOM 3381 N N . GLY B 1 157 ? -2.902 26.469 3.424 1 98.31 157 GLY B N 1
ATOM 3382 C CA . GLY B 1 157 ? -2.74 27.172 2.156 1 98.31 157 GLY B CA 1
ATOM 3383 C C . GLY B 1 157 ? -1.31 27.172 1.653 1 98.31 157 GLY B C 1
ATOM 3384 O O . GLY B 1 157 ? -1.059 27.453 0.479 1 98.31 157 GLY B O 1
ATOM 3385 N N . ASP B 1 158 ? -0.386 26.859 2.531 1 98.69 158 ASP B N 1
ATOM 3386 C CA . ASP B 1 158 ? 1.01 26.781 2.111 1 98.69 158 ASP B CA 1
ATOM 3387 C C . ASP B 1 158 ? 1.225 25.641 1.114 1 98.69 158 ASP B C 1
ATOM 3389 O O . ASP B 1 158 ? 0.403 24.734 1.021 1 98.69 158 ASP B O 1
ATOM 3393 N N . LYS B 1 159 ? 2.299 25.797 0.349 1 98.5 159 LYS B N 1
ATOM 3394 C CA . LYS B 1 159 ? 2.744 24.75 -0.567 1 98.5 159 LYS B CA 1
ATOM 3395 C C . LYS B 1 159 ? 4.156 24.281 -0.226 1 98.5 159 LYS B C 1
ATOM 3397 O O . LYS B 1 159 ? 5.035 25.094 0.055 1 98.5 159 LYS B O 1
ATOM 3402 N N . VAL B 1 160 ? 4.348 23.031 -0.14 1 98.69 160 VAL B N 1
ATOM 3403 C CA . VAL B 1 160 ? 5.668 22.422 0.019 1 98.69 160 VAL B CA 1
ATOM 3404 C C . VAL B 1 160 ? 6.137 21.844 -1.312 1 98.69 160 VAL B C 1
ATOM 3406 O O . VAL B 1 160 ? 5.656 20.781 -1.735 1 98.69 160 VAL B O 1
ATOM 3409 N N . SER B 1 161 ? 7.109 22.422 -1.881 1 98.31 161 SER B N 1
ATOM 3410 C CA . SER B 1 161 ? 7.559 22.016 -3.211 1 98.31 161 SER B CA 1
ATOM 3411 C C . SER B 1 161 ? 8.734 21.047 -3.131 1 98.31 161 SER B C 1
ATOM 3413 O O . SER B 1 161 ? 9.578 21.156 -2.24 1 98.31 161 SER B O 1
ATOM 3415 N N . PHE B 1 162 ? 8.82 20.109 -4.066 1 98.31 162 PHE B N 1
ATOM 3416 C CA . PHE B 1 162 ? 9.93 19.188 -4.305 1 98.31 162 PHE B CA 1
ATOM 3417 C C . PHE B 1 162 ? 10.07 18.891 -5.793 1 98.31 162 PHE B C 1
ATOM 3419 O O . PHE B 1 162 ? 9.406 17.984 -6.316 1 98.31 162 PHE B O 1
ATOM 3426 N N . GLY B 1 163 ? 10.961 19.531 -6.379 1 97.38 163 GLY B N 1
ATOM 3427 C CA . GLY B 1 163 ? 11.008 19.562 -7.832 1 97.38 163 GLY B CA 1
ATOM 3428 C C . GLY B 1 163 ? 9.852 20.328 -8.453 1 97.38 163 GLY B C 1
ATOM 3429 O O . GLY B 1 163 ? 9.562 21.453 -8.062 1 97.38 163 GLY B O 1
ATOM 3430 N N . ASP B 1 164 ? 9.273 19.734 -9.453 1 96.5 164 ASP B N 1
ATOM 3431 C CA . ASP B 1 164 ? 8.148 20.359 -10.125 1 96.5 164 ASP B CA 1
ATOM 3432 C C . ASP B 1 164 ? 6.824 19.938 -9.492 1 96.5 164 ASP B C 1
ATOM 3434 O O . ASP B 1 164 ? 5.75 20.312 -9.961 1 96.5 164 ASP B O 1
ATOM 3438 N N . LEU B 1 165 ? 6.922 19.219 -8.445 1 98 165 LEU B N 1
ATOM 3439 C CA . LEU B 1 165 ? 5.746 18.75 -7.715 1 98 165 LEU B CA 1
ATOM 3440 C C . LEU B 1 165 ? 5.598 19.516 -6.398 1 98 165 LEU B C 1
ATOM 3442 O O . LEU B 1 165 ? 6.559 20.109 -5.902 1 98 165 LEU B O 1
ATOM 3446 N N . PHE B 1 166 ? 4.414 19.5 -5.914 1 98.38 166 PHE B N 1
ATOM 3447 C CA . PHE B 1 166 ? 4.223 20.141 -4.617 1 98.38 166 PHE B CA 1
ATOM 3448 C C . PHE B 1 166 ? 3.053 19.5 -3.869 1 98.38 166 PHE B C 1
ATOM 3450 O O . PHE B 1 166 ? 2.221 18.828 -4.473 1 98.38 166 PHE B O 1
ATOM 3457 N N . LEU B 1 167 ? 3.045 19.703 -2.545 1 98.81 167 LEU B N 1
ATOM 3458 C CA . LEU B 1 167 ? 1.924 19.375 -1.671 1 98.81 167 LEU B CA 1
ATOM 3459 C C . LEU B 1 167 ? 1.262 20.641 -1.136 1 98.81 167 LEU B C 1
ATOM 3461 O O . LEU B 1 167 ? 1.947 21.562 -0.689 1 98.81 167 LEU B O 1
ATOM 3465 N N . GLU B 1 168 ? -0.011 20.625 -1.214 1 98.69 168 GLU B N 1
ATOM 3466 C CA . GLU B 1 168 ? -0.79 21.656 -0.552 1 98.69 168 GLU B CA 1
ATOM 3467 C C . GLU B 1 168 ? -1.057 21.312 0.908 1 98.69 168 GLU B C 1
ATOM 3469 O O . GLU B 1 168 ? -1.407 20.172 1.222 1 98.69 168 GLU B O 1
ATOM 3474 N N . VAL B 1 169 ? -0.896 22.359 1.735 1 98.88 169 VAL B N 1
ATOM 3475 C CA . VAL B 1 169 ? -1.156 22.156 3.156 1 98.88 169 VAL B CA 1
ATOM 3476 C C . VAL B 1 169 ? -2.586 22.562 3.488 1 98.88 169 VAL B C 1
ATOM 3478 O O . VAL B 1 169 ? -2.982 23.703 3.23 1 98.88 169 VAL B O 1
ATOM 3481 N N . ARG B 1 170 ? -3.305 21.703 4.039 1 98.88 170 ARG B N 1
ATOM 3482 C CA . ARG B 1 170 ? -4.637 22.016 4.547 1 98.88 170 ARG B CA 1
ATOM 3483 C C . ARG B 1 170 ? -4.719 21.75 6.051 1 98.88 170 ARG B C 1
ATOM 3485 O O . ARG B 1 170 ? -4.449 20.641 6.512 1 98.88 170 ARG B O 1
ATOM 3492 N N . ALA B 1 171 ? -5.082 22.797 6.746 1 98.81 171 ALA B N 1
ATOM 3493 C CA . ALA B 1 171 ? -5.266 22.594 8.18 1 98.81 171 ALA B CA 1
ATOM 3494 C C . ALA B 1 171 ? -6.488 21.734 8.469 1 98.81 171 ALA B C 1
ATOM 3496 O O . ALA B 1 171 ? -7.582 22.016 7.969 1 98.81 171 ALA B O 1
ATOM 3497 N N . THR B 1 172 ? -6.305 20.703 9.258 1 98.69 172 THR B N 1
ATOM 3498 C CA . THR B 1 172 ? -7.395 19.812 9.641 1 98.69 172 THR B CA 1
ATOM 3499 C C . THR B 1 172 ? -7.371 19.531 11.141 1 98.69 172 THR B C 1
ATOM 3501 O O . THR B 1 172 ? -7.352 18.375 11.57 1 98.69 172 THR B O 1
ATOM 3504 N N . PRO B 1 173 ? -7.422 20.578 11.977 1 97.69 173 PRO B N 1
ATOM 3505 C CA . PRO B 1 173 ? -7.418 20.359 13.422 1 97.69 173 PRO B CA 1
ATOM 3506 C C . PRO B 1 173 ? -8.602 19.531 13.898 1 97.69 173 PRO B C 1
ATOM 3508 O O . PRO B 1 173 ? -9.648 19.5 13.25 1 97.69 173 PRO B O 1
ATOM 3511 N N . GLY B 1 174 ? -8.445 18.844 15.016 1 96.12 174 GLY B N 1
ATOM 3512 C CA . GLY B 1 174 ? -9.477 18.031 15.633 1 96.12 174 GLY B CA 1
ATOM 3513 C C . GLY B 1 174 ? -8.922 16.875 16.453 1 96.12 174 GLY B C 1
ATOM 3514 O O . GLY B 1 174 ? -9.164 16.797 17.656 1 96.12 174 GLY B O 1
ATOM 3515 N N . HIS B 1 175 ? -8.156 15.992 15.789 1 95.06 175 HIS B N 1
ATOM 3516 C CA . HIS B 1 175 ? -7.414 14.969 16.516 1 95.06 175 HIS B CA 1
ATOM 3517 C C . HIS B 1 175 ? -6.383 15.602 17.453 1 95.06 175 HIS B C 1
ATOM 3519 O O . HIS B 1 175 ? -6.301 15.234 18.625 1 95.06 175 HIS B O 1
ATOM 3525 N N . THR B 1 176 ? -5.613 16.438 16.922 1 94.56 176 THR B N 1
ATOM 3526 C CA . THR B 1 176 ? -4.793 17.406 17.641 1 94.56 176 THR B CA 1
ATOM 3527 C C . THR B 1 176 ? -4.98 18.812 17.062 1 94.56 176 THR B C 1
ATOM 3529 O O . THR B 1 176 ? -5.531 18.969 15.977 1 94.56 176 THR B O 1
ATOM 3532 N N . LEU B 1 177 ? -4.457 19.75 17.781 1 93 177 LEU B N 1
ATOM 3533 C CA . LEU B 1 177 ? -4.609 21.125 17.359 1 93 177 LEU B CA 1
ATOM 3534 C C . LEU B 1 177 ? -3.824 21.391 16.078 1 93 177 LEU B C 1
ATOM 3536 O O . LEU B 1 177 ? -4.219 22.219 15.258 1 93 177 LEU B O 1
ATOM 3540 N N . GLY B 1 178 ? -2.795 20.719 15.852 1 95.94 178 GLY B N 1
ATOM 3541 C CA . GLY B 1 178 ? -1.876 21.031 14.773 1 95.94 178 GLY B CA 1
ATOM 3542 C C . GLY B 1 178 ? -1.977 20.078 13.602 1 95.94 178 GLY B C 1
ATOM 3543 O O . GLY B 1 178 ? -1.087 20.031 12.75 1 95.94 178 GLY B O 1
ATOM 3544 N N . CYS B 1 179 ? -3.045 19.312 13.539 1 97.81 179 CYS B N 1
ATOM 3545 C CA . CYS B 1 179 ? -3.203 18.359 12.445 1 97.81 179 CYS B CA 1
ATOM 3546 C C . CYS B 1 179 ? -3.303 19.094 11.109 1 97.81 179 CYS B C 1
ATOM 3548 O O . CYS B 1 179 ? -4.004 20.094 10.992 1 97.81 179 CYS B O 1
ATOM 3550 N N . VAL B 1 180 ? -2.594 18.562 10.117 1 98.75 180 VAL B N 1
ATOM 3551 C CA . VAL B 1 180 ? -2.738 19.031 8.734 1 98.75 180 VAL B CA 1
ATOM 3552 C C . VAL B 1 180 ? -2.906 17.828 7.805 1 98.75 180 VAL B C 1
ATOM 3554 O O . VAL B 1 180 ? -2.486 16.719 8.133 1 98.75 180 VAL B O 1
ATOM 3557 N N . THR B 1 181 ? -3.564 18.031 6.707 1 98.94 181 THR B N 1
ATOM 3558 C CA . THR B 1 181 ? -3.611 17.125 5.562 1 98.94 181 THR B CA 1
ATOM 3559 C C . THR B 1 181 ? -2.764 17.672 4.414 1 98.94 181 THR B C 1
ATOM 3561 O O . THR B 1 181 ? -2.91 18.828 4.02 1 98.94 181 THR B O 1
ATOM 3564 N N . TYR B 1 182 ? -1.814 16.875 3.938 1 98.94 182 TYR B N 1
ATOM 3565 C CA . TYR B 1 182 ? -1.056 17.203 2.738 1 98.94 182 TYR B CA 1
ATOM 3566 C C . TYR B 1 182 ? -1.729 16.641 1.492 1 98.94 182 TYR B C 1
ATOM 3568 O O . TYR B 1 182 ? -2.041 15.453 1.433 1 98.94 182 TYR B O 1
ATOM 3576 N N . VAL B 1 183 ? -1.949 17.531 0.488 1 98.88 183 VAL B N 1
ATOM 3577 C CA . VAL B 1 183 ? -2.635 17.109 -0.73 1 98.88 183 VAL B CA 1
ATOM 3578 C C . VAL B 1 183 ? -1.75 17.391 -1.943 1 98.88 183 VAL B C 1
ATOM 3580 O O . VAL B 1 183 ? -1.181 18.484 -2.066 1 98.88 183 VAL B O 1
ATOM 3583 N N . SER B 1 184 ? -1.634 16.375 -2.811 1 98.5 184 SER B N 1
ATOM 3584 C CA . SER B 1 184 ? -0.85 16.594 -4.02 1 98.5 184 SER B CA 1
ATOM 3585 C C . SER B 1 184 ? -1.43 17.734 -4.848 1 98.5 184 SER B C 1
ATOM 3587 O O . SER B 1 184 ? -2.623 18.031 -4.758 1 98.5 184 SER B O 1
ATOM 3589 N N . GLY B 1 185 ? -0.578 18.328 -5.586 1 95 185 GLY B N 1
ATOM 3590 C CA . GLY B 1 185 ? -0.92 19.531 -6.324 1 95 185 GLY B CA 1
ATOM 3591 C C . GLY B 1 185 ? -1.986 19.297 -7.379 1 95 185 GLY B C 1
ATOM 3592 O O . GLY B 1 185 ? -2.252 18.156 -7.762 1 95 185 GLY B O 1
ATOM 3593 N N . GLU B 1 186 ? -2.559 20.422 -7.672 1 92.44 186 GLU B N 1
ATOM 3594 C CA . GLU B 1 186 ? -3.49 20.453 -8.797 1 92.44 186 GLU B CA 1
ATOM 3595 C C . GLU B 1 186 ? -2.799 20.906 -10.078 1 92.44 186 GLU B C 1
ATOM 3597 O O . GLU B 1 186 ? -1.886 21.734 -10.031 1 92.44 186 GLU B O 1
ATOM 3602 N N . GLY B 1 187 ? -3.162 20.312 -11.234 1 90.06 187 GLY B N 1
ATOM 3603 C CA . GLY B 1 187 ? -2.59 20.719 -12.508 1 90.06 187 GLY B CA 1
ATOM 3604 C C . GLY B 1 187 ? -2.199 19.547 -13.383 1 90.06 187 GLY B C 1
ATOM 3605 O O . GLY B 1 187 ? -2.129 18.406 -12.914 1 90.06 187 GLY B O 1
ATOM 3606 N N . PRO B 1 188 ? -1.937 19.797 -14.617 1 89.38 188 PRO B N 1
ATOM 3607 C CA . PRO B 1 188 ? -1.665 18.719 -15.578 1 89.38 188 PRO B CA 1
ATOM 3608 C C . PRO B 1 188 ? -0.338 18.016 -15.312 1 89.38 188 PRO B C 1
ATOM 3610 O O . PRO B 1 188 ? -0.17 16.859 -15.68 1 89.38 188 PRO B O 1
ATOM 3613 N N . ASP B 1 189 ? 0.589 18.75 -14.648 1 91.69 189 ASP B N 1
ATOM 3614 C CA . ASP B 1 189 ? 1.906 18.172 -14.398 1 91.69 189 ASP B CA 1
ATOM 3615 C C . ASP B 1 189 ? 1.998 17.594 -12.984 1 91.69 189 ASP B C 1
ATOM 3617 O O . ASP B 1 189 ? 3.088 17.266 -12.516 1 91.69 189 ASP B O 1
ATOM 3621 N N . GLN B 1 190 ? 0.836 17.516 -12.344 1 96 190 GLN B N 1
ATOM 3622 C CA . GLN B 1 190 ? 0.755 16.984 -10.984 1 96 190 GLN B CA 1
ATOM 3623 C C . GLN B 1 190 ? 0.119 15.594 -10.984 1 96 190 GLN B C 1
ATOM 3625 O O . GLN B 1 190 ? -0.497 15.188 -11.969 1 96 190 GLN B O 1
ATOM 3630 N N . PRO B 1 191 ? 0.349 14.852 -9.906 1 94.62 191 PRO B N 1
ATOM 3631 C CA . PRO B 1 191 ? -0.185 13.484 -9.852 1 94.62 191 PRO B CA 1
ATOM 3632 C C . PRO B 1 191 ? -1.704 13.445 -10 1 94.62 191 PRO B C 1
ATOM 3634 O O . PRO B 1 191 ? -2.406 14.297 -9.453 1 94.62 191 PRO B O 1
ATOM 3637 N N . GLN B 1 192 ? -2.168 12.508 -10.773 1 93.5 192 GLN B N 1
ATOM 3638 C CA . GLN B 1 192 ? -3.58 12.18 -10.914 1 93.5 192 GLN B CA 1
ATOM 3639 C C . GLN B 1 192 ? -3.809 10.672 -10.773 1 93.5 192 GLN B C 1
ATOM 3641 O O . GLN B 1 192 ? -3.072 9.867 -11.352 1 93.5 192 GLN B O 1
ATOM 3646 N N . PRO B 1 193 ? -4.855 10.289 -10.055 1 95.25 193 PRO B N 1
ATOM 3647 C CA . PRO B 1 193 ? -5.691 11.117 -9.195 1 95.25 193 PRO B CA 1
ATOM 3648 C C . PRO B 1 193 ? -4.902 11.773 -8.062 1 95.25 193 PRO B C 1
ATOM 3650 O O . PRO B 1 193 ? -3.764 11.383 -7.793 1 95.25 193 PRO B O 1
ATOM 3653 N N . ARG B 1 194 ? -5.539 12.773 -7.375 1 97.5 194 ARG B N 1
ATOM 3654 C CA . ARG B 1 194 ? -4.895 13.438 -6.246 1 97.5 194 ARG B CA 1
ATOM 3655 C C . ARG B 1 194 ? -4.707 12.477 -5.078 1 97.5 194 ARG B C 1
ATOM 3657 O O . ARG B 1 194 ? -5.395 11.453 -4.992 1 97.5 194 ARG B O 1
ATOM 3664 N N . MET B 1 195 ? -3.729 12.828 -4.301 1 98.81 195 MET B N 1
ATOM 3665 C CA . MET B 1 195 ? -3.4 12.062 -3.102 1 98.81 195 MET B CA 1
ATOM 3666 C C . MET B 1 195 ? -3.498 12.938 -1.857 1 98.81 195 MET B C 1
ATOM 3668 O O . MET B 1 195 ? -2.934 14.039 -1.818 1 98.81 195 MET B O 1
ATOM 3672 N N . ALA B 1 196 ? -4.215 12.453 -0.891 1 98.94 196 ALA B N 1
ATOM 3673 C CA . ALA B 1 196 ? -4.336 13.172 0.376 1 98.94 196 ALA B CA 1
ATOM 3674 C C . ALA B 1 196 ? -3.76 12.352 1.527 1 98.94 196 ALA B C 1
ATOM 3676 O O . ALA B 1 196 ? -4.215 11.242 1.794 1 98.94 196 ALA B O 1
ATOM 3677 N N . PHE B 1 197 ? -2.754 12.891 2.127 1 98.94 197 PHE B N 1
ATOM 3678 C CA . PHE B 1 197 ? -2.178 12.328 3.342 1 98.94 197 PHE B CA 1
ATOM 3679 C C . PHE B 1 197 ? -2.809 12.953 4.578 1 98.94 197 PHE B C 1
ATOM 3681 O O . PHE B 1 197 ? -2.424 14.047 4.992 1 98.94 197 PHE B O 1
ATOM 3688 N N . THR B 1 198 ? -3.699 12.211 5.223 1 98.94 198 THR B N 1
ATOM 3689 C CA . THR B 1 198 ? -4.711 12.82 6.078 1 98.94 198 THR B CA 1
ATOM 3690 C C . THR B 1 198 ? -4.316 12.711 7.547 1 98.94 198 THR B C 1
ATOM 3692 O O . THR B 1 198 ? -5.059 13.141 8.43 1 98.94 198 THR B O 1
ATOM 3695 N N . GLY B 1 199 ? -3.137 12.117 7.758 1 98.38 199 GLY B N 1
ATOM 3696 C CA . GLY B 1 199 ? -2.783 11.914 9.156 1 98.38 199 GLY B CA 1
ATOM 3697 C C . GLY B 1 199 ? -3.844 11.164 9.938 1 98.38 199 GLY B C 1
ATOM 3698 O O . GLY B 1 199 ? -4.305 10.102 9.508 1 98.38 199 GLY B O 1
ATOM 3699 N N . ASP B 1 200 ? -4.152 11.719 11.117 1 97.12 200 ASP B N 1
ATOM 3700 C CA . ASP B 1 200 ? -5.148 11.047 11.945 1 97.12 200 ASP B CA 1
ATOM 3701 C C . ASP B 1 200 ? -6.461 11.828 11.969 1 97.12 200 ASP B C 1
ATOM 3703 O O . ASP B 1 200 ? -7.359 11.516 12.75 1 97.12 200 ASP B O 1
ATOM 3707 N N . ALA B 1 201 ? -6.543 12.859 11.125 1 97.94 201 ALA B N 1
ATOM 3708 C CA . ALA B 1 201 ? -7.848 13.5 10.977 1 97.94 201 ALA B CA 1
ATOM 3709 C C . ALA B 1 201 ? -8.859 12.539 10.367 1 97.94 201 ALA B C 1
ATOM 3711 O O . ALA B 1 201 ? -9.945 12.328 10.93 1 97.94 201 ALA B O 1
ATOM 3712 N N . LEU B 1 202 ? -8.523 11.953 9.328 1 98.56 202 LEU B N 1
ATOM 3713 C CA . LEU B 1 202 ? -9.336 10.953 8.633 1 98.56 202 LEU B CA 1
ATOM 3714 C C . LEU B 1 202 ? -8.562 9.656 8.445 1 98.56 202 LEU B C 1
ATOM 3716 O O . LEU B 1 202 ? -7.48 9.648 7.852 1 98.56 202 LEU B O 1
ATOM 3720 N N . LEU B 1 203 ? -9.078 8.641 9.031 1 98.5 203 LEU B N 1
ATOM 3721 C CA . LEU B 1 203 ? -8.578 7.285 8.828 1 98.5 203 LEU B CA 1
ATOM 3722 C C . LEU B 1 203 ? -9.469 6.523 7.848 1 98.5 203 LEU B C 1
ATOM 3724 O O . LEU B 1 203 ? -10.516 7.027 7.438 1 98.5 203 LEU B O 1
ATOM 3728 N N . ILE B 1 204 ? -9.039 5.371 7.312 1 98.44 204 ILE B N 1
ATOM 3729 C CA . ILE B 1 204 ? -9.891 4.547 6.465 1 98.44 204 ILE B CA 1
ATOM 3730 C C . ILE B 1 204 ? -11.008 3.926 7.305 1 98.44 204 ILE B C 1
ATOM 3732 O O . ILE B 1 204 ? -10.742 3.117 8.195 1 98.44 204 ILE B O 1
ATOM 3736 N N . ARG B 1 205 ? -12.234 4.355 6.977 1 97.62 205 ARG B N 1
ATOM 3737 C CA . ARG B 1 205 ? -13.438 3.93 7.688 1 97.62 205 ARG B CA 1
ATOM 3738 C C . ARG B 1 205 ? -13.367 4.324 9.164 1 97.62 205 ARG B C 1
ATOM 3740 O O . ARG B 1 205 ? -13.805 3.566 10.031 1 97.62 205 ARG B O 1
ATOM 3747 N N . GLY B 1 206 ? -12.781 5.5 9.43 1 95.75 206 GLY B N 1
ATOM 3748 C CA . GLY B 1 206 ? -12.68 5.984 10.797 1 95.75 206 GLY B CA 1
ATOM 3749 C C . GLY B 1 206 ? -12.062 7.363 10.898 1 95.75 206 GLY B C 1
ATOM 3750 O O . GLY B 1 206 ? -11.992 8.094 9.906 1 95.75 206 GLY B O 1
ATOM 3751 N N . CYS B 1 207 ? -11.719 7.746 12.102 1 95.12 207 CYS B N 1
ATOM 3752 C CA . CYS B 1 207 ? -11.023 9 12.383 1 95.12 207 CYS B CA 1
ATOM 3753 C C . CYS B 1 207 ? -10.172 8.883 13.641 1 95.12 207 CYS B C 1
ATOM 3755 O O . CYS B 1 207 ? -10.281 7.902 14.383 1 95.12 207 CYS B O 1
ATOM 3757 N N . GLY B 1 208 ? -9.328 9.867 13.805 1 93.5 208 GLY B N 1
ATOM 3758 C CA . GLY B 1 208 ? -8.531 9.891 15.016 1 93.5 208 GLY B CA 1
ATOM 3759 C C . GLY B 1 208 ? -9.344 10.219 16.25 1 93.5 208 GLY B C 1
ATOM 3760 O O . GLY B 1 208 ? -10.406 10.844 16.172 1 93.5 208 GLY B O 1
ATOM 3761 N N . ARG B 1 209 ? -8.805 9.812 17.344 1 91.25 209 ARG B N 1
ATOM 3762 C CA . ARG B 1 209 ? -9.43 10.156 18.625 1 91.25 209 ARG B CA 1
ATOM 3763 C C . ARG B 1 209 ? -9.359 11.656 18.891 1 91.25 209 ARG B C 1
ATOM 3765 O O . ARG B 1 209 ? -8.508 12.352 18.328 1 91.25 209 ARG B O 1
ATOM 3772 N N . THR B 1 210 ? -10.18 12.117 19.75 1 91.5 210 THR B N 1
ATOM 3773 C CA . THR B 1 210 ? -10.242 13.562 19.969 1 91.5 210 THR B CA 1
ATOM 3774 C C . THR B 1 210 ? -10.211 13.883 21.469 1 91.5 210 THR B C 1
ATOM 3776 O O . THR B 1 210 ? -10.508 15.008 21.875 1 91.5 210 THR B O 1
ATOM 3779 N N . ASP B 1 211 ? -9.953 13.016 22.203 1 84.5 211 ASP B N 1
ATOM 3780 C CA . ASP B 1 211 ? -10.039 13.219 23.656 1 84.5 211 ASP B CA 1
ATOM 3781 C C . ASP B 1 211 ? -8.664 13.555 24.234 1 84.5 211 ASP B C 1
ATOM 3783 O O . ASP B 1 211 ? -8.484 13.562 25.453 1 84.5 211 ASP B O 1
ATOM 3787 N N . PHE B 1 212 ? -7.723 13.805 23.438 1 78.81 212 PHE B N 1
ATOM 3788 C CA . PHE B 1 212 ? -6.375 14.109 23.891 1 78.81 212 PHE B CA 1
ATOM 3789 C C . PHE B 1 212 ? -5.75 15.211 23.047 1 78.81 212 PHE B C 1
ATOM 3791 O O . PHE B 1 212 ? -6.242 15.531 21.969 1 78.81 212 PHE B O 1
ATOM 3798 N N . GLN B 1 213 ? -4.703 16 23.672 1 75.62 213 GLN B N 1
ATOM 3799 C CA . GLN B 1 213 ? -3.83 16.953 22.969 1 75.62 213 GLN B CA 1
ATOM 3800 C C . GLN B 1 213 ? -4.641 18.016 22.25 1 75.62 213 GLN B C 1
ATOM 3802 O O . GLN B 1 213 ? -4.391 18.297 21.078 1 75.62 213 GLN B O 1
ATOM 3807 N N . GLY B 1 214 ? -5.789 18.5 22.969 1 83.06 214 GLY B N 1
ATOM 3808 C CA . GLY B 1 214 ? -6.57 19.578 22.391 1 83.06 214 GLY B CA 1
ATOM 3809 C C . GLY B 1 214 ? -7.516 19.125 21.297 1 83.06 214 GLY B C 1
ATOM 3810 O O . GLY B 1 214 ? -7.934 19.922 20.453 1 83.06 214 GLY B O 1
ATOM 3811 N N . GLY B 1 215 ? -7.82 17.922 21.359 1 88.25 215 GLY B N 1
ATOM 3812 C CA . GLY B 1 215 ? -8.75 17.375 20.391 1 88.25 215 GLY B CA 1
ATOM 3813 C C . GLY B 1 215 ? -10.164 17.875 20.562 1 88.25 215 GLY B C 1
ATOM 3814 O O . GLY B 1 215 ? -10.531 18.375 21.625 1 88.25 215 GLY B O 1
ATOM 3815 N N . SER B 1 216 ? -10.859 17.906 19.516 1 92.44 216 SER B N 1
ATOM 3816 C CA . SER B 1 216 ? -12.266 18.312 19.438 1 92.44 216 SER B CA 1
ATOM 3817 C C . SER B 1 216 ? -13 17.562 18.328 1 92.44 216 SER B C 1
ATOM 3819 O O . SER B 1 216 ? -12.672 17.719 17.156 1 92.44 216 SER B O 1
ATOM 3821 N N . SER B 1 217 ? -14 16.859 18.75 1 91.75 217 SER B N 1
ATOM 3822 C CA . SER B 1 217 ? -14.766 16.094 17.766 1 91.75 217 SER B CA 1
ATOM 3823 C C . SER B 1 217 ? -15.477 17.016 16.781 1 91.75 217 SER B C 1
ATOM 3825 O O . SER B 1 217 ? -15.594 16.703 15.594 1 91.75 217 SER B O 1
ATOM 3827 N N . SER B 1 218 ? -15.961 18.094 17.344 1 93.12 218 SER B N 1
ATOM 3828 C CA . SER B 1 218 ? -16.641 19.062 16.484 1 93.12 218 SER B CA 1
ATOM 3829 C C . SER B 1 218 ? -15.68 19.656 15.461 1 93.12 218 SER B C 1
ATOM 3831 O O . SER B 1 218 ? -16.016 19.766 14.281 1 93.12 218 SER B O 1
ATOM 3833 N N . GLN B 1 219 ? -14.57 20.016 15.945 1 95.06 219 GLN B N 1
ATOM 3834 C CA . GLN B 1 219 ? -13.57 20.578 15.039 1 95.06 219 GLN B CA 1
ATOM 3835 C C . GLN B 1 219 ? -13.109 19.531 14.016 1 95.06 219 GLN B C 1
ATOM 3837 O O . GLN B 1 219 ? -12.914 19.859 12.844 1 95.06 219 GLN B O 1
ATOM 3842 N N . LEU B 1 220 ? -12.977 18.344 14.477 1 96.31 220 LEU B N 1
ATOM 3843 C CA . LEU B 1 220 ? -12.586 17.266 13.57 1 96.31 220 LEU B CA 1
ATOM 3844 C C . LEU B 1 220 ? -13.609 17.094 12.461 1 96.31 220 LEU B C 1
ATOM 3846 O O . LEU B 1 220 ? -13.25 17.016 11.281 1 96.31 220 LEU B O 1
ATOM 3850 N N . TYR B 1 221 ? -14.812 17.031 12.812 1 95.81 221 TYR B N 1
ATOM 3851 C CA . TYR B 1 221 ? -15.906 16.891 11.859 1 95.81 221 TYR B CA 1
ATOM 3852 C C . TYR B 1 221 ? -15.867 17.984 10.812 1 95.81 221 TYR B C 1
ATOM 3854 O O . TYR B 1 221 ? -15.914 17.719 9.609 1 95.81 221 TYR B O 1
ATOM 3862 N N . LYS B 1 222 ? -15.758 19.188 11.258 1 96.81 222 LYS B N 1
ATOM 3863 C CA . LYS B 1 222 ? -15.727 20.328 10.352 1 96.81 222 LYS B CA 1
ATOM 3864 C C . LYS B 1 222 ? -14.508 20.281 9.438 1 96.81 222 LYS B C 1
ATOM 3866 O O . LYS B 1 222 ? -14.602 20.562 8.242 1 96.81 222 LYS B O 1
ATOM 3871 N N . SER B 1 223 ? -13.375 19.984 10 1 98 223 SER B N 1
ATOM 3872 C CA . SER B 1 223 ? -12.133 19.875 9.242 1 98 223 SER B CA 1
ATOM 3873 C C . SER B 1 223 ? -12.258 18.875 8.109 1 98 223 SER B C 1
ATOM 3875 O O . SER B 1 223 ? -11.93 19.172 6.961 1 98 223 SER B O 1
ATOM 3877 N N . VAL B 1 224 ? -12.719 17.672 8.398 1 98.38 224 VAL B N 1
ATOM 3878 C CA . VAL B 1 224 ? -12.797 16.609 7.406 1 98.38 224 VAL B CA 1
ATOM 3879 C C . VAL B 1 224 ? -13.805 16.984 6.324 1 98.38 224 VAL B C 1
ATOM 3881 O O . VAL B 1 224 ? -13.523 16.844 5.129 1 98.38 224 VAL B O 1
ATOM 3884 N N . HIS B 1 225 ? -14.93 17.531 6.652 1 98.12 225 HIS B N 1
ATOM 3885 C CA . HIS B 1 225 ? -15.992 17.828 5.703 1 98.12 225 HIS B CA 1
ATOM 3886 C C . HIS B 1 225 ? -15.617 19.016 4.816 1 98.12 225 HIS B C 1
ATOM 3888 O O . HIS B 1 225 ? -15.961 19.031 3.631 1 98.12 225 HIS B O 1
ATOM 3894 N N . SER B 1 226 ? -14.875 19.938 5.395 1 98.31 226 SER B N 1
ATOM 3895 C CA . SER B 1 226 ? -14.594 21.141 4.629 1 98.31 226 SER B CA 1
ATOM 3896 C C . SER B 1 226 ? -13.281 21.016 3.855 1 98.31 226 SER B C 1
ATOM 3898 O O . SER B 1 226 ? -13.125 21.609 2.787 1 98.31 226 SER B O 1
ATOM 3900 N N . GLN B 1 227 ? -12.344 20.219 4.363 1 98.75 227 GLN B N 1
ATOM 3901 C CA . GLN B 1 227 ? -11.008 20.266 3.785 1 98.75 227 GLN B CA 1
ATOM 3902 C C . GLN B 1 227 ? -10.688 18.984 3.027 1 98.75 227 GLN B C 1
ATOM 3904 O O . GLN B 1 227 ? -9.836 18.969 2.137 1 98.75 227 GLN B O 1
ATOM 3909 N N . ILE B 1 228 ? -11.32 17.906 3.395 1 98.75 228 ILE B N 1
ATOM 3910 C CA . ILE B 1 228 ? -10.992 16.625 2.781 1 98.75 228 ILE B CA 1
ATOM 3911 C C . ILE B 1 228 ? -12.156 16.156 1.9 1 98.75 228 ILE B C 1
ATOM 3913 O O . ILE B 1 228 ? -11.969 15.898 0.709 1 98.75 228 ILE B O 1
ATOM 3917 N N . PHE B 1 229 ? -13.398 16.188 2.377 1 98.56 229 PHE B N 1
ATOM 3918 C CA . PHE B 1 229 ? -14.547 15.656 1.646 1 98.56 229 PHE B CA 1
ATOM 3919 C C . PHE B 1 229 ? -14.93 16.594 0.502 1 98.56 229 PHE B C 1
ATOM 3921 O O . PHE B 1 229 ? -15.758 16.234 -0.337 1 98.56 229 PHE B O 1
ATOM 3928 N N . THR B 1 230 ? -14.273 17.719 0.407 1 98.44 230 THR B N 1
ATOM 3929 C CA . THR B 1 230 ? -14.5 18.641 -0.698 1 98.44 230 THR B CA 1
ATOM 3930 C C . THR B 1 230 ? -13.562 18.344 -1.86 1 98.44 230 THR B C 1
ATOM 3932 O O . THR B 1 230 ? -13.711 18.906 -2.949 1 98.44 230 THR B O 1
ATOM 3935 N N . LEU B 1 231 ? -12.609 17.531 -1.68 1 98.5 231 LEU B N 1
ATOM 3936 C CA . LEU B 1 231 ? -11.727 17.094 -2.758 1 98.5 231 LEU B CA 1
ATOM 3937 C C . LEU B 1 231 ? -12.469 16.203 -3.74 1 98.5 231 LEU B C 1
ATOM 3939 O O . LEU B 1 231 ? -13.539 15.664 -3.416 1 98.5 231 LEU B O 1
ATOM 3943 N N . PRO B 1 232 ? -11.852 16.047 -5.004 1 98.06 232 PRO B N 1
ATOM 3944 C CA . PRO B 1 232 ? -12.477 15.125 -5.949 1 98.06 232 PRO B CA 1
ATOM 3945 C C . PRO B 1 232 ? -12.695 13.734 -5.355 1 98.06 232 PRO B C 1
ATOM 3947 O O . PRO B 1 232 ? -11.844 13.242 -4.605 1 98.06 232 PRO B O 1
ATOM 3950 N N . LYS B 1 233 ? -13.742 13.055 -5.719 1 97.88 233 LYS B N 1
ATOM 3951 C CA . LYS B 1 233 ? -14.148 11.781 -5.137 1 97.88 233 LYS B CA 1
ATOM 3952 C C . LYS B 1 233 ? -13.109 10.695 -5.391 1 97.88 233 LYS B C 1
ATOM 3954 O O . LYS B 1 233 ? -12.984 9.758 -4.609 1 97.88 233 LYS B O 1
ATOM 3959 N N . ASP B 1 234 ? -12.367 10.859 -6.402 1 97 234 ASP B N 1
ATOM 3960 C CA . ASP B 1 234 ? -11.391 9.836 -6.742 1 97 234 ASP B CA 1
ATOM 3961 C C . ASP B 1 234 ? -10.047 10.109 -6.07 1 97 234 ASP B C 1
ATOM 3963 O O . ASP B 1 234 ? -9.086 9.375 -6.273 1 97 234 ASP B O 1
ATOM 3967 N N . THR B 1 235 ? -10.008 11.164 -5.219 1 98.5 235 THR B N 1
ATOM 3968 C CA . THR B 1 235 ? -8.797 11.438 -4.461 1 98.5 235 THR B CA 1
ATOM 3969 C C . THR B 1 235 ? -8.453 10.266 -3.539 1 98.5 235 THR B C 1
ATOM 3971 O O . THR B 1 235 ? -9.32 9.773 -2.811 1 98.5 235 THR B O 1
ATOM 3974 N N . LEU B 1 236 ? -7.18 9.836 -3.617 1 98.69 236 LEU B N 1
ATOM 3975 C CA . LEU B 1 236 ? -6.719 8.742 -2.77 1 98.69 236 LEU B CA 1
ATOM 3976 C C . LEU B 1 236 ? -6.461 9.227 -1.348 1 98.69 236 LEU B C 1
ATOM 3978 O O . LEU B 1 236 ? -5.898 10.305 -1.147 1 98.69 236 LEU B O 1
ATOM 3982 N N . ILE B 1 237 ? -6.887 8.422 -0.385 1 98.94 237 ILE B N 1
ATOM 3983 C CA . ILE B 1 237 ? -6.707 8.742 1.026 1 98.94 237 ILE B CA 1
ATOM 3984 C C . ILE B 1 237 ? -5.625 7.855 1.628 1 98.94 237 ILE B C 1
ATOM 3986 O O . ILE B 1 237 ? -5.738 6.625 1.61 1 98.94 237 ILE B O 1
ATOM 3990 N N . TYR B 1 238 ? -4.598 8.484 2.143 1 98.94 238 TYR B N 1
ATOM 3991 C CA . TYR B 1 238 ? -3.477 7.836 2.812 1 98.94 238 TYR B CA 1
ATOM 3992 C C . TYR B 1 238 ? -3.352 8.312 4.254 1 98.94 238 TYR B C 1
ATOM 3994 O O . TYR B 1 238 ? -2.756 9.359 4.516 1 98.94 238 TYR B O 1
ATOM 4002 N N . PRO B 1 239 ? -3.811 7.562 5.258 1 98.81 239 PRO B N 1
ATOM 4003 C CA . PRO B 1 239 ? -3.793 7.98 6.664 1 98.81 239 PRO B CA 1
ATOM 4004 C C . PRO B 1 239 ? -2.436 7.754 7.328 1 98.81 239 PRO B C 1
ATOM 4006 O O . PRO B 1 239 ? -1.538 7.164 6.723 1 98.81 239 PRO B O 1
ATOM 4009 N N . ALA B 1 240 ? -2.322 8.242 8.555 1 98.56 240 ALA B N 1
ATOM 4010 C CA . ALA B 1 240 ? -1.102 8.008 9.32 1 98.56 240 ALA B CA 1
ATOM 4011 C C . ALA B 1 240 ? -1.128 6.641 9.992 1 98.56 240 ALA B C 1
ATOM 4013 O O . ALA B 1 240 ? -0.09 5.988 10.133 1 98.56 240 ALA B O 1
ATOM 4014 N N . HIS B 1 241 ? -2.301 6.246 10.445 1 97.94 241 HIS B N 1
ATOM 4015 C CA . HIS B 1 241 ? -2.422 4.961 11.125 1 97.94 241 HIS B CA 1
ATOM 4016 C C . HIS B 1 241 ? -3.484 4.086 10.469 1 97.94 241 HIS B C 1
ATOM 4018 O O . HIS B 1 241 ? -4.461 4.598 9.914 1 97.94 241 HIS B O 1
ATOM 4024 N N . ASP B 1 242 ? -3.234 2.842 10.57 1 97.88 242 ASP B N 1
ATOM 4025 C CA . ASP B 1 242 ? -4.258 1.849 10.25 1 97.88 242 ASP B CA 1
ATOM 4026 C C . ASP B 1 242 ? -4.074 0.585 11.086 1 97.88 242 ASP B C 1
ATOM 4028 O O . ASP B 1 242 ? -2.967 0.05 11.18 1 97.88 242 ASP B O 1
ATOM 4032 N N . TYR B 1 243 ? -5.113 0.11 11.594 1 96.44 243 TYR B N 1
ATOM 4033 C CA . TYR B 1 243 ? -5.055 -1.03 12.508 1 96.44 243 TYR B CA 1
ATOM 4034 C C . TYR B 1 243 ? -5.754 -2.242 11.898 1 96.44 243 TYR B C 1
ATOM 4036 O O . TYR B 1 243 ? -5.789 -3.314 12.516 1 96.44 243 TYR B O 1
ATOM 4044 N N . LYS B 1 244 ? -6.273 -2.055 10.727 1 97 244 LYS B N 1
ATOM 4045 C CA . LYS B 1 244 ? -7.129 -3.096 10.164 1 97 244 LYS B CA 1
ATOM 4046 C C . LYS B 1 244 ? -6.523 -3.672 8.883 1 97 244 LYS B C 1
ATOM 4048 O O . LYS B 1 244 ? -7.102 -4.57 8.273 1 97 244 LYS B O 1
ATOM 4053 N N . GLY B 1 245 ? -5.48 -3.131 8.422 1 98.12 245 GLY B N 1
ATOM 4054 C CA . GLY B 1 245 ? -4.777 -3.691 7.277 1 98.12 245 GLY B CA 1
ATOM 4055 C C . GLY B 1 245 ? -5.102 -2.988 5.973 1 98.12 245 GLY B C 1
ATOM 4056 O O . GLY B 1 245 ? -4.762 -3.48 4.895 1 98.12 245 GLY B O 1
ATOM 4057 N N . PHE B 1 246 ? -5.82 -1.863 6.039 1 98.62 246 PHE B N 1
ATOM 4058 C CA . PHE B 1 246 ? -6.109 -1.08 4.844 1 98.62 246 PHE B CA 1
ATOM 4059 C C . PHE B 1 246 ? -4.918 -0.207 4.469 1 98.62 246 PHE B C 1
ATOM 4061 O O . PHE B 1 246 ? -4.242 0.339 5.34 1 98.62 246 PHE B O 1
ATOM 4068 N N . THR B 1 247 ? -4.75 -0.07 3.139 1 98.62 247 THR B N 1
ATOM 4069 C CA . THR B 1 247 ? -3.604 0.723 2.707 1 98.62 247 THR B CA 1
ATOM 4070 C C . THR B 1 247 ? -4.059 2.035 2.076 1 98.62 247 THR B C 1
ATOM 4072 O O . THR B 1 247 ? -3.328 3.025 2.092 1 98.62 247 THR B O 1
ATOM 4075 N N . VAL B 1 248 ? -5.203 2.027 1.481 1 98.75 248 VAL B N 1
ATOM 4076 C CA . VAL B 1 248 ? -5.652 3.201 0.743 1 98.75 248 VAL B CA 1
ATOM 4077 C C . VAL B 1 248 ? -7.172 3.18 0.611 1 98.75 248 VAL B C 1
ATOM 4079 O O . VAL B 1 248 ? -7.789 2.109 0.634 1 98.75 248 VAL B O 1
ATOM 4082 N N . SER B 1 249 ? -7.789 4.293 0.608 1 98.56 249 SER B N 1
ATOM 4083 C CA . SER B 1 249 ? -9.188 4.535 0.278 1 98.56 249 SER B CA 1
ATOM 4084 C C . SER B 1 249 ? -9.344 5.738 -0.647 1 98.56 249 SER B C 1
ATOM 4086 O O . SER B 1 249 ? -8.375 6.148 -1.299 1 98.56 249 SER B O 1
ATOM 4088 N N . THR B 1 250 ? -10.562 6.188 -0.857 1 98.62 250 THR B N 1
ATOM 4089 C CA . THR B 1 250 ? -10.812 7.406 -1.618 1 98.62 250 THR B CA 1
ATOM 4090 C C . THR B 1 250 ? -11.773 8.328 -0.87 1 98.62 250 THR B C 1
ATOM 4092 O O . THR B 1 250 ? -12.469 7.891 0.051 1 98.62 250 THR B O 1
ATOM 4095 N N . VAL B 1 251 ? -11.719 9.555 -1.299 1 98.69 251 VAL B N 1
ATOM 4096 C CA . VAL B 1 251 ? -12.672 10.516 -0.75 1 98.69 251 VAL B CA 1
ATOM 4097 C C . VAL B 1 251 ? -14.094 9.992 -0.951 1 98.69 251 VAL B C 1
ATOM 4099 O O . VAL B 1 251 ? -14.906 10 -0.02 1 98.69 251 VAL B O 1
ATOM 4102 N N . GLY B 1 252 ? -14.375 9.516 -2.131 1 98.38 252 GLY B N 1
ATOM 4103 C CA . GLY B 1 252 ? -15.703 8.977 -2.4 1 98.38 252 GLY B CA 1
ATOM 4104 C C . GLY B 1 252 ? -16.094 7.852 -1.466 1 98.38 252 GLY B C 1
ATOM 4105 O O . GLY B 1 252 ? -17.219 7.797 -0.984 1 98.38 252 GLY B O 1
ATOM 4106 N N . GLU B 1 253 ? -15.211 6.988 -1.179 1 98.38 253 GLU B N 1
ATOM 4107 C CA . GLU B 1 253 ? -15.469 5.863 -0.28 1 98.38 253 GLU B CA 1
ATOM 4108 C C . GLU B 1 253 ? -15.75 6.348 1.14 1 98.38 253 GLU B C 1
ATOM 4110 O O . GLU B 1 253 ? -16.672 5.867 1.79 1 98.38 253 GLU B O 1
ATOM 4115 N N . GLU B 1 254 ? -14.969 7.266 1.604 1 98.62 254 GLU B N 1
ATOM 4116 C CA . GLU B 1 254 ? -15.109 7.699 2.99 1 98.62 254 GLU B CA 1
ATOM 4117 C C . GLU B 1 254 ? -16.375 8.531 3.184 1 98.62 254 GLU B C 1
ATOM 4119 O O . GLU B 1 254 ? -17 8.484 4.246 1 98.62 254 GLU B O 1
ATOM 4124 N N . ILE B 1 255 ? -16.734 9.234 2.162 1 98.06 255 ILE B N 1
ATOM 4125 C CA . ILE B 1 255 ? -18 9.961 2.215 1 98.06 255 ILE B CA 1
ATOM 4126 C C . ILE B 1 255 ? -19.156 8.969 2.348 1 98.06 255 ILE B C 1
ATOM 4128 O O . ILE B 1 255 ? -20.141 9.242 3.047 1 98.06 255 ILE B O 1
ATOM 4132 N N . GLN B 1 256 ? -19 7.863 1.77 1 97.31 256 GLN B N 1
ATOM 4133 C CA . GLN B 1 256 ? -20.109 6.926 1.682 1 97.31 256 GLN B CA 1
ATOM 4134 C C . GLN B 1 256 ? -20.078 5.922 2.83 1 97.31 256 GLN B C 1
ATOM 4136 O O . GLN B 1 256 ? -21.125 5.504 3.328 1 97.31 256 GLN B O 1
ATOM 4141 N N . TYR B 1 257 ? -18.875 5.547 3.254 1 97.12 257 TYR B N 1
ATOM 4142 C CA . TYR B 1 257 ? -18.844 4.324 4.047 1 97.12 257 TYR B CA 1
ATOM 4143 C C . TYR B 1 257 ? -18.172 4.566 5.395 1 97.12 257 TYR B C 1
ATOM 4145 O O . TYR B 1 257 ? -18.109 3.666 6.23 1 97.12 257 TYR B O 1
ATOM 4153 N N . ASN B 1 258 ? -17.656 5.742 5.633 1 96.38 258 ASN B N 1
ATOM 4154 C CA . ASN B 1 258 ? -17.109 6.012 6.957 1 96.38 258 ASN B CA 1
ATOM 4155 C C . ASN B 1 258 ? -18.188 5.961 8.039 1 96.38 258 ASN B C 1
ATOM 4157 O O . ASN B 1 258 ? -19.172 6.703 7.969 1 96.38 258 ASN B O 1
ATOM 4161 N N . PRO B 1 259 ? -18.047 5.109 8.961 1 92.56 259 PRO B N 1
ATOM 4162 C CA . PRO B 1 259 ? -19.141 4.895 9.898 1 92.56 259 PRO B CA 1
ATOM 4163 C C . PRO B 1 259 ? -19.359 6.09 10.828 1 92.56 259 PRO B C 1
ATOM 4165 O O . PRO B 1 259 ? -20.422 6.207 11.445 1 92.56 259 PRO B O 1
ATOM 4168 N N . ARG B 1 260 ? -18.438 6.969 10.945 1 89.19 260 ARG B N 1
ATOM 4169 C CA . ARG B 1 260 ? -18.531 8.094 11.875 1 89.19 260 ARG B CA 1
ATOM 4170 C C . ARG B 1 260 ? -18.797 9.398 11.125 1 89.19 260 ARG B C 1
ATOM 4172 O O . ARG B 1 260 ? -19.812 10.047 11.328 1 89.19 260 ARG B O 1
ATOM 4179 N N . LEU B 1 261 ? -18.062 9.602 10.156 1 90.25 261 LEU B N 1
ATOM 4180 C CA . LEU B 1 261 ? -18 10.945 9.586 1 90.25 261 LEU B CA 1
ATOM 4181 C C . LEU B 1 261 ? -19.062 11.125 8.508 1 90.25 261 LEU B C 1
ATOM 4183 O O . LEU B 1 261 ? -19.203 12.211 7.934 1 90.25 261 LEU B O 1
ATOM 4187 N N . THR B 1 262 ? -19.844 10.086 8.305 1 85.44 262 THR B N 1
ATOM 4188 C CA . THR B 1 262 ? -20.984 10.188 7.398 1 85.44 262 THR B CA 1
ATOM 4189 C C . THR B 1 262 ? -22.219 10.672 8.141 1 85.44 262 THR B C 1
ATOM 4191 O O . THR B 1 262 ? -23.234 11.008 7.52 1 85.44 262 THR B O 1
ATOM 4194 N N . LYS B 1 263 ? -22.109 10.688 9.43 1 82.94 263 LYS B N 1
ATOM 4195 C CA . LYS B 1 263 ? -23.234 11.102 10.273 1 82.94 263 LYS B CA 1
ATOM 4196 C C . LYS B 1 263 ? -23.219 12.602 10.523 1 82.94 263 LYS B C 1
ATOM 4198 O O . LYS B 1 263 ? -22.25 13.281 10.164 1 82.94 263 LYS B O 1
ATOM 4203 N N . ASP B 1 264 ? -24.281 13.023 11.109 1 83.25 264 ASP B N 1
ATOM 4204 C CA . ASP B 1 264 ? -24.312 14.445 11.445 1 83.25 264 ASP B CA 1
ATOM 4205 C C . ASP B 1 264 ? -23.344 14.75 12.594 1 83.25 264 ASP B C 1
ATOM 4207 O O . ASP B 1 264 ? -22.938 13.852 13.328 1 83.25 264 ASP B O 1
ATOM 4211 N N . GLU B 1 265 ? -23.031 15.922 12.609 1 82.62 265 GLU B N 1
ATOM 4212 C CA . GLU B 1 265 ? -22.016 16.406 13.547 1 82.62 265 GLU B CA 1
ATOM 4213 C C . GLU B 1 265 ? -22.359 16 14.977 1 82.62 265 GLU B C 1
ATOM 4215 O O . GLU B 1 265 ? -21.469 15.594 15.742 1 82.62 265 GLU B O 1
ATOM 4220 N N . VAL B 1 266 ? -23.516 16.141 15.32 1 75.75 266 VAL B N 1
ATOM 4221 C CA . VAL B 1 266 ? -23.953 15.852 16.688 1 75.75 266 VAL B CA 1
ATOM 4222 C C . VAL B 1 266 ? -23.75 14.367 16.984 1 75.75 266 VAL B C 1
ATOM 4224 O O . VAL B 1 266 ? -23.266 14.008 18.062 1 75.75 266 VAL B O 1
ATOM 4227 N N . LEU B 1 267 ? -24.109 13.516 16.094 1 76.44 267 LEU B N 1
ATOM 4228 C CA . LEU B 1 267 ? -23.953 12.078 16.281 1 76.44 267 LEU B CA 1
ATOM 4229 C C . LEU B 1 267 ? -22.469 11.703 16.359 1 76.44 267 LEU B C 1
ATOM 4231 O O . LEU B 1 267 ? -22.078 10.852 17.156 1 76.44 267 LEU B O 1
ATOM 4235 N N . VAL B 1 268 ? -21.734 12.352 15.555 1 79.19 268 VAL B N 1
ATOM 4236 C CA . VAL B 1 268 ? -20.297 12.094 15.594 1 79.19 268 VAL B CA 1
ATOM 4237 C C . VAL B 1 268 ? -19.75 12.484 16.953 1 79.19 268 VAL B C 1
ATOM 4239 O O . VAL B 1 268 ? -18.938 11.75 17.531 1 79.19 268 VAL B O 1
ATOM 4242 N N . TRP B 1 269 ? -20.188 13.609 17.406 1 80.5 269 TRP B N 1
ATOM 4243 C CA . TRP B 1 269 ? -19.75 14.062 18.734 1 80.5 269 TRP B CA 1
ATOM 4244 C C . TRP B 1 269 ? -20.109 13.039 19.797 1 80.5 269 TRP B C 1
ATOM 4246 O O . TRP B 1 269 ? -19.297 12.719 20.672 1 80.5 269 TRP B O 1
ATOM 4256 N N . LEU B 1 270 ? -21.266 12.469 19.75 1 73.88 270 LEU B N 1
ATOM 4257 C CA . LEU B 1 270 ? -21.719 11.461 20.719 1 73.88 270 LEU B CA 1
ATOM 4258 C C . LEU B 1 270 ? -20.875 10.195 20.609 1 73.88 270 LEU B C 1
ATOM 4260 O O . LEU B 1 270 ? -20.5 9.602 21.625 1 73.88 270 LEU B O 1
ATOM 4264 N N . MET B 1 271 ? -20.625 9.883 19.5 1 75.94 271 MET B N 1
ATOM 4265 C CA . MET B 1 271 ? -19.859 8.664 19.25 1 75.94 271 MET B CA 1
ATOM 4266 C C . MET B 1 271 ? -18.438 8.797 19.766 1 75.94 271 MET B C 1
ATOM 4268 O O . MET B 1 271 ? -17.859 7.824 20.266 1 75.94 271 MET B O 1
ATOM 4272 N N . LEU B 1 272 ? -17.984 9.945 19.625 1 77.75 272 LEU B N 1
ATOM 4273 C CA . LEU B 1 272 ? -16.578 10.133 19.984 1 77.75 272 LEU B CA 1
ATOM 4274 C C . LEU B 1 272 ? -16.422 10.516 21.453 1 77.75 272 LEU B C 1
ATOM 4276 O O . LEU B 1 272 ? -15.336 10.391 22.016 1 77.75 272 LEU B O 1
ATOM 4280 N N . ASN B 1 273 ? -17.422 11.039 22 1 73.5 273 ASN B N 1
ATOM 4281 C CA . ASN B 1 273 ? -17.328 11.5 23.391 1 73.5 273 ASN B CA 1
ATOM 4282 C C . ASN B 1 273 ? -18.125 10.602 24.328 1 73.5 273 ASN B C 1
ATOM 4284 O O . ASN B 1 273 ? -17.984 10.703 25.547 1 73.5 273 ASN B O 1
ATOM 4288 N N . SER B 1 274 ? -19.188 10 23.688 1 64.19 274 SER B N 1
ATOM 4289 C CA . SER B 1 274 ? -19.984 9.141 24.547 1 64.19 274 SER B CA 1
ATOM 4290 C C . SER B 1 274 ? -19.266 7.828 24.844 1 64.19 274 SER B C 1
ATOM 4292 O O . SER B 1 274 ? -18.484 7.344 24.016 1 64.19 274 SER B O 1
ATOM 4294 N N . PHE B 1 275 ? -18.688 7.66 26.078 1 50.22 275 PHE B N 1
ATOM 4295 C CA . PHE B 1 275 ? -18.172 6.391 26.578 1 50.22 275 PHE B CA 1
ATOM 4296 C C . PHE B 1 275 ? -18.875 5.215 25.906 1 50.22 275 PHE B C 1
ATOM 4298 O O . PHE B 1 275 ? -18.922 4.117 26.453 1 50.22 275 PHE B O 1
ATOM 4305 N N . ILE B 1 276 ? -19.656 5.5 25.016 1 44 276 ILE B N 1
ATOM 4306 C CA . ILE B 1 276 ? -20.234 4.312 24.391 1 44 276 ILE B CA 1
ATOM 4307 C C . ILE B 1 276 ? -19.141 3.566 23.625 1 44 276 ILE B C 1
ATOM 4309 O O . ILE B 1 276 ? -18.469 4.148 22.766 1 44 276 ILE B O 1
ATOM 4313 N N . SER B 1 277 ? -18.516 2.703 24.188 1 40.88 277 SER B N 1
ATOM 4314 C CA . SER B 1 277 ? -17.531 1.746 23.703 1 40.88 277 SER B CA 1
ATOM 4315 C C . SER B 1 277 ? -17.75 1.423 22.234 1 40.88 277 SER B C 1
ATOM 4317 O O . SER B 1 277 ? -18.547 0.557 21.891 1 40.88 277 SER B O 1
ATOM 4319 N N . MET B 1 278 ? -18.062 2.344 21.344 1 40.94 278 MET B N 1
ATOM 4320 C CA . MET B 1 278 ? -18.047 1.742 20.016 1 40.94 278 MET B CA 1
ATOM 4321 C C . MET B 1 278 ? -16.672 1.18 19.672 1 40.94 278 MET B C 1
ATOM 4323 O O . MET B 1 278 ? -15.656 1.813 19.953 1 40.94 278 MET B O 1
ATOM 4327 N N . ASP B 1 279 ? -16.516 -0.045 19.734 1 36.97 279 ASP B N 1
ATOM 4328 C CA . ASP B 1 279 ? -15.344 -0.831 19.375 1 36.97 279 ASP B CA 1
ATOM 4329 C C . ASP B 1 279 ? -14.57 -0.184 18.234 1 36.97 279 ASP B C 1
ATOM 4331 O O . ASP B 1 279 ? -15.117 -0.012 17.125 1 36.97 279 ASP B O 1
ATOM 4335 N N . TYR B 1 280 ? -13.844 0.743 18.5 1 37.06 280 TYR B N 1
ATOM 4336 C CA . TYR B 1 280 ? -12.891 1.307 17.562 1 37.06 280 TYR B CA 1
ATOM 4337 C C . TYR B 1 280 ? -12.188 0.205 16.766 1 37.06 280 TYR B C 1
ATOM 4339 O O . TYR B 1 280 ? -11.25 0.476 16.016 1 37.06 280 TYR B O 1
ATOM 4347 N N . SER B 1 281 ? -12.211 -1.062 17.188 1 30.42 281 SER B N 1
ATOM 4348 C CA . SER B 1 281 ? -11.508 -2.102 16.453 1 30.42 281 SER B CA 1
ATOM 4349 C C . SER B 1 281 ? -12.141 -2.32 15.078 1 30.42 281 SER B C 1
ATOM 4351 O O . SER B 1 281 ? -13.359 -2.219 14.922 1 30.42 281 SER B O 1
#

Sequence (562 aa):
MIQLRFLKSPLLSSSNILSNFSPKPRTGTLLPHPVTKFKPLSQMDSYSTTTTSSSSSSSKLLFRQTFEKESSTYTYLLADVNHPDKPALLIDPVDKTVDRDLNVIKELGLKLVYAMNTHVHADHVTGTGLIKSKVPGVKSIISKASGSKADLHVEHGDKVSFGDLFLEVRATPGHTLGCVTYVSGEGPDQPQPRMAFTGDALLIRGCGRTDFQGGSSSQLYKSVHSQIFTLPKDTLIYPAHDYKGFTVSTVGEEIQYNPRLTKDEVLVWLMLNSFISMDYSMIQLRFLKSPLLSSSNILSNFSPKPRTGTLLPHPVTKFKPLSQMDSYSTTTTSSSSSSSKLLFRQTFEKESSTYTYLLADVNHPDKPALLIDPVDKTVDRDLNVIKELGLKLVYAMNTHVHADHVTGTGLIKSKVPGVKSIISKASGSKADLHVEHGDKVSFGDLFLEVRATPGHTLGCVTYVSGEGPDQPQPRMAFTGDALLIRGCGRTDFQGGSSSQLYKSVHSQIFTLPKDTLIYPAHDYKGFTVSTVGEEIQYNPRLTKDEVLVWLMLNSFISMDYS

Secondary structure (DSSP, 8-state):
-----------------------------------------------------------SEEEEEEEETTTTEEEEEEEETTSTT-EEEEES-BGGGHHHHHHHHHHTT-EEEEEE-SS--SSS-BSHHHHHHHSTT-EEEEEGGG----SEEE-TT-EEEETTEEEEEEE--SSSTT-EEEEEPPSTTS-SS-EEEEETTEETTEE---SSTT--HHHHHHHIIIIITTS-TT-EEEESB-SSSB--EEHHHHHHH-TTTTS-HHHHHHHHHS-------/-----------------------------------------------------------SEEEEEEEETTTTEEEEEEEETTSTT-EEEEES-BGGGHHHHHHHHHHTT-EEEEEE-SS--SSS-BSHHHHHHHSTT-EEEEEGGG----SEEE-TT-EEEETTEEEEEEE--SSSTT-EEEEEPPSTTS-SS-EEEEETTEETTEE---SSTT--HHHHHHHIIIIITTS-TT-EEEESB-SSSB--EEHHHHHHH-TTTTS-HHHHHHHHHS-------

Solvent-accessible surface area (backbone atoms only — not comparable to full-atom values): 32002 Å² total; per-residue (Å²): 140,86,78,74,90,75,81,83,75,82,80,75,84,72,86,80,70,86,70,72,84,66,78,71,79,87,82,85,76,87,81,76,75,79,73,74,76,73,74,79,79,81,81,72,74,70,70,68,72,68,68,65,68,71,68,68,77,67,72,46,64,44,77,46,60,34,42,44,75,90,76,27,33,36,27,39,39,42,28,20,64,72,38,93,65,15,26,20,38,34,38,40,44,41,48,93,46,39,68,60,53,51,47,53,36,54,76,70,63,44,34,66,45,36,32,30,37,35,49,87,64,85,84,56,59,63,12,47,68,61,45,41,72,73,38,81,82,37,36,34,36,33,32,52,68,50,71,64,88,56,76,38,67,46,50,66,73,38,72,52,71,34,66,88,37,39,31,34,33,36,59,24,30,7,28,27,55,16,20,27,28,42,26,46,31,84,58,92,82,30,63,78,66,36,41,32,37,28,19,46,49,42,29,84,64,43,55,44,66,30,89,46,74,72,25,29,52,64,45,28,51,51,23,44,56,66,63,48,61,64,46,62,48,70,21,31,37,36,36,30,49,46,90,79,27,67,64,67,48,29,36,44,51,40,61,72,58,13,78,44,79,54,46,54,64,68,57,36,34,42,58,72,65,39,84,58,76,64,74,84,119,136,93,74,84,88,83,86,84,81,89,89,81,90,78,90,73,90,73,86,86,84,88,83,80,80,80,89,81,94,81,91,89,89,84,79,76,82,71,77,79,77,80,80,72,74,75,69,72,68,67,68,66,67,71,66,68,75,65,73,46,64,46,78,45,58,34,40,43,77,90,76,27,32,35,27,40,39,42,26,20,65,74,38,94,65,16,28,21,37,36,38,41,45,40,48,93,47,40,67,61,53,51,47,54,38,54,74,70,62,44,34,68,45,37,32,32,36,34,49,88,65,85,84,54,59,63,12,48,67,62,46,42,72,74,39,82,82,35,36,35,36,32,33,54,68,50,71,62,90,56,76,39,67,45,52,66,73,37,71,53,72,36,68,88,37,40,30,35,32,37,59,23,31,9,28,28,55,16,22,27,27,42,26,46,33,84,60,91,84,29,65,79,67,36,43,32,36,28,19,46,50,42,29,84,63,44,57,43,65,30,89,46,75,71,25,28,53,63,46,28,49,51,22,45,55,66,65,46,61,65,46,62,48,70,22,32,37,35,37,29,48,48,91,76,27,67,62,68,49,29,33,45,49,40,61,70,59,14,78,45,80,56,47,55,67,68,58,36,35,45,59,73,64,38,85,57,76,65,73,84,116

Radius of gyration: 31.82 Å; Cα contacts (8 Å, |Δi|>4): 1102; chains: 2; bounding box: 112×83×94 Å

Foldseek 3Di:
DPDDDDDPDDDPDDDDCVDDPPPPDDDDDDDDPDPDCPPPDDDPPPPPPPPPPPVPVPQQWDKDWDADPPLQFIKIKIWRPVDPQGEIEIEFAFQVCLVVVVVVCVVVNHDYAEYEYQADDDRGDTNRVVNCVVHPNHWYEFAVQRVDDTRYHDDQQDWADHPPWIWGWHQQAALARGGIKTKTDDDPSTDPPIEIEREQLDDDLEHHAAPDRNHHLLSSLCRCVPPPLPGDFAYKYAYGHDDDPDGIDGSVCCCPRNPQSVDDSVSNRCVRVVVPPPPPD/DPDDDDDDDDDDDDDDDDDDDDDDDDDDDDDDDDDDDCPPPDDPPPPPPPPPPPVPVPQQWDKDWDADPPLQFIKIKIWRPVDPQGEIEIEFAFQVCLVVVVVVCVVVNHDYAEYEYQADDDRGDTNRVVNCVVHPNHWYEFAVQRVDDTRYHDDQQDWADHPPWIWGWHAQAALARGGIKTKTDDDPSTDPPIEIEREQLDDDLEHHAAPDNNHHLLSSLCSCVPPPLPGDFAYKYAYGHDDDPDGIDGSVCCCPRNPQSVDDSVSNRCVRVVVPPPPPD

pLDDT: mean 78.62, std 30.99, range [15.66, 98.94]

InterPro domains:
  IPR001279 Metallo-beta-lactamase [PF00753] (73-241)
  IPR001279 Metallo-beta-lactamase [SM00849] (72-241)
  IPR036866 Ribonuclease Z/Hydroxyacylglutathione hydrolase-like [G3DSA:3.60.15.10] (62-278)
  IPR036866 Ribonuclease Z/Hydroxyacylglutathione hydrolase-like [SSF56281] (72-278)
  IPR044528 Persulfide dioxygenase-like, MBL-fold metallo-hydrolase domain [cd07724] (62-243)
  IPR051682 Mitochondrial Persulfide Dioxygenase [PTHR43084] (42-275)

Nearest PDB structures (foldseek):
  2gcu-assembly2_D  TM=9.995E-01  e=1.315E-42  Arabidopsis thaliana
  4chl-assembly1_A  TM=9.840E-01  e=2.987E-33  Homo sapiens
  5ve5-assembly3_C  TM=9.639E-01  e=1.962E-30  Paraburkholderia phytofirmans PsJN
  5ve3-assembly2_A  TM=9.416E-01  e=1.131E-30  Paraburkholderia phytofirmans PsJN
  4ysb-assembly1_B  TM=9.697E-01  e=4.384E-27  Myxococcus xanthus DK 1622